Protein AF-A0A6S7J3W3-F1 (afdb_monomer_lite)

Organism: Paramuricea clavata (NCBI:txid317549)

Foldseek 3Di:
DFDDDDQFDPFLLRVQRLVCCVPPNGNPCSLVLLLQLLVQLQVCLVVLLPDPLLVVCLVCVVVPVPDDDPPCQAAADPVLNVPPDDSSVSSNVLSVQSNDPRRHRHLSSQQSSQQSVLEKEAFAEPDDPDPSCVSSHRDIHHHPDPVRYDPDYHYHYDYDDPDPPPPAWDKDKDWDQAPVRATAIEMETDDDLPGDPVHLVVVLVVVVVVVVVHLKYKYKYFRNQQQQDLVCNVNRDDPSNVSVVVSCVVSCKDWDDPQPFADRGNGITIIINCNVQKADWDWAACVGPVHPDNTTDTDIHGRDDHDADFQDWDKDWDPVQFPVVQLVVVVVPDDLCVLDDPPDDPVSSVVSVVVVSVVSRPVGTDIDTDRHRPDPVVVCVQAPFDWDWDADPNDIDDIDTDPDAHDPPDPCRQVVQCVLCVCLQVLQDQFDWDDDRLDIDTDDDDPDVVSLVSVLSSLVSVVVCVVSVNDDPQVPAADEDADPDPDDDDHFHDHPNHTHHYDQWDQDPNDIDGHD

Radius of gyration: 32.53 Å; chains: 1; bounding box: 69×57×88 Å

Sequence (516 aa):
MVVHIFRSEASGNCLYSSVSLVLVGDNSLVPILRKLTSIELFMNANFYSQHPLFLSIVEKHSEFSNSLKNLLLLSVSQECLDSGLTIDALVKKEAYLNCHDKKWASFVCIFGLSSVIGRCIRTYYPDSAEIRPKLMFNSLIHPSNPSKISSDALHILFCHEELVNPSDLEVTSVEIITHSKLKLLICCCYRPPNAEKIWLDKFNSILADLLSRHDNIIICGDFNFPKVNWQSPAKTFGADEISFTEQLNNFYLIQLNTLATRGVNILDLVISSVPNQINNIILLNPENSSLFTDHSVIIFDLKTSIRAGPRLNRSVLDFRRGDFEGLHSALQVTDLSTIIQQDSDINEDWLLWKDTFLTTVNDFVPSQKIKGRNSLSWLNGKLLNRRQRVTVLGATSSEKPVMSGVPQGSILGPILFLLYVNDLPDVVNNAKVASFADDTKLFKCVDSHTDGASIQSDLDNLEWSTSSGLVFNQNKCKCQRITRKKTTTEFPYTLKNKTLAVTTEEKDLGIWVTRI

InterPro domains:
  IPR000477 Reverse transcriptase domain [PF00078] (384-480)
  IPR005135 Endonuclease/exonuclease/phosphatase [PF14529] (185-299)
  IPR036691 Endonuclease/exonuclease/phosphatase superfamily [G3DSA:3.60.10.10] (148-303)
  IPR036691 Endonuclease/exonuclease/phosphatase superfamily [SS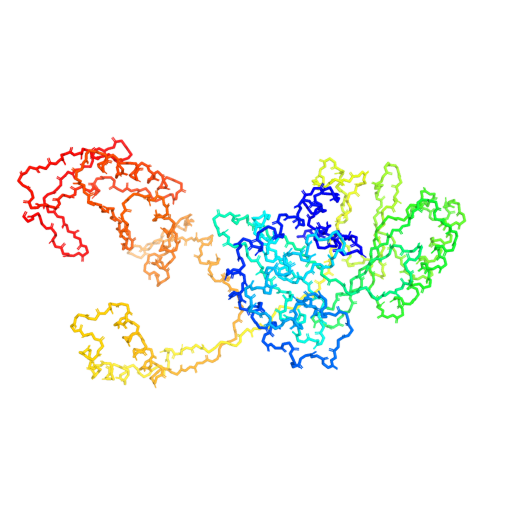F56219] (162-304)

pLDDT: mean 80.88, std 12.79, range [27.55, 96.12]

Structure (mmCIF, N/CA/C/O backbone):
data_AF-A0A6S7J3W3-F1
#
_entry.id   AF-A0A6S7J3W3-F1
#
loop_
_atom_site.group_PDB
_atom_site.id
_atom_site.type_symbol
_atom_site.label_atom_id
_atom_site.label_alt_id
_atom_site.label_comp_id
_atom_site.label_asym_id
_atom_site.label_entity_id
_atom_site.label_seq_id
_atom_site.pdbx_PDB_ins_code
_atom_site.Cartn_x
_atom_site.Cartn_y
_atom_site.Cartn_z
_atom_site.occupancy
_atom_site.B_iso_or_equiv
_atom_site.auth_seq_id
_atom_site.auth_comp_id
_atom_site.auth_asym_id
_atom_site.auth_atom_id
_atom_site.pdbx_PDB_model_num
ATOM 1 N N . MET A 1 1 ? -12.846 -4.017 2.508 1.00 27.55 1 MET A N 1
ATOM 2 C CA . MET A 1 1 ? -11.435 -4.089 2.938 1.00 27.55 1 MET A CA 1
ATOM 3 C C . MET A 1 1 ? -11.468 -4.089 4.450 1.00 27.55 1 MET A C 1
ATOM 5 O O . MET A 1 1 ? -11.837 -3.070 5.016 1.00 27.55 1 MET A O 1
ATOM 9 N N . VAL A 1 2 ? -11.230 -5.239 5.074 1.00 32.75 2 VAL A N 1
ATOM 10 C CA . VAL A 1 2 ? -11.162 -5.344 6.536 1.00 32.75 2 VAL A CA 1
ATOM 11 C C . VAL A 1 2 ? -9.760 -4.893 6.937 1.00 32.75 2 VAL A C 1
ATOM 13 O O . VAL A 1 2 ? -8.785 -5.345 6.341 1.00 32.75 2 VAL A O 1
ATOM 16 N N . VAL A 1 3 ? -9.658 -3.936 7.858 1.00 42.22 3 VAL A N 1
ATOM 17 C CA . VAL A 1 3 ? -8.376 -3.407 8.341 1.00 42.22 3 VAL A CA 1
ATOM 18 C C . VAL A 1 3 ? -8.222 -3.849 9.788 1.00 42.22 3 VAL A C 1
ATOM 20 O O . VAL A 1 3 ? -8.985 -3.413 10.645 1.00 42.22 3 VAL A O 1
ATOM 23 N N . HIS A 1 4 ? -7.254 -4.724 10.049 1.00 52.91 4 HIS A N 1
ATOM 24 C CA . HIS A 1 4 ? -6.910 -5.162 11.399 1.00 52.91 4 HIS A CA 1
ATOM 25 C C . HIS A 1 4 ? -5.783 -4.278 11.941 1.00 52.91 4 HIS A C 1
ATOM 27 O O . HIS A 1 4 ? -4.761 -4.101 11.277 1.00 52.91 4 HIS A O 1
ATOM 33 N N . ILE A 1 5 ? -5.984 -3.701 13.126 1.00 62.03 5 ILE A N 1
ATOM 34 C CA . ILE A 1 5 ? -5.000 -2.852 13.805 1.00 62.03 5 ILE A CA 1
ATOM 35 C C . ILE A 1 5 ? -4.534 -3.595 15.054 1.00 62.03 5 ILE A C 1
ATOM 37 O O . ILE A 1 5 ? -5.334 -3.858 15.948 1.00 62.03 5 ILE A O 1
ATOM 41 N N . PHE A 1 6 ? -3.243 -3.913 15.115 1.00 64.19 6 PHE A N 1
ATOM 42 C CA . PHE A 1 6 ? -2.613 -4.542 16.274 1.00 64.19 6 PHE A CA 1
ATOM 43 C C . PHE A 1 6 ? -1.809 -3.492 17.037 1.00 64.19 6 PHE A C 1
ATOM 45 O O . PHE A 1 6 ? -0.973 -2.804 16.448 1.00 64.19 6 PHE A O 1
ATOM 52 N N . ARG A 1 7 ? -2.055 -3.358 18.345 1.00 70.94 7 ARG A N 1
ATOM 53 C CA . ARG A 1 7 ? -1.244 -2.492 19.207 1.00 70.94 7 ARG A CA 1
ATOM 54 C C . ARG A 1 7 ? 0.067 -3.211 19.530 1.00 70.94 7 ARG A C 1
ATOM 56 O O . ARG A 1 7 ? 0.049 -4.283 20.127 1.00 70.94 7 ARG A O 1
ATOM 63 N N . SER A 1 8 ? 1.195 -2.622 19.144 1.00 74.56 8 SER A N 1
ATOM 64 C CA . SER A 1 8 ? 2.520 -3.097 19.556 1.00 74.56 8 SER A CA 1
ATOM 65 C C . SER A 1 8 ? 2.854 -2.667 20.983 1.00 74.56 8 SER A C 1
ATOM 67 O O . SER A 1 8 ? 2.288 -1.701 21.494 1.00 74.56 8 SER A O 1
ATOM 69 N N . GLU A 1 9 ? 3.847 -3.313 21.593 1.00 72.44 9 GLU A N 1
ATOM 70 C CA . GLU A 1 9 ? 4.393 -2.877 22.883 1.00 72.44 9 GLU A CA 1
ATOM 71 C C . GLU A 1 9 ? 4.890 -1.417 22.808 1.00 72.44 9 GLU A C 1
ATOM 73 O O . GLU A 1 9 ? 5.607 -1.052 21.872 1.00 72.44 9 GLU A O 1
ATOM 78 N N . ALA A 1 10 ? 4.557 -0.586 23.803 1.00 72.12 10 ALA A N 1
ATOM 79 C CA . ALA A 1 10 ? 5.042 0.795 23.939 1.00 72.12 10 ALA A CA 1
ATOM 80 C C . ALA A 1 10 ? 6.476 0.842 24.512 1.00 72.12 10 ALA A C 1
ATOM 82 O O . ALA A 1 10 ? 6.777 1.544 25.476 1.00 72.12 10 ALA A O 1
ATOM 83 N N . SER A 1 11 ? 7.373 0.041 23.937 1.00 79.56 11 SER A N 1
ATOM 84 C CA . SER A 1 11 ? 8.783 -0.052 24.320 1.00 79.56 11 SER A CA 1
ATOM 85 C C . SER A 1 11 ? 9.675 0.314 23.135 1.00 79.56 11 SER A C 1
ATOM 87 O O . SER A 1 11 ? 9.209 0.435 22.001 1.00 79.56 11 SER A O 1
ATOM 89 N N . GLY A 1 12 ? 10.991 0.413 23.343 1.00 80.06 12 GLY A N 1
ATOM 90 C CA . GLY A 1 12 ? 11.914 0.604 22.222 1.00 80.06 12 GLY A CA 1
ATOM 91 C C . GLY A 1 12 ? 11.920 -0.549 21.207 1.00 80.06 12 GLY A C 1
ATOM 92 O O . GLY A 1 12 ? 12.543 -0.409 20.159 1.00 80.06 12 GLY A O 1
ATOM 93 N N . ASN A 1 13 ? 11.226 -1.665 21.479 1.00 85.06 13 ASN A N 1
ATOM 94 C CA . ASN A 1 13 ? 10.971 -2.757 20.535 1.00 85.06 13 ASN A CA 1
ATOM 95 C C . ASN A 1 13 ? 9.713 -2.560 19.664 1.00 85.06 13 ASN A C 1
ATOM 97 O O . ASN A 1 13 ? 9.446 -3.421 18.828 1.00 85.06 13 ASN A O 1
ATOM 101 N N . CYS A 1 14 ? 8.969 -1.457 19.797 1.00 85.44 14 CYS A N 1
ATOM 102 C CA . CYS A 1 14 ? 7.668 -1.242 19.146 1.00 85.44 14 CYS A CA 1
ATOM 103 C C . CYS A 1 14 ? 7.653 -1.489 17.626 1.00 85.44 14 CYS A C 1
ATOM 105 O O . CYS A 1 14 ? 6.712 -2.098 17.118 1.00 85.44 14 CYS A O 1
ATOM 107 N N . LEU A 1 15 ? 8.709 -1.091 16.901 1.00 88.38 15 LEU A N 1
ATOM 108 C CA . LEU A 1 15 ? 8.828 -1.313 15.455 1.00 88.38 15 LEU A CA 1
ATOM 109 C C . LEU A 1 15 ? 8.841 -2.812 15.122 1.00 88.38 15 LEU A C 1
ATOM 111 O O . LEU A 1 15 ? 8.099 -3.280 14.261 1.00 88.38 15 LEU A O 1
ATOM 115 N N . TYR A 1 16 ? 9.675 -3.572 15.828 1.00 91.88 16 TYR A N 1
ATOM 116 C CA . TYR A 1 16 ? 9.828 -5.008 15.609 1.00 91.88 16 TYR A CA 1
ATOM 117 C C . TYR A 1 16 ? 8.643 -5.793 16.162 1.00 91.88 16 TYR A C 1
ATOM 119 O O . TYR A 1 16 ? 8.250 -6.784 15.559 1.00 91.88 16 TYR A O 1
ATOM 127 N N . SER A 1 17 ? 8.047 -5.331 17.264 1.00 87.50 17 SER A N 1
ATOM 128 C CA . SER A 1 17 ? 6.817 -5.890 17.827 1.00 87.50 17 SER A CA 1
ATOM 129 C C . SER A 1 17 ? 5.657 -5.739 16.843 1.00 87.50 17 SER A C 1
ATOM 131 O O . SER A 1 17 ? 5.003 -6.728 16.531 1.00 87.50 17 SER A O 1
ATOM 133 N N . SER A 1 18 ? 5.481 -4.553 16.246 1.00 86.75 18 SER A N 1
ATOM 134 C CA . SER A 1 18 ? 4.481 -4.310 15.192 1.00 86.75 18 SER A CA 1
ATOM 135 C C . SER A 1 18 ? 4.596 -5.312 14.042 1.00 86.75 18 SER A C 1
ATOM 137 O O . SER A 1 18 ? 3.599 -5.872 13.597 1.00 86.75 18 SER A O 1
ATOM 139 N N . VAL A 1 19 ? 5.819 -5.563 13.566 1.00 88.44 19 VAL A N 1
ATOM 140 C CA . VAL A 1 19 ? 6.049 -6.491 12.450 1.00 88.44 19 VAL A CA 1
ATOM 141 C C . VAL A 1 19 ? 5.922 -7.951 12.887 1.00 88.44 19 VAL A C 1
ATOM 143 O O . VAL A 1 19 ? 5.319 -8.738 12.166 1.00 88.44 19 VAL A O 1
ATOM 146 N N . SER A 1 20 ? 6.417 -8.316 14.072 1.00 86.62 20 SER A N 1
ATOM 147 C CA . SER A 1 20 ? 6.285 -9.669 14.629 1.00 86.62 20 SER A CA 1
ATOM 148 C C . SER A 1 20 ? 4.814 -10.062 14.790 1.00 86.62 20 SER A C 1
ATOM 150 O O . SER A 1 20 ? 4.412 -11.118 14.309 1.00 86.62 20 SER A O 1
ATOM 152 N N . LEU A 1 21 ? 3.984 -9.171 15.343 1.00 81.56 21 LEU A N 1
ATOM 153 C CA . LEU A 1 21 ? 2.546 -9.398 15.507 1.00 81.56 21 LEU A CA 1
ATOM 154 C C . LEU A 1 21 ? 1.840 -9.635 14.167 1.00 81.56 21 LEU A C 1
ATOM 156 O O . LEU A 1 21 ? 1.002 -10.523 14.064 1.00 81.56 21 LEU A O 1
ATOM 160 N N . VAL A 1 22 ? 2.204 -8.889 13.120 1.00 81.88 22 VAL A N 1
ATOM 161 C CA . VAL A 1 22 ? 1.613 -9.068 11.783 1.00 81.88 22 VAL A CA 1
ATOM 162 C C . VAL A 1 22 ? 2.084 -10.361 11.109 1.00 81.88 22 VAL A C 1
ATOM 164 O O . VAL A 1 22 ? 1.329 -10.958 10.346 1.00 81.88 22 VAL A O 1
ATOM 167 N N . LEU A 1 23 ? 3.327 -10.786 11.347 1.00 81.31 23 LEU A N 1
ATOM 168 C CA . LEU A 1 23 ? 3.899 -11.965 10.692 1.00 81.31 23 LEU A CA 1
ATOM 169 C C . LEU A 1 23 ? 3.536 -13.283 11.384 1.00 81.31 23 LEU A C 1
ATOM 171 O O . LEU A 1 23 ? 3.325 -14.275 10.691 1.00 81.31 23 LEU A O 1
ATOM 175 N N . VAL A 1 24 ? 3.504 -13.312 12.720 1.00 81.69 24 VAL A N 1
ATOM 176 C CA . VAL A 1 24 ? 3.337 -14.549 13.508 1.00 81.69 24 VAL A CA 1
ATOM 177 C C . VAL A 1 24 ? 2.306 -14.450 14.636 1.00 81.69 24 VAL A C 1
ATOM 179 O O . VAL A 1 24 ? 2.041 -15.450 15.292 1.00 81.69 24 VAL A O 1
ATOM 182 N N . GLY A 1 25 ? 1.701 -13.282 14.868 1.00 75.31 25 GLY A N 1
ATOM 183 C CA . GLY A 1 25 ? 0.676 -13.098 15.904 1.00 75.31 25 GLY A CA 1
ATOM 184 C C . GLY A 1 25 ? 1.209 -12.902 17.328 1.00 75.31 25 GLY A C 1
ATOM 185 O O . GLY A 1 25 ? 0.424 -12.649 18.235 1.00 75.31 25 GLY A O 1
ATOM 186 N N . ASP A 1 26 ? 2.526 -12.964 17.541 1.00 81.19 26 ASP A N 1
ATOM 187 C CA . ASP A 1 26 ? 3.172 -12.754 18.840 1.00 81.19 26 ASP A CA 1
ATOM 188 C C . ASP A 1 26 ? 4.495 -11.966 18.711 1.00 81.19 26 ASP A C 1
ATOM 190 O O . ASP A 1 26 ? 4.863 -11.503 17.630 1.00 81.19 26 ASP A O 1
ATOM 194 N N . ASN A 1 27 ? 5.223 -11.789 19.820 1.00 85.06 27 ASN A N 1
ATOM 195 C CA . ASN A 1 27 ? 6.506 -11.070 19.865 1.00 85.06 27 ASN A CA 1
ATOM 196 C C . ASN A 1 27 ? 7.747 -11.978 19.716 1.00 85.06 27 ASN A C 1
ATOM 198 O O . ASN A 1 27 ? 8.868 -11.531 19.976 1.00 85.06 27 ASN A O 1
ATOM 202 N N . SER A 1 28 ? 7.591 -13.240 19.303 1.00 86.75 28 SER A N 1
ATOM 203 C CA . SER A 1 28 ? 8.697 -14.208 19.220 1.00 86.75 28 SER A CA 1
ATOM 204 C C . SER A 1 28 ? 9.783 -13.808 18.214 1.00 86.75 28 SER A C 1
ATOM 206 O O . SER A 1 28 ? 10.960 -14.110 18.427 1.00 86.75 28 SER A O 1
ATOM 208 N N . LEU A 1 29 ? 9.429 -13.071 17.152 1.00 90.50 29 LEU A N 1
ATOM 209 C CA . LEU A 1 29 ? 10.380 -12.636 16.127 1.00 90.50 29 LEU A CA 1
ATOM 210 C C . LEU A 1 29 ? 11.101 -11.324 16.462 1.00 90.50 29 LEU A C 1
ATOM 212 O O . LEU A 1 29 ? 12.027 -10.943 15.744 1.00 90.50 29 LEU A O 1
ATOM 216 N N . VAL A 1 30 ? 10.746 -10.629 17.546 1.00 91.25 30 VAL A N 1
ATOM 217 C CA . VAL A 1 30 ? 11.349 -9.329 17.894 1.00 91.25 30 VAL A CA 1
ATOM 218 C C . VAL A 1 30 ? 12.888 -9.379 17.942 1.00 91.25 30 VAL A C 1
ATOM 220 O O . VAL A 1 30 ? 13.522 -8.549 17.278 1.00 91.25 30 VAL A O 1
ATOM 223 N N . PRO A 1 31 ? 13.532 -10.347 18.634 1.00 90.31 31 PRO A N 1
ATOM 224 C CA . PRO A 1 31 ? 14.991 -10.376 18.730 1.00 90.31 31 PRO A CA 1
ATOM 225 C C . PRO A 1 31 ? 15.675 -10.649 17.388 1.00 90.31 31 PRO A C 1
ATOM 227 O O . PRO A 1 31 ? 16.748 -10.103 17.120 1.00 90.31 31 PRO A O 1
ATOM 230 N N . ILE A 1 32 ? 15.079 -11.502 16.546 1.00 92.81 32 ILE A N 1
ATOM 231 C CA . ILE A 1 32 ? 15.671 -11.877 15.259 1.00 92.81 32 ILE A CA 1
ATOM 232 C C . ILE A 1 32 ? 15.476 -10.775 14.215 1.00 92.81 32 ILE A C 1
ATOM 234 O O . ILE A 1 32 ? 16.439 -10.426 13.537 1.00 92.81 32 ILE A O 1
ATOM 238 N N . LEU A 1 33 ? 14.294 -10.150 14.152 1.00 93.94 33 LEU A N 1
ATOM 239 C CA . LEU A 1 33 ? 14.016 -9.030 13.247 1.00 93.94 33 LEU A CA 1
ATOM 240 C C . LEU A 1 33 ? 14.946 -7.848 13.526 1.00 93.94 33 LEU A C 1
ATOM 242 O O . LEU A 1 33 ? 15.519 -7.291 12.590 1.00 93.94 33 LEU A O 1
ATOM 246 N N . ARG A 1 34 ? 15.161 -7.509 14.805 1.00 94.25 34 ARG A N 1
ATOM 247 C CA . ARG A 1 34 ? 16.087 -6.443 15.211 1.00 94.25 34 ARG A CA 1
ATOM 248 C C . ARG A 1 34 ? 17.515 -6.727 14.742 1.00 94.25 34 ARG A C 1
ATOM 250 O O . ARG A 1 34 ? 18.125 -5.881 14.093 1.00 94.25 34 ARG A O 1
ATOM 257 N N . LYS A 1 35 ? 18.029 -7.932 15.015 1.00 92.12 35 LYS A N 1
ATOM 258 C CA . LYS A 1 35 ? 19.391 -8.338 14.625 1.00 92.12 35 LYS A CA 1
ATOM 259 C C . LYS A 1 35 ? 19.579 -8.365 13.111 1.00 92.12 35 LYS A C 1
ATOM 261 O O . LYS A 1 35 ? 20.563 -7.824 12.619 1.00 92.12 35 LYS A O 1
ATOM 266 N N . LEU A 1 36 ? 18.642 -8.962 12.374 1.00 94.81 36 LEU A N 1
ATOM 267 C CA . LEU A 1 36 ? 18.710 -9.022 10.914 1.00 94.81 36 LEU A CA 1
ATOM 268 C C . LEU A 1 36 ? 18.640 -7.626 10.291 1.00 94.81 36 LEU A C 1
ATOM 270 O O . LEU A 1 36 ? 19.405 -7.342 9.377 1.00 94.81 36 LEU A O 1
ATOM 274 N N . THR A 1 37 ? 17.799 -6.739 10.830 1.00 95.38 37 THR A N 1
ATOM 275 C CA . THR A 1 37 ? 17.710 -5.341 10.376 1.00 95.38 37 THR A CA 1
ATOM 276 C C . THR A 1 37 ? 19.032 -4.612 10.587 1.00 95.38 37 THR A C 1
ATOM 278 O O . THR A 1 37 ? 19.518 -3.947 9.676 1.00 95.38 37 THR A O 1
ATOM 281 N N . SER A 1 38 ? 19.663 -4.782 11.751 1.00 93.44 38 SER A N 1
ATOM 282 C CA . SER A 1 38 ? 20.996 -4.229 12.002 1.00 93.44 38 SER A CA 1
ATOM 283 C C . SER A 1 38 ? 22.053 -4.775 11.040 1.00 93.44 38 SER A C 1
ATOM 285 O O . SER A 1 38 ? 22.845 -3.999 10.515 1.00 93.44 38 SER A O 1
ATOM 287 N N . ILE A 1 39 ? 22.069 -6.086 10.779 1.00 92.19 39 ILE A N 1
ATOM 288 C CA . ILE A 1 39 ? 23.021 -6.698 9.839 1.00 92.19 39 ILE A CA 1
ATOM 289 C C . ILE A 1 39 ? 22.812 -6.141 8.426 1.00 92.19 39 ILE A C 1
ATOM 291 O O . ILE A 1 39 ? 23.774 -5.717 7.793 1.00 92.19 39 ILE A O 1
ATOM 295 N N . GLU A 1 40 ? 21.566 -6.091 7.957 1.00 94.38 40 GLU A N 1
ATOM 296 C CA . GLU A 1 40 ? 21.197 -5.576 6.635 1.00 94.38 40 GLU A CA 1
ATOM 297 C C . GLU A 1 40 ? 21.651 -4.124 6.441 1.00 94.38 40 GLU A C 1
ATOM 299 O O . GLU A 1 40 ? 22.314 -3.802 5.454 1.00 94.38 40 GLU A O 1
ATOM 304 N N . LEU A 1 41 ? 21.358 -3.250 7.407 1.00 92.06 41 LEU A N 1
ATOM 305 C CA . LEU A 1 41 ? 21.791 -1.853 7.361 1.00 92.06 41 LEU A CA 1
ATOM 306 C C . LEU A 1 41 ? 23.311 -1.714 7.385 1.00 92.06 41 LEU A C 1
ATOM 308 O O . LEU A 1 41 ? 23.860 -0.883 6.667 1.00 92.06 41 LEU A O 1
ATOM 312 N N . PHE A 1 42 ? 23.993 -2.506 8.214 1.00 92.56 42 PHE A N 1
ATOM 313 C CA . PHE A 1 42 ? 25.443 -2.424 8.355 1.00 92.56 42 PHE A CA 1
ATOM 314 C C . PHE A 1 42 ? 26.158 -2.876 7.076 1.00 92.56 42 PHE A C 1
ATOM 316 O O . PHE A 1 42 ? 27.085 -2.206 6.616 1.00 92.56 42 PHE A O 1
ATOM 323 N N . MET A 1 43 ? 25.706 -3.984 6.482 1.00 90.62 43 MET A N 1
ATOM 324 C CA . MET A 1 43 ? 26.281 -4.553 5.260 1.00 90.62 43 MET A CA 1
ATOM 325 C C . MET A 1 43 ? 26.006 -3.678 4.035 1.00 90.62 43 MET A C 1
ATOM 327 O O . MET A 1 43 ? 26.894 -3.490 3.206 1.00 90.62 43 MET A O 1
ATOM 331 N N . ASN A 1 44 ? 24.810 -3.092 3.948 1.00 90.56 44 ASN A N 1
ATOM 332 C CA . ASN A 1 44 ? 24.372 -2.293 2.803 1.00 90.56 44 ASN A CA 1
ATOM 333 C C . ASN A 1 44 ? 24.356 -0.784 3.103 1.00 90.56 44 ASN A C 1
ATOM 335 O O . ASN A 1 44 ? 23.614 -0.023 2.483 1.00 90.56 44 ASN A O 1
ATOM 339 N N . ALA A 1 45 ? 25.193 -0.319 4.035 1.00 88.31 45 ALA A N 1
ATOM 340 C CA . ALA A 1 45 ? 25.198 1.072 4.492 1.00 88.31 45 ALA A CA 1
ATOM 341 C C . ALA A 1 45 ? 25.376 2.094 3.356 1.00 88.31 45 ALA A C 1
ATOM 343 O O . ALA A 1 45 ? 24.731 3.137 3.374 1.00 88.31 45 ALA A O 1
ATOM 344 N N . ASN A 1 46 ? 26.203 1.778 2.351 1.00 86.50 46 ASN A N 1
ATOM 345 C CA . ASN A 1 46 ? 26.425 2.644 1.186 1.00 86.50 46 ASN A CA 1
ATOM 346 C C . ASN A 1 46 ? 25.173 2.795 0.304 1.00 86.50 46 ASN A C 1
ATOM 348 O O . ASN A 1 46 ? 24.981 3.819 -0.337 1.00 86.50 46 ASN A O 1
ATOM 352 N N . PHE A 1 47 ? 24.313 1.778 0.263 1.00 88.69 47 PHE A N 1
ATOM 353 C CA . PHE A 1 47 ? 23.046 1.860 -0.457 1.00 88.69 47 PHE A CA 1
ATOM 354 C C . PHE A 1 47 ? 22.061 2.762 0.297 1.00 88.69 47 PHE A C 1
ATOM 356 O O . PHE A 1 47 ? 21.512 3.706 -0.268 1.00 88.69 47 PHE A O 1
ATOM 363 N N . TYR A 1 48 ? 21.876 2.518 1.598 1.00 87.50 48 TYR A N 1
ATOM 364 C CA . TYR A 1 48 ? 20.923 3.282 2.408 1.00 87.50 48 TYR A CA 1
ATOM 365 C C . TYR A 1 48 ? 21.351 4.740 2.631 1.00 87.50 48 TYR A C 1
ATOM 367 O O . TYR A 1 48 ? 20.489 5.613 2.735 1.00 87.50 48 TYR A O 1
ATOM 375 N N . SER A 1 49 ? 22.656 5.033 2.651 1.00 84.56 49 SER A N 1
ATOM 376 C CA . SER A 1 49 ? 23.172 6.402 2.784 1.00 84.56 49 SER A CA 1
ATOM 377 C C . SER A 1 49 ? 22.828 7.297 1.594 1.00 84.56 49 SER A C 1
ATOM 379 O O . SER A 1 49 ? 22.764 8.511 1.753 1.00 84.56 49 SER A O 1
ATOM 381 N N . GLN A 1 50 ? 22.564 6.713 0.423 1.00 85.31 50 GLN A N 1
ATOM 382 C CA . GLN A 1 50 ? 22.185 7.432 -0.796 1.00 85.31 50 GLN A CA 1
ATOM 383 C C . GLN A 1 50 ? 20.667 7.632 -0.920 1.00 85.31 50 GLN A C 1
ATOM 385 O O . GLN A 1 50 ? 20.196 8.253 -1.873 1.00 85.31 50 GLN A O 1
ATOM 390 N N . HIS A 1 51 ? 19.871 7.111 0.022 1.00 82.69 51 HIS A N 1
ATOM 391 C CA . HIS A 1 51 ? 18.419 7.175 -0.076 1.00 82.69 51 HIS A CA 1
ATOM 392 C C . HIS A 1 51 ? 17.919 8.632 0.063 1.00 82.69 51 HIS A C 1
ATOM 394 O O . HIS A 1 51 ? 18.155 9.247 1.108 1.00 82.69 51 HIS A O 1
ATOM 400 N N . PRO A 1 52 ? 17.152 9.189 -0.902 1.00 78.25 52 PRO A N 1
ATOM 401 C CA . PRO A 1 52 ? 16.763 10.606 -0.902 1.00 78.25 52 PRO A CA 1
ATOM 402 C C . PRO A 1 52 ? 16.030 11.064 0.363 1.00 78.25 52 PRO A C 1
ATOM 404 O O . PRO A 1 52 ? 16.288 12.153 0.872 1.00 78.25 52 PRO A O 1
ATOM 407 N N . LEU A 1 53 ? 15.147 10.219 0.918 1.00 73.25 53 LEU A N 1
ATOM 408 C CA . LEU A 1 53 ? 14.477 10.529 2.188 1.00 73.25 53 LEU A CA 1
ATOM 409 C C . LEU A 1 53 ? 15.473 10.609 3.353 1.00 73.25 53 LEU A C 1
ATOM 411 O O . LEU A 1 53 ? 15.352 11.510 4.175 1.00 73.25 53 LEU A O 1
ATOM 415 N N . PHE A 1 54 ? 16.469 9.719 3.409 1.00 75.31 54 PHE A N 1
ATOM 416 C CA . PHE A 1 54 ? 17.468 9.713 4.478 1.00 75.31 54 PHE A CA 1
ATOM 417 C C . PHE A 1 54 ? 18.402 10.924 4.370 1.00 75.31 54 PHE A C 1
ATOM 419 O O . PHE A 1 54 ? 18.592 11.633 5.355 1.00 75.31 54 PHE A O 1
ATOM 426 N N . LEU A 1 55 ? 18.882 11.237 3.162 1.00 75.56 55 LEU A N 1
ATOM 427 C CA . LEU A 1 55 ? 19.675 12.441 2.887 1.00 75.56 55 LEU A CA 1
ATOM 428 C C . LEU A 1 55 ? 18.932 13.714 3.297 1.00 75.56 55 LEU A C 1
ATOM 430 O O . LEU A 1 55 ? 19.465 14.526 4.049 1.00 75.56 55 LEU A O 1
ATOM 434 N N . SER A 1 56 ? 17.659 13.831 2.906 1.00 71.62 56 SER A N 1
ATOM 435 C CA . SER A 1 56 ? 16.843 14.999 3.246 1.00 71.62 56 SER A CA 1
ATOM 436 C C . SER A 1 56 ? 16.650 15.192 4.753 1.00 71.62 56 SER A C 1
ATOM 438 O O . SER A 1 56 ? 16.465 16.322 5.192 1.00 71.62 56 SER A O 1
ATOM 440 N N . ILE A 1 57 ? 16.693 14.113 5.546 1.00 69.19 57 ILE A N 1
ATOM 441 C CA . ILE A 1 57 ? 16.603 14.156 7.012 1.00 69.19 57 ILE A CA 1
ATOM 442 C C . ILE A 1 57 ? 17.920 14.652 7.614 1.00 69.19 57 ILE A C 1
ATOM 444 O O . ILE A 1 57 ? 17.899 15.462 8.541 1.00 69.19 57 ILE A O 1
ATOM 448 N N . VAL A 1 58 ? 19.050 14.159 7.101 1.00 72.31 58 VAL A N 1
ATOM 449 C CA . VAL A 1 58 ? 20.387 14.495 7.603 1.00 72.31 58 VAL A CA 1
ATOM 450 C C . VAL A 1 58 ? 20.746 15.945 7.271 1.00 72.31 58 VAL A C 1
ATOM 452 O O . VAL A 1 58 ? 21.115 16.695 8.170 1.00 72.31 58 VAL A O 1
ATOM 455 N N . GLU A 1 59 ? 20.577 16.369 6.015 1.00 70.06 59 GLU A N 1
ATOM 456 C CA . GLU A 1 59 ? 20.939 17.717 5.539 1.00 70.06 59 GLU A CA 1
ATOM 457 C C . GLU A 1 59 ? 20.177 18.823 6.262 1.00 70.06 59 GLU A C 1
ATOM 459 O O . GLU A 1 59 ? 20.720 19.872 6.598 1.00 70.06 59 GLU A O 1
ATOM 464 N N . LYS A 1 60 ? 18.898 18.574 6.523 1.00 64.44 60 LYS A N 1
ATOM 465 C CA . LYS A 1 60 ? 18.000 19.561 7.105 1.00 64.44 60 LYS A CA 1
ATOM 466 C C . LYS A 1 60 ? 18.056 19.613 8.625 1.00 64.44 60 LYS A C 1
ATOM 468 O O . LYS A 1 60 ? 17.429 20.482 9.218 1.00 64.44 60 LYS A O 1
ATOM 473 N N . HIS A 1 61 ? 18.787 18.713 9.280 1.00 65.00 61 HIS A N 1
ATOM 474 C CA . HIS A 1 61 ? 18.727 18.522 10.728 1.00 65.00 61 HIS A CA 1
ATOM 475 C C . HIS A 1 61 ? 18.865 19.824 11.551 1.00 65.00 61 HIS A C 1
ATOM 477 O O . HIS A 1 61 ? 18.115 20.026 12.508 1.00 65.00 61 HIS A O 1
ATOM 483 N N . SER A 1 62 ? 19.771 20.723 11.153 1.00 57.03 62 SER A N 1
ATOM 484 C CA . SER A 1 62 ? 20.045 22.003 11.826 1.00 57.03 62 SER A CA 1
ATOM 485 C C . SER A 1 62 ? 18.914 23.034 11.716 1.00 57.03 62 SER A C 1
ATOM 487 O O . SER A 1 62 ? 18.745 23.844 12.622 1.00 57.03 62 SER A O 1
ATOM 489 N N . GLU A 1 63 ? 18.101 22.997 10.658 1.00 55.88 63 GLU A N 1
ATOM 490 C CA . GLU A 1 63 ? 16.964 23.913 10.466 1.00 55.88 63 GLU A CA 1
ATOM 491 C C . GLU A 1 63 ? 15.782 23.571 11.389 1.00 55.88 63 GLU A C 1
ATOM 493 O O . GLU A 1 63 ? 14.945 24.421 11.694 1.00 55.88 63 GLU A O 1
ATOM 498 N N . PHE A 1 64 ? 15.719 22.322 11.863 1.00 53.75 64 PHE A N 1
ATOM 499 C CA . PHE A 1 64 ? 14.598 21.778 12.634 1.00 53.75 64 PHE A CA 1
ATOM 500 C C . PHE A 1 64 ? 14.911 21.590 14.129 1.00 53.75 64 PHE A C 1
ATOM 502 O O . PHE A 1 64 ? 14.059 21.095 14.866 1.00 53.75 64 PHE A O 1
ATOM 509 N N . SER A 1 65 ? 16.098 21.989 14.603 1.00 49.69 65 SER A N 1
ATOM 510 C CA . SER A 1 65 ? 16.553 21.746 15.984 1.00 49.69 65 SER A CA 1
ATOM 511 C C . SER A 1 65 ? 15.876 22.617 17.054 1.00 49.69 65 SER A C 1
ATOM 513 O O . SER A 1 65 ? 16.077 22.377 18.241 1.00 49.69 65 SER A O 1
ATOM 515 N N . ASN A 1 66 ? 15.073 23.617 16.671 1.00 44.25 66 ASN A N 1
ATOM 516 C CA . ASN A 1 66 ? 14.532 24.617 17.609 1.00 44.25 66 ASN A CA 1
ATOM 517 C C . ASN A 1 66 ? 13.106 24.352 18.109 1.00 44.25 66 ASN A C 1
ATOM 519 O O . ASN A 1 66 ? 12.575 25.119 18.908 1.00 44.25 66 ASN A O 1
ATOM 523 N N . SER A 1 67 ? 12.475 23.265 17.684 1.00 50.62 67 SER A N 1
ATOM 524 C CA . SER A 1 67 ? 11.187 22.838 18.226 1.00 50.62 67 SER A CA 1
ATOM 525 C C . SER A 1 67 ? 11.093 21.351 18.017 1.00 50.62 67 SER A C 1
ATOM 527 O O . SER A 1 67 ? 10.905 20.984 16.869 1.00 50.62 67 SER A O 1
ATOM 529 N N . LEU A 1 68 ? 11.225 20.517 19.058 1.00 46.41 68 LEU A N 1
ATOM 530 C CA . LEU A 1 68 ? 10.761 19.124 19.013 1.00 46.41 68 LEU A CA 1
ATOM 531 C C . LEU A 1 68 ? 10.886 18.427 20.377 1.00 46.41 68 LEU A C 1
ATOM 533 O O . LEU A 1 68 ? 11.950 17.951 20.767 1.00 46.41 68 LEU A O 1
ATOM 537 N N . LYS A 1 69 ? 9.754 18.278 21.073 1.00 46.81 69 LYS A N 1
ATOM 538 C CA . LYS A 1 69 ? 9.582 17.168 22.016 1.00 46.81 69 LYS A CA 1
ATOM 539 C C . LYS A 1 69 ? 9.378 15.887 21.179 1.00 46.81 69 LYS A C 1
ATOM 541 O O . LYS A 1 69 ? 8.539 15.850 20.287 1.00 46.81 69 LYS A O 1
ATOM 546 N N . ASN A 1 70 ? 10.164 14.849 21.463 1.00 47.25 70 ASN A N 1
ATOM 547 C CA . ASN A 1 70 ? 9.986 13.430 21.093 1.00 47.25 70 ASN A CA 1
ATOM 548 C C . ASN A 1 70 ? 10.279 12.939 19.655 1.00 47.25 70 ASN A C 1
ATOM 550 O O . ASN A 1 70 ? 10.758 11.817 19.509 1.00 47.25 70 ASN A O 1
ATOM 554 N N . LEU A 1 71 ? 10.075 13.712 18.589 1.00 48.41 71 LEU A N 1
ATOM 555 C CA . LEU A 1 71 ? 10.180 13.183 17.204 1.00 48.41 71 LEU A CA 1
ATOM 556 C C . LEU A 1 71 ? 11.621 13.144 16.633 1.00 48.41 71 LEU A C 1
ATOM 558 O O . LEU A 1 71 ? 11.863 12.512 15.602 1.00 48.41 71 LEU A O 1
ATOM 562 N N . LEU A 1 72 ? 12.594 13.753 17.330 1.00 44.03 72 LEU A N 1
ATOM 563 C CA . LEU A 1 72 ? 14.035 13.647 17.031 1.00 44.03 72 LEU A CA 1
ATOM 564 C C . LEU A 1 72 ? 14.534 12.190 17.095 1.00 44.03 72 LEU A C 1
ATOM 566 O O . LEU A 1 72 ? 15.317 11.777 16.244 1.00 44.03 72 LEU A O 1
ATOM 570 N N . LEU A 1 73 ? 14.009 11.383 18.027 1.00 46.62 73 LEU A N 1
ATOM 571 C CA . LEU A 1 73 ? 14.407 9.980 18.223 1.00 46.62 73 LEU A CA 1
ATOM 572 C C . LEU A 1 73 ? 14.042 9.056 17.060 1.00 46.62 73 LEU A C 1
ATOM 574 O O . LEU A 1 73 ? 14.674 8.018 16.886 1.00 46.62 73 LEU A O 1
ATOM 578 N N . LEU A 1 74 ? 13.032 9.420 16.270 1.00 51.09 74 LEU A N 1
ATOM 579 C CA . LEU A 1 74 ? 12.548 8.568 15.193 1.00 51.09 74 LEU A CA 1
ATOM 580 C C . LEU A 1 74 ? 13.303 8.777 13.889 1.00 51.09 74 LEU A C 1
ATOM 582 O O . LEU A 1 74 ? 13.086 7.987 12.995 1.00 51.09 74 LEU A O 1
ATOM 586 N N . SER A 1 75 ? 14.152 9.797 13.727 1.00 58.81 75 SER A N 1
ATOM 587 C CA . SER A 1 75 ? 14.761 10.096 12.415 1.00 58.81 75 SER A CA 1
ATOM 588 C C . SER A 1 75 ? 16.177 9.523 12.295 1.00 58.81 75 SER A C 1
ATOM 590 O O . SER A 1 75 ? 16.425 8.639 11.480 1.00 58.81 75 SER A O 1
ATOM 592 N N . VAL A 1 76 ? 17.075 10.010 13.150 1.00 66.56 76 VAL A N 1
ATOM 593 C CA . VAL A 1 76 ? 18.466 9.589 13.362 1.00 66.56 76 VAL A CA 1
ATOM 594 C C . VAL A 1 76 ? 18.770 9.949 14.816 1.00 66.56 76 VAL A C 1
ATOM 596 O O . VAL A 1 76 ? 18.323 10.997 15.284 1.00 66.56 76 VAL A O 1
ATOM 599 N N . SER A 1 77 ? 19.476 9.102 15.558 1.00 70.06 77 SER A N 1
ATOM 600 C CA . SER A 1 77 ? 19.803 9.383 16.954 1.00 70.06 77 SER A CA 1
ATOM 601 C C . SER A 1 77 ? 20.687 10.631 17.086 1.00 70.06 77 SER A C 1
ATOM 603 O O . SER A 1 77 ? 21.615 10.848 16.306 1.00 70.06 77 SER A O 1
ATOM 605 N N . GLN A 1 78 ? 20.417 11.445 18.111 1.00 68.75 78 GLN A N 1
ATOM 606 C CA . GLN A 1 78 ? 21.178 12.671 18.388 1.00 68.75 78 GLN A CA 1
ATOM 607 C C . GLN A 1 78 ? 22.682 12.382 18.533 1.00 68.75 78 GLN A C 1
ATOM 609 O O . GLN A 1 78 ? 23.513 13.065 17.948 1.00 68.75 78 GLN A O 1
ATOM 614 N N . GLU A 1 79 ? 23.023 11.282 19.208 1.00 67.88 79 GLU A N 1
ATOM 615 C CA . GLU A 1 79 ? 24.398 10.797 19.369 1.00 67.88 79 GLU A CA 1
ATOM 616 C C . GLU A 1 79 ? 25.107 10.518 18.028 1.00 67.88 79 GLU A C 1
ATOM 618 O O . GLU A 1 79 ? 26.331 10.625 17.916 1.00 67.88 79 GLU A O 1
ATOM 623 N N . CYS A 1 80 ? 24.364 10.116 16.995 1.00 70.31 80 CYS A N 1
ATOM 624 C CA . CYS A 1 80 ? 24.907 9.930 15.653 1.00 70.31 80 CYS A CA 1
ATOM 625 C C . CYS A 1 80 ? 25.129 11.273 14.953 1.00 70.31 80 CYS A C 1
ATOM 627 O O . CYS A 1 80 ? 26.184 11.478 14.356 1.00 70.31 80 CYS A O 1
ATOM 629 N N . LEU A 1 81 ? 24.194 12.210 15.070 1.00 69.88 81 LEU A N 1
ATOM 630 C CA . LEU A 1 81 ? 24.294 13.525 14.430 1.00 69.88 81 LEU A CA 1
ATOM 631 C C . LEU A 1 81 ? 25.425 14.377 15.021 1.00 69.88 81 LEU A C 1
ATOM 633 O O . LEU A 1 81 ? 26.171 15.007 14.276 1.00 69.88 81 LEU A O 1
ATOM 637 N N . ASP A 1 82 ? 25.630 14.300 16.334 1.00 68.38 82 ASP A N 1
ATOM 638 C CA . ASP A 1 82 ? 26.694 15.029 17.036 1.00 68.38 82 ASP A CA 1
ATOM 639 C C . ASP A 1 82 ? 28.101 14.465 16.754 1.00 68.38 82 ASP A C 1
ATOM 641 O O . ASP A 1 82 ? 29.105 15.061 17.138 1.00 68.38 82 ASP A O 1
ATOM 645 N N . SER A 1 83 ? 28.201 13.310 16.085 1.00 69.81 83 SER A N 1
ATOM 646 C CA . SER A 1 83 ? 29.482 12.632 15.856 1.00 69.81 83 SER A CA 1
ATOM 647 C C . SER A 1 83 ? 30.276 13.135 14.646 1.00 69.81 83 SER A C 1
ATOM 649 O O . SER A 1 83 ? 31.436 12.758 14.499 1.00 69.81 83 SER A O 1
ATOM 651 N N . GLY A 1 84 ? 29.678 13.961 13.776 1.00 68.75 84 GLY A N 1
ATOM 652 C CA . GLY A 1 84 ? 30.352 14.519 12.591 1.00 68.75 84 GLY A CA 1
ATOM 653 C C . GLY A 1 84 ? 30.785 13.480 11.544 1.00 68.75 84 GLY A C 1
ATOM 654 O O . GLY A 1 84 ? 31.642 13.765 10.710 1.00 68.75 84 GLY A O 1
ATOM 655 N N . LEU A 1 85 ? 30.231 12.266 11.605 1.00 76.38 85 LEU A N 1
ATOM 656 C CA . LEU A 1 85 ? 30.551 11.161 10.703 1.00 76.38 85 LEU A CA 1
ATOM 657 C C . LEU A 1 85 ? 30.026 11.395 9.278 1.00 76.38 85 LEU A C 1
ATOM 659 O O . LEU A 1 85 ? 29.044 12.107 9.062 1.00 76.38 85 LEU A O 1
ATOM 663 N N . THR A 1 86 ? 30.645 10.725 8.301 1.00 80.06 86 THR A N 1
ATOM 664 C CA . THR A 1 86 ? 30.092 10.613 6.944 1.00 80.06 86 THR A CA 1
ATOM 665 C C . THR A 1 86 ? 28.736 9.899 6.971 1.00 80.06 86 THR A C 1
ATOM 667 O O . THR A 1 86 ? 28.447 9.112 7.873 1.00 80.06 86 THR A O 1
ATOM 670 N N . ILE A 1 87 ? 27.885 10.144 5.971 1.00 79.00 87 ILE A N 1
ATOM 671 C CA . ILE A 1 87 ? 26.502 9.629 5.948 1.00 79.00 87 ILE A CA 1
ATOM 672 C C . ILE A 1 87 ? 26.461 8.088 5.945 1.00 79.00 87 ILE A C 1
ATOM 674 O O . ILE A 1 87 ? 25.600 7.490 6.585 1.00 79.00 87 ILE A O 1
ATOM 678 N N . ASP A 1 88 ? 27.412 7.414 5.292 1.00 79.69 88 ASP A N 1
ATOM 679 C CA . ASP A 1 88 ? 27.524 5.948 5.337 1.00 79.69 88 ASP A CA 1
ATOM 680 C C . ASP A 1 88 ? 27.940 5.433 6.727 1.00 79.69 88 ASP A C 1
ATOM 682 O O . ASP A 1 88 ? 27.408 4.431 7.214 1.00 79.69 88 ASP A O 1
ATOM 686 N N . ALA A 1 89 ? 28.847 6.142 7.403 1.00 82.19 89 ALA A N 1
ATOM 687 C CA . ALA A 1 89 ? 29.258 5.826 8.764 1.00 82.19 89 ALA A CA 1
ATOM 688 C C . ALA A 1 89 ? 28.126 6.094 9.772 1.00 82.19 89 ALA A C 1
ATOM 690 O O . ALA A 1 89 ? 27.994 5.359 10.751 1.00 82.19 89 ALA A O 1
ATOM 691 N N . LEU A 1 90 ? 27.257 7.068 9.490 1.00 83.88 90 LEU A N 1
ATOM 692 C CA . LEU A 1 90 ? 26.032 7.337 10.242 1.00 83.88 90 LEU A CA 1
ATOM 693 C C . LEU A 1 90 ? 25.072 6.139 10.194 1.00 83.88 90 LEU A C 1
ATOM 695 O O . LEU A 1 90 ? 24.606 5.690 11.238 1.00 83.88 90 LEU A O 1
ATOM 699 N N . VAL A 1 91 ? 24.835 5.565 9.006 1.00 86.06 91 VAL A N 1
ATOM 700 C CA . VAL A 1 91 ? 23.994 4.361 8.849 1.00 86.06 91 VAL A CA 1
ATOM 701 C C . VAL A 1 91 ? 24.580 3.176 9.618 1.00 86.06 91 VAL A C 1
ATOM 703 O O . VAL A 1 91 ? 23.848 2.466 10.307 1.00 86.06 91 VAL A O 1
ATOM 706 N N . LYS A 1 92 ? 25.903 2.974 9.564 1.00 87.75 92 LYS A N 1
ATOM 707 C CA . LYS A 1 92 ? 26.575 1.912 10.336 1.00 87.75 92 LYS A CA 1
ATOM 708 C C . LYS A 1 92 ? 26.440 2.120 11.843 1.00 87.75 92 LYS A C 1
ATOM 710 O O . LYS A 1 92 ? 26.227 1.152 12.574 1.00 87.75 92 LYS A O 1
ATOM 715 N N . LYS A 1 93 ? 26.546 3.365 12.315 1.00 85.81 93 LYS A N 1
ATOM 716 C CA . LYS A 1 93 ? 26.378 3.698 13.733 1.00 85.81 93 LYS A CA 1
ATOM 717 C C . LYS A 1 93 ? 24.933 3.471 14.188 1.00 85.81 93 LYS A C 1
ATOM 719 O O . LYS A 1 93 ? 24.724 2.849 15.225 1.00 85.81 93 LYS A O 1
ATOM 724 N N . GLU A 1 94 ? 23.945 3.859 13.384 1.00 87.69 94 GLU A N 1
ATOM 725 C CA . GLU A 1 94 ? 22.528 3.552 13.629 1.00 87.69 94 GLU A CA 1
ATOM 726 C C . GLU A 1 94 ? 22.263 2.043 13.680 1.00 87.69 94 GLU A C 1
ATOM 728 O O . GLU A 1 94 ? 21.616 1.554 14.607 1.00 87.69 94 GLU A O 1
ATOM 733 N N . ALA A 1 95 ? 22.832 1.280 12.743 1.00 89.62 95 ALA A N 1
ATOM 734 C CA . ALA A 1 95 ? 22.733 -0.176 12.731 1.00 89.62 95 ALA A CA 1
ATOM 735 C C . ALA A 1 95 ? 23.300 -0.805 14.017 1.00 89.62 95 ALA A C 1
ATOM 737 O O . ALA A 1 95 ? 22.677 -1.698 14.600 1.00 89.62 95 ALA A O 1
ATOM 738 N N . TYR A 1 96 ? 24.450 -0.308 14.487 1.00 88.56 96 TYR A N 1
ATOM 739 C CA . TYR A 1 96 ? 25.075 -0.737 15.739 1.00 88.56 96 TYR A CA 1
ATOM 740 C C . TYR A 1 96 ? 24.221 -0.392 16.967 1.00 88.56 96 TYR A C 1
ATOM 742 O O . TYR A 1 96 ? 24.002 -1.241 17.833 1.00 88.56 96 TYR A O 1
ATOM 750 N N . LEU A 1 97 ? 23.686 0.829 17.042 1.00 85.69 97 LEU A N 1
ATOM 751 C CA . LEU A 1 97 ? 22.802 1.237 18.136 1.00 85.69 97 LEU A CA 1
ATOM 752 C C . LEU A 1 97 ? 21.533 0.381 18.174 1.00 85.69 97 LEU A C 1
ATOM 754 O O . LEU A 1 97 ? 21.130 -0.068 19.247 1.00 85.69 97 LEU A O 1
ATOM 758 N N . ASN A 1 98 ? 20.960 0.078 17.011 1.00 88.81 98 ASN A N 1
ATOM 759 C CA . ASN A 1 98 ? 19.763 -0.743 16.883 1.00 88.81 98 ASN A CA 1
ATOM 760 C C . ASN A 1 98 ? 19.946 -2.192 17.386 1.00 88.81 98 ASN A C 1
ATOM 762 O O . ASN A 1 98 ? 18.963 -2.811 17.796 1.00 88.81 98 ASN A O 1
ATOM 766 N N . CYS A 1 99 ? 21.179 -2.718 17.446 1.00 86.12 99 CYS A N 1
ATOM 767 C CA . CYS A 1 99 ? 21.457 -4.045 18.017 1.00 86.12 99 CYS A CA 1
ATOM 768 C C . CYS A 1 99 ? 21.094 -4.152 19.506 1.00 86.12 99 CYS A C 1
ATOM 770 O O . CYS A 1 99 ? 20.849 -5.256 19.994 1.00 86.12 99 CYS A O 1
ATOM 772 N N . HIS A 1 100 ? 21.088 -3.033 20.234 1.00 84.62 100 HIS A N 1
ATOM 773 C CA . HIS A 1 100 ? 20.803 -3.018 21.664 1.00 84.62 100 HIS A CA 1
ATOM 774 C C . HIS A 1 100 ? 19.307 -3.220 21.903 1.00 84.62 100 HIS A C 1
ATOM 776 O O . HIS A 1 100 ? 18.480 -2.484 21.360 1.00 84.62 100 HIS A O 1
ATOM 782 N N . ASP A 1 101 ? 18.954 -4.210 22.724 1.00 80.69 101 ASP A N 1
ATOM 783 C CA . ASP A 1 101 ? 17.557 -4.481 23.063 1.00 80.69 101 ASP A CA 1
ATOM 784 C C . ASP A 1 101 ? 16.888 -3.238 23.667 1.00 80.69 101 ASP A C 1
ATOM 786 O O . ASP A 1 101 ? 17.510 -2.477 24.412 1.00 80.69 101 ASP A O 1
ATOM 790 N N . LYS A 1 102 ? 15.623 -3.009 23.297 1.00 79.62 102 LYS A N 1
ATOM 791 C CA . LYS A 1 102 ? 14.821 -1.843 23.706 1.00 79.62 102 LYS A CA 1
ATOM 792 C C . LYS A 1 102 ? 15.424 -0.473 23.367 1.00 79.62 102 LYS A C 1
ATOM 794 O O . LYS A 1 102 ? 14.887 0.544 23.807 1.00 79.62 102 LYS A O 1
ATOM 799 N N . LYS A 1 103 ? 16.478 -0.389 22.546 1.00 83.62 103 LYS A N 1
ATOM 800 C CA . LYS A 1 103 ? 16.873 0.887 21.938 1.00 83.62 103 LYS A CA 1
ATOM 801 C C . LYS A 1 103 ? 15.849 1.253 20.867 1.00 83.62 103 LYS A C 1
ATOM 803 O O . LYS A 1 103 ? 15.523 0.413 20.025 1.00 83.62 103 LYS A O 1
ATOM 808 N N . TRP A 1 104 ? 15.346 2.484 20.909 1.00 82.19 104 TRP A N 1
ATOM 809 C CA . TRP A 1 104 ? 14.404 2.996 19.914 1.00 82.19 104 TRP A CA 1
ATOM 810 C C . TRP A 1 104 ? 15.005 2.915 18.514 1.00 82.19 104 TRP A C 1
ATOM 812 O O . TRP A 1 104 ? 16.111 3.404 18.282 1.00 82.19 104 TRP A O 1
ATOM 822 N N . ALA A 1 105 ? 14.273 2.272 17.608 1.00 84.25 105 ALA A N 1
ATOM 823 C CA . ALA A 1 105 ? 14.660 2.171 16.213 1.00 84.25 105 ALA A CA 1
ATOM 824 C C . ALA A 1 105 ? 14.448 3.520 15.513 1.00 84.25 105 ALA A C 1
ATOM 826 O O . ALA A 1 105 ? 13.391 4.141 15.639 1.00 84.25 105 ALA A O 1
ATOM 827 N N . SER A 1 106 ? 15.453 3.956 14.764 1.00 83.69 106 SER A N 1
ATOM 828 C CA . SER A 1 106 ? 15.375 5.136 13.906 1.00 83.69 106 SER A CA 1
ATOM 829 C C . SER A 1 106 ? 14.648 4.829 12.595 1.00 83.69 106 SER A C 1
ATOM 831 O O . SER A 1 106 ? 14.431 3.674 12.226 1.00 83.69 106 SER A O 1
ATOM 833 N N . PHE A 1 107 ? 14.294 5.869 11.843 1.00 82.62 107 PHE A N 1
ATOM 834 C CA . PHE A 1 107 ? 13.557 5.759 10.586 1.00 82.62 107 PHE A CA 1
ATOM 835 C C . PHE A 1 107 ? 14.316 4.921 9.555 1.00 82.62 107 PHE A C 1
ATOM 837 O O . PHE A 1 107 ? 13.701 4.159 8.809 1.00 82.62 107 PHE A O 1
ATOM 844 N N . VAL A 1 108 ? 15.656 4.988 9.559 1.00 86.50 108 VAL A N 1
ATOM 845 C CA . VAL A 1 108 ? 16.485 4.174 8.659 1.00 86.50 108 VAL A CA 1
ATOM 846 C C . VAL A 1 108 ? 16.261 2.667 8.873 1.00 86.50 108 VAL A C 1
ATOM 848 O O . VAL A 1 108 ? 16.305 1.889 7.920 1.00 86.50 108 VAL A O 1
ATOM 851 N N . CYS A 1 109 ? 15.900 2.255 10.095 1.00 90.88 109 CYS A N 1
ATOM 852 C CA . CYS A 1 109 ? 15.585 0.864 10.422 1.00 90.88 109 CYS A CA 1
ATOM 853 C C . CYS A 1 109 ? 14.364 0.328 9.676 1.00 90.88 109 CYS A C 1
ATOM 855 O O . CYS A 1 109 ? 14.298 -0.871 9.428 1.00 90.88 109 CYS A O 1
ATOM 857 N N . ILE A 1 110 ? 13.435 1.186 9.245 1.00 90.62 110 ILE A N 1
ATOM 858 C CA . ILE A 1 110 ? 12.270 0.753 8.464 1.00 90.62 110 ILE A CA 1
ATOM 859 C C . ILE A 1 110 ? 12.694 0.296 7.058 1.00 90.62 110 ILE A C 1
ATOM 861 O O . ILE A 1 110 ? 12.142 -0.676 6.541 1.00 90.62 110 ILE A O 1
ATOM 865 N N . PHE A 1 111 ? 13.707 0.932 6.455 1.00 89.56 111 PHE A N 1
ATOM 866 C CA . PHE A 1 111 ? 14.247 0.513 5.154 1.00 89.56 111 PHE A CA 1
ATOM 867 C C . PHE A 1 111 ? 14.936 -0.846 5.250 1.00 89.56 111 PHE A C 1
ATOM 869 O O . PHE A 1 111 ? 14.614 -1.747 4.480 1.00 89.56 111 PHE A O 1
ATOM 876 N N . GLY A 1 112 ? 15.825 -1.015 6.235 1.00 91.31 112 GLY A N 1
ATOM 877 C CA . GLY A 1 112 ? 16.479 -2.302 6.478 1.00 91.31 112 GLY A CA 1
ATOM 878 C C . GLY A 1 112 ? 15.466 -3.407 6.779 1.00 91.31 112 GLY A C 1
ATOM 879 O O . GLY A 1 112 ? 15.559 -4.500 6.229 1.00 91.31 112 GLY A O 1
ATOM 880 N N . LEU A 1 113 ? 14.442 -3.107 7.582 1.00 93.44 113 LEU A N 1
ATOM 881 C CA . LEU A 1 113 ? 13.397 -4.065 7.934 1.00 93.44 113 LEU A CA 1
ATOM 882 C C . LEU A 1 113 ? 12.577 -4.502 6.713 1.00 93.44 113 LEU A C 1
ATOM 884 O O . LEU A 1 113 ? 12.327 -5.694 6.568 1.00 93.44 113 LEU A O 1
ATOM 888 N N . SER A 1 114 ? 12.217 -3.571 5.819 1.00 91.31 114 SER A N 1
ATOM 889 C CA . SER A 1 114 ? 11.540 -3.855 4.538 1.00 91.31 114 SER A CA 1
ATOM 890 C C . SER A 1 114 ? 12.329 -4.862 3.692 1.00 91.31 114 SER A C 1
ATOM 892 O O . SER A 1 114 ? 11.772 -5.839 3.182 1.00 91.31 114 SER A O 1
ATOM 894 N N . SER A 1 115 ? 13.652 -4.686 3.623 1.00 91.38 115 SER A N 1
ATOM 895 C CA . SER A 1 115 ? 14.570 -5.601 2.938 1.00 91.38 115 SER A CA 1
ATOM 896 C C . SER A 1 115 ? 14.664 -6.969 3.612 1.00 91.38 115 SER A C 1
ATOM 898 O O . SER A 1 115 ? 14.592 -7.988 2.928 1.00 91.38 115 SER A O 1
ATOM 900 N N . VAL A 1 116 ? 14.762 -7.006 4.946 1.00 92.00 116 VAL A N 1
ATOM 901 C CA . VAL A 1 116 ? 14.835 -8.250 5.733 1.00 92.00 116 VAL A CA 1
ATOM 902 C C . VAL A 1 116 ? 13.587 -9.109 5.555 1.00 92.00 116 VAL A C 1
ATOM 904 O O . VAL A 1 116 ? 13.701 -10.321 5.386 1.00 92.00 116 VAL A O 1
ATOM 907 N N . ILE A 1 117 ? 12.399 -8.500 5.583 1.00 90.31 117 ILE A N 1
ATOM 908 C CA . ILE A 1 117 ? 11.138 -9.240 5.434 1.00 90.31 117 ILE A CA 1
ATOM 909 C C . ILE A 1 117 ? 10.768 -9.501 3.968 1.00 90.31 117 ILE A C 1
ATOM 911 O O . ILE A 1 117 ? 9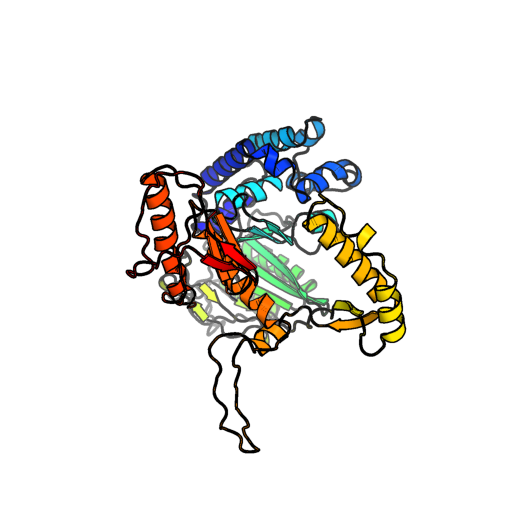.848 -10.272 3.712 1.00 90.31 117 ILE A O 1
ATOM 915 N N . GLY A 1 118 ? 11.444 -8.859 3.007 1.00 87.38 118 GLY A N 1
ATOM 916 C CA . GLY A 1 118 ? 11.133 -8.978 1.579 1.00 87.38 118 GLY A CA 1
ATOM 917 C C . GLY A 1 118 ? 9.741 -8.451 1.214 1.00 87.38 118 GLY A C 1
ATOM 918 O O . GLY A 1 118 ? 9.067 -8.999 0.346 1.00 87.38 118 GLY A O 1
ATOM 919 N N . ARG A 1 119 ? 9.250 -7.417 1.904 1.00 87.38 119 ARG A N 1
ATOM 920 C CA . ARG A 1 119 ? 7.910 -6.851 1.675 1.00 87.38 119 ARG A CA 1
ATOM 921 C C . ARG A 1 119 ? 7.954 -5.343 1.785 1.00 87.38 119 ARG A C 1
ATOM 923 O O . ARG A 1 119 ? 8.600 -4.815 2.681 1.00 87.38 119 ARG A O 1
ATOM 930 N N . CYS A 1 120 ? 7.205 -4.656 0.925 1.00 88.19 120 CYS A N 1
ATOM 931 C CA . CYS A 1 120 ? 7.042 -3.214 1.057 1.00 88.19 120 CYS A CA 1
ATOM 932 C C . CYS A 1 120 ? 6.393 -2.861 2.401 1.00 88.19 120 CYS A C 1
ATOM 934 O O . CYS A 1 120 ? 5.443 -3.520 2.823 1.00 88.19 120 CYS A O 1
ATOM 936 N N . ILE A 1 121 ? 6.849 -1.780 3.031 1.00 88.88 121 ILE A N 1
ATOM 937 C CA . ILE A 1 121 ? 6.259 -1.245 4.260 1.00 88.88 121 ILE A CA 1
ATOM 938 C C . ILE A 1 121 ? 5.608 0.097 3.940 1.00 88.88 121 ILE A C 1
ATOM 940 O O . ILE A 1 121 ? 6.274 1.033 3.503 1.00 88.88 121 ILE A O 1
ATOM 944 N N . ARG A 1 122 ? 4.299 0.212 4.158 1.00 86.94 122 ARG A N 1
ATOM 945 C CA . ARG A 1 122 ? 3.583 1.485 4.102 1.00 86.94 122 ARG A CA 1
ATOM 946 C C . ARG A 1 122 ? 3.455 2.050 5.506 1.00 86.94 122 ARG A C 1
ATOM 948 O O . ARG A 1 122 ? 2.797 1.459 6.359 1.00 86.94 122 ARG A O 1
ATOM 955 N N . THR A 1 123 ? 4.070 3.200 5.736 1.00 83.31 123 THR A N 1
ATOM 956 C CA . THR A 1 123 ? 3.984 3.891 7.024 1.00 83.31 123 THR A CA 1
ATOM 957 C C . THR A 1 123 ? 2.812 4.863 7.027 1.00 83.31 123 THR A C 1
ATOM 959 O O . THR A 1 123 ? 2.469 5.423 5.989 1.00 83.31 123 THR A O 1
ATOM 962 N N . TYR A 1 124 ? 2.217 5.086 8.192 1.00 77.31 124 TYR A N 1
ATOM 963 C CA . TYR A 1 124 ? 1.175 6.077 8.420 1.00 77.31 124 TYR A CA 1
ATOM 964 C C . TYR A 1 124 ? 1.511 6.870 9.673 1.00 77.31 124 TYR A C 1
ATOM 966 O O . TYR A 1 124 ? 1.889 6.286 10.685 1.00 77.31 124 TYR A O 1
ATOM 974 N N . TYR A 1 125 ? 1.353 8.184 9.618 1.00 73.94 125 TYR A N 1
ATOM 975 C CA . TYR A 1 125 ? 1.454 9.059 10.783 1.00 73.94 125 TYR A CA 1
ATOM 976 C C . TYR A 1 125 ? 0.271 10.034 10.748 1.00 73.94 125 TYR A C 1
ATOM 978 O O . TYR A 1 125 ? -0.029 10.532 9.655 1.00 73.94 125 TYR A O 1
ATOM 986 N N . PRO A 1 126 ? -0.415 10.288 11.883 1.00 67.06 126 PRO A N 1
ATOM 987 C CA . PRO A 1 126 ? -1.551 11.197 11.965 1.00 67.06 126 PRO A CA 1
ATOM 988 C C . PRO A 1 126 ? -1.254 12.538 11.302 1.00 67.06 126 PRO A C 1
ATOM 990 O O . PRO A 1 126 ? -0.111 12.994 11.293 1.00 67.06 126 PRO A O 1
ATOM 993 N N . ASP A 1 127 ? -2.283 13.174 10.743 1.00 57.72 127 ASP A N 1
ATOM 994 C CA . ASP A 1 127 ? -2.137 14.442 10.030 1.00 57.72 127 ASP A CA 1
ATOM 995 C C . ASP A 1 127 ? -1.686 15.543 11.009 1.00 57.72 127 ASP A C 1
ATOM 997 O O . ASP A 1 127 ? -2.493 16.174 11.688 1.00 57.72 127 ASP A O 1
ATOM 1001 N N . SER A 1 128 ? -0.370 15.734 11.132 1.00 57.72 128 SER A N 1
ATOM 1002 C CA . SER A 1 128 ? 0.227 16.760 11.980 1.00 57.72 128 SER A CA 1
ATOM 1003 C C . SER A 1 128 ? 0.433 18.048 11.181 1.00 57.72 128 SER A C 1
ATOM 1005 O O . SER A 1 128 ? 0.663 18.037 9.968 1.00 57.72 128 SER A O 1
ATOM 1007 N N . ALA A 1 129 ? 0.365 19.202 11.847 1.00 53.12 129 ALA A N 1
ATOM 1008 C CA . ALA A 1 129 ? 0.755 20.473 11.228 1.00 53.12 129 ALA A CA 1
ATOM 1009 C C . ALA A 1 129 ? 2.259 20.508 10.874 1.00 53.12 129 ALA A C 1
ATOM 1011 O O . ALA A 1 129 ? 2.698 21.353 10.096 1.00 53.12 129 ALA A O 1
ATOM 1012 N N . GLU A 1 130 ? 3.043 19.577 11.422 1.00 58.78 130 GLU A N 1
ATOM 1013 C CA . GLU A 1 130 ? 4.484 19.500 11.247 1.00 58.78 130 GLU A CA 1
ATOM 1014 C C . GLU A 1 130 ? 4.872 18.878 9.897 1.00 58.78 130 GLU A C 1
ATOM 1016 O O . GLU A 1 130 ? 4.395 17.819 9.488 1.00 58.78 130 GLU A O 1
ATOM 1021 N N . ILE A 1 131 ? 5.806 19.531 9.206 1.00 59.78 131 ILE A N 1
ATOM 1022 C CA . ILE A 1 131 ? 6.288 19.110 7.884 1.00 59.78 131 ILE A CA 1
ATOM 1023 C C . ILE A 1 131 ? 7.134 17.824 7.980 1.00 59.78 131 ILE A C 1
ATOM 1025 O O . ILE A 1 131 ? 7.117 16.998 7.068 1.00 59.78 131 ILE A O 1
ATOM 1029 N N . ARG A 1 132 ? 7.851 17.618 9.095 1.00 61.34 132 ARG A N 1
ATOM 1030 C CA . ARG A 1 132 ? 8.811 16.513 9.260 1.00 61.34 132 ARG A CA 1
ATOM 1031 C C . ARG A 1 132 ? 8.139 15.128 9.300 1.00 61.34 132 ARG A C 1
ATOM 1033 O O . ARG A 1 132 ? 8.545 14.281 8.505 1.00 61.34 132 ARG A O 1
ATOM 1040 N N . PRO A 1 133 ? 7.087 14.867 10.103 1.00 62.62 133 PRO A N 1
ATOM 1041 C CA . PRO A 1 133 ? 6.388 13.581 10.058 1.00 62.62 133 PRO A CA 1
ATOM 1042 C C . PRO A 1 133 ? 5.719 13.305 8.707 1.00 62.62 133 PRO A C 1
ATOM 1044 O O . PRO A 1 133 ? 5.671 12.157 8.285 1.00 62.62 133 PRO A O 1
ATOM 1047 N N . LYS A 1 134 ? 5.267 14.347 7.996 1.00 64.25 134 LYS A N 1
ATOM 1048 C CA . LYS A 1 134 ? 4.688 14.234 6.646 1.00 64.25 134 LYS A CA 1
ATOM 1049 C C . LYS A 1 134 ? 5.697 13.845 5.567 1.00 64.25 134 LYS A C 1
ATOM 1051 O O . LYS A 1 134 ? 5.313 13.206 4.595 1.00 64.25 134 LYS A O 1
ATOM 1056 N N . LEU A 1 135 ? 6.956 14.262 5.713 1.00 64.25 135 LEU A N 1
ATOM 1057 C CA . LEU A 1 135 ? 8.044 13.883 4.807 1.00 64.25 135 LEU A CA 1
ATOM 1058 C C . LEU A 1 135 ? 8.548 12.461 5.080 1.00 64.25 135 LEU A C 1
ATOM 1060 O O . LEU A 1 135 ? 8.878 11.742 4.142 1.00 64.25 135 LEU A O 1
ATOM 1064 N N . MET A 1 136 ? 8.633 12.070 6.356 1.00 66.81 136 MET A N 1
ATOM 1065 C CA . MET A 1 136 ? 9.183 10.769 6.754 1.00 66.81 136 MET A CA 1
ATOM 1066 C C . MET A 1 136 ? 8.137 9.654 6.640 1.00 66.81 136 MET A C 1
ATOM 1068 O O . MET A 1 136 ? 8.362 8.630 5.998 1.00 66.81 136 MET A O 1
ATOM 1072 N N . PHE A 1 137 ? 6.963 9.862 7.223 1.00 70.75 137 PHE A N 1
ATOM 1073 C CA . PHE A 1 137 ? 5.888 8.879 7.270 1.00 70.75 137 PHE A CA 1
ATOM 1074 C C . PHE A 1 137 ? 4.825 9.175 6.202 1.00 70.75 137 PHE A C 1
ATOM 1076 O O . PHE A 1 137 ? 4.837 10.235 5.585 1.00 70.75 137 PHE A O 1
ATOM 1083 N N . ASN A 1 138 ? 3.886 8.251 5.975 1.00 75.31 138 ASN A N 1
ATOM 1084 C CA . ASN A 1 138 ? 2.929 8.287 4.850 1.00 75.31 138 ASN A CA 1
ATOM 1085 C C . ASN A 1 138 ? 3.565 7.963 3.485 1.00 75.31 138 ASN A C 1
ATOM 1087 O O . ASN A 1 138 ? 3.031 8.317 2.432 1.00 75.31 138 ASN A O 1
ATOM 1091 N N . SER A 1 139 ? 4.689 7.246 3.507 1.00 76.06 139 SER A N 1
ATOM 1092 C CA . SER A 1 139 ? 5.430 6.782 2.334 1.00 76.06 139 SER A CA 1
ATOM 1093 C C . SER A 1 139 ? 5.366 5.254 2.196 1.00 76.06 139 SER A C 1
ATOM 1095 O O . SER A 1 139 ? 5.141 4.523 3.167 1.00 76.06 139 SER A O 1
ATOM 1097 N N . LEU A 1 140 ? 5.531 4.766 0.961 1.00 84.12 140 LEU A N 1
ATOM 1098 C CA . LEU A 1 140 ? 5.727 3.346 0.670 1.00 84.12 140 LEU A CA 1
ATOM 1099 C C . LEU A 1 140 ? 7.230 3.077 0.559 1.00 84.12 140 LEU A C 1
ATOM 1101 O O . LEU A 1 140 ? 7.896 3.644 -0.303 1.00 84.12 140 LEU A O 1
ATOM 1105 N N . ILE A 1 141 ? 7.745 2.219 1.432 1.00 85.31 141 ILE A N 1
ATOM 1106 C CA . ILE A 1 141 ? 9.161 1.872 1.522 1.00 85.31 141 ILE A CA 1
ATOM 1107 C C . ILE A 1 141 ? 9.374 0.515 0.861 1.00 85.31 141 ILE A C 1
ATOM 1109 O O . ILE A 1 141 ? 8.766 -0.481 1.259 1.00 85.31 141 ILE A O 1
ATOM 1113 N N . HIS A 1 142 ? 10.245 0.475 -0.141 1.00 86.06 142 HIS A N 1
ATOM 1114 C CA . HIS A 1 142 ? 10.551 -0.734 -0.901 1.00 86.06 142 HIS A CA 1
ATOM 1115 C C . HIS A 1 142 ? 11.777 -1.470 -0.331 1.00 86.06 142 HIS A C 1
ATOM 1117 O O . HIS A 1 142 ? 12.675 -0.810 0.197 1.00 86.06 142 HIS A O 1
ATOM 1123 N N . PRO A 1 143 ? 11.827 -2.811 -0.442 1.00 86.75 143 PRO A N 1
ATOM 1124 C CA . PRO A 1 143 ? 13.036 -3.590 -0.185 1.00 86.75 143 PRO A CA 1
ATOM 1125 C C . PRO A 1 143 ? 14.205 -3.135 -1.069 1.00 86.75 143 PRO A C 1
ATOM 1127 O O . PRO A 1 143 ? 13.993 -2.707 -2.204 1.00 86.75 143 PRO A O 1
ATOM 1130 N N . SER A 1 144 ? 15.438 -3.304 -0.588 1.00 82.56 144 SER A N 1
ATOM 1131 C CA . SER A 1 144 ? 16.664 -3.029 -1.353 1.00 82.56 144 SER A CA 1
ATOM 1132 C C . SER A 1 144 ? 16.803 -3.921 -2.592 1.00 82.56 144 SER A C 1
ATOM 1134 O O . SER A 1 144 ? 17.370 -3.496 -3.596 1.00 82.56 144 SER A O 1
ATOM 1136 N N . ASN A 1 145 ? 16.252 -5.140 -2.550 1.00 75.88 145 ASN A N 1
ATOM 1137 C CA . ASN A 1 145 ? 16.253 -6.072 -3.673 1.00 75.88 145 ASN A CA 1
ATOM 1138 C C . ASN A 1 145 ? 14.836 -6.241 -4.271 1.00 75.88 145 ASN A C 1
ATOM 1140 O O . ASN A 1 145 ? 13.976 -6.860 -3.636 1.00 75.88 145 ASN A O 1
ATOM 1144 N N . PRO A 1 146 ? 14.586 -5.758 -5.503 1.00 61.44 146 PRO A N 1
ATOM 1145 C CA . PRO A 1 146 ? 13.265 -5.800 -6.130 1.00 61.44 146 PRO A CA 1
ATOM 1146 C C . PRO A 1 146 ? 12.815 -7.204 -6.574 1.00 61.44 146 PRO A C 1
ATOM 1148 O O . PRO A 1 146 ? 11.626 -7.414 -6.799 1.00 61.44 146 PRO A O 1
ATOM 1151 N N . SER A 1 147 ? 13.720 -8.188 -6.641 1.00 55.16 147 SER A N 1
ATOM 1152 C CA . SER A 1 147 ? 13.413 -9.563 -7.089 1.00 55.16 147 SER A CA 1
ATOM 1153 C C . SER A 1 147 ? 12.570 -10.397 -6.108 1.00 55.16 147 SER A C 1
ATOM 1155 O O . SER A 1 147 ? 12.182 -11.518 -6.427 1.00 55.16 147 SER A O 1
ATOM 1157 N N . LYS A 1 148 ? 12.272 -9.870 -4.910 1.00 51.28 148 LYS A N 1
ATOM 1158 C CA . LYS A 1 148 ? 11.516 -10.560 -3.847 1.00 51.28 148 LYS A CA 1
ATOM 1159 C C . LYS A 1 148 ? 10.299 -9.772 -3.351 1.00 51.28 148 LYS A C 1
ATOM 1161 O O . LYS A 1 148 ? 9.916 -9.919 -2.198 1.00 51.28 148 LYS A O 1
ATOM 1166 N N . ILE A 1 149 ? 9.701 -8.908 -4.169 1.00 60.47 149 ILE A N 1
ATOM 1167 C CA . ILE A 1 149 ? 8.561 -8.093 -3.723 1.00 60.47 149 ILE A CA 1
ATOM 1168 C C . ILE A 1 149 ? 7.289 -8.953 -3.676 1.00 60.47 149 ILE A C 1
ATOM 1170 O O . ILE A 1 149 ? 6.707 -9.289 -4.705 1.00 60.47 149 ILE A O 1
ATOM 1174 N N . SER A 1 150 ? 6.837 -9.287 -2.465 1.00 60.59 150 SER A N 1
ATOM 1175 C CA . SER A 1 150 ? 5.463 -9.757 -2.228 1.00 60.59 150 SER A CA 1
ATOM 1176 C C . SER A 1 150 ? 4.441 -8.721 -2.723 1.00 60.59 150 SER A C 1
ATOM 1178 O O . SER A 1 150 ? 4.666 -7.519 -2.572 1.00 60.59 150 SER A O 1
ATOM 1180 N N . SER A 1 151 ? 3.299 -9.169 -3.264 1.00 59.28 151 SER A N 1
ATOM 1181 C CA . SER A 1 151 ? 2.226 -8.286 -3.759 1.00 59.28 151 SER A CA 1
ATOM 1182 C C . SER A 1 151 ? 1.613 -7.391 -2.677 1.00 59.28 151 SER A C 1
ATOM 1184 O O . SER A 1 151 ? 1.077 -6.328 -2.992 1.00 59.28 151 SER A O 1
ATOM 1186 N N . ASP A 1 152 ? 1.713 -7.803 -1.410 1.00 75.25 152 ASP A N 1
ATOM 1187 C CA . ASP A 1 152 ? 0.990 -7.189 -0.302 1.00 75.25 152 ASP A CA 1
ATOM 1188 C C . ASP A 1 152 ? 1.946 -6.419 0.614 1.00 75.25 152 ASP A C 1
ATOM 1190 O O . ASP A 1 152 ? 2.826 -6.998 1.267 1.00 75.25 152 ASP A O 1
ATOM 1194 N N . ALA A 1 153 ? 1.739 -5.104 0.711 1.00 80.25 153 ALA A N 1
ATOM 1195 C CA . ALA A 1 153 ? 2.482 -4.246 1.627 1.00 80.25 153 ALA A CA 1
ATOM 1196 C C . ALA A 1 153 ? 2.079 -4.499 3.091 1.00 80.25 153 ALA A C 1
ATOM 1198 O O . ALA A 1 153 ? 0.917 -4.761 3.396 1.00 80.25 153 ALA A O 1
ATOM 1199 N N . LEU A 1 154 ? 3.036 -4.379 4.010 1.00 84.69 154 LEU A N 1
ATOM 1200 C CA . LEU A 1 154 ? 2.785 -4.338 5.449 1.00 84.69 154 LEU A CA 1
ATOM 1201 C C . LEU A 1 154 ? 2.503 -2.889 5.864 1.00 84.69 154 LEU A C 1
ATOM 1203 O O . LEU A 1 154 ? 3.239 -1.980 5.489 1.00 84.69 154 LEU A O 1
ATOM 1207 N N . HIS A 1 155 ? 1.438 -2.658 6.627 1.00 84.06 155 HIS A N 1
ATOM 1208 C CA . HIS A 1 155 ? 0.997 -1.319 7.018 1.00 84.06 155 HIS A CA 1
ATOM 1209 C C . HIS A 1 155 ? 1.370 -1.041 8.482 1.00 84.06 155 HIS A C 1
ATOM 1211 O O . HIS A 1 155 ? 0.959 -1.789 9.362 1.00 84.06 155 HIS A O 1
ATOM 1217 N N . ILE A 1 156 ? 2.129 0.028 8.751 1.00 82.25 156 ILE A N 1
ATOM 1218 C CA . ILE A 1 156 ? 2.529 0.442 10.109 1.00 82.25 156 ILE A CA 1
ATOM 1219 C C . ILE A 1 156 ? 1.959 1.827 10.401 1.00 82.25 156 ILE A C 1
ATOM 1221 O O . ILE A 1 156 ? 2.305 2.789 9.717 1.00 82.25 156 ILE A O 1
ATOM 1225 N N . LEU A 1 157 ? 1.114 1.935 11.426 1.00 76.44 157 LEU A N 1
ATOM 1226 C CA . LEU A 1 157 ? 0.580 3.202 11.922 1.00 76.44 157 LEU A CA 1
ATOM 1227 C C . LEU A 1 157 ? 1.358 3.645 13.164 1.00 76.44 157 LEU A C 1
ATOM 1229 O O . LEU A 1 157 ? 1.356 2.962 14.182 1.00 76.44 157 LEU A O 1
ATOM 1233 N N . PHE A 1 158 ? 2.004 4.803 13.079 1.00 73.69 158 PHE A N 1
ATOM 1234 C CA . PHE A 1 158 ? 2.684 5.447 14.195 1.00 73.69 158 PHE A CA 1
ATOM 1235 C C . PHE A 1 158 ? 1.710 6.388 14.896 1.00 73.69 158 PHE A C 1
ATOM 1237 O O . PHE A 1 158 ? 1.195 7.308 14.271 1.00 73.69 158 PHE A O 1
ATOM 1244 N N . CYS A 1 159 ? 1.477 6.196 16.190 1.00 64.12 159 CYS A N 1
ATOM 1245 C CA . CYS A 1 159 ? 0.610 7.063 16.986 1.00 64.12 159 CYS A CA 1
ATOM 1246 C C . CYS A 1 159 ? 1.435 7.818 18.029 1.00 64.12 159 CYS A C 1
ATOM 1248 O O . CYS A 1 159 ? 2.380 7.270 18.594 1.00 64.12 159 CYS A O 1
ATOM 1250 N N . HIS A 1 160 ? 1.072 9.075 18.293 1.00 57.62 160 HIS A N 1
ATOM 1251 C CA . HIS A 1 160 ? 1.555 9.769 19.480 1.00 57.62 160 HIS A CA 1
ATOM 1252 C C . HIS A 1 160 ? 0.690 9.328 20.661 1.00 57.62 160 HIS A C 1
ATOM 1254 O O . HIS A 1 160 ? -0.523 9.525 20.646 1.00 57.62 160 HIS A O 1
ATOM 1260 N N . GLU A 1 161 ? 1.302 8.730 21.675 1.00 51.88 161 GLU A N 1
ATOM 1261 C CA . GLU A 1 161 ? 0.618 8.436 22.929 1.00 51.88 161 GLU A CA 1
ATOM 1262 C C . GLU A 1 161 ? 0.594 9.735 23.748 1.00 51.88 161 GLU A C 1
ATOM 1264 O O . GLU A 1 161 ? 1.603 10.159 24.311 1.00 51.88 161 GLU A O 1
ATOM 1269 N N . GLU A 1 162 ? -0.537 10.448 23.749 1.00 46.69 162 GLU A N 1
ATOM 1270 C CA . GLU A 1 162 ? -0.804 11.387 24.840 1.00 46.69 162 GLU A CA 1
ATOM 1271 C C . GLU A 1 162 ? -1.006 10.535 26.093 1.00 46.69 162 GLU A C 1
ATOM 1273 O O . GLU A 1 162 ? -2.008 9.837 26.224 1.00 46.69 162 GLU A O 1
ATOM 1278 N N . LEU A 1 163 ? 0.014 10.520 26.955 1.00 37.78 163 LEU A N 1
ATOM 1279 C CA . LEU A 1 163 ? 0.049 9.766 28.205 1.00 37.78 163 LEU A CA 1
ATOM 1280 C C . LEU A 1 163 ? -1.115 10.183 29.115 1.00 37.78 163 LEU A C 1
ATOM 1282 O O . LEU A 1 163 ? -0.971 11.032 29.993 1.00 37.78 163 LEU A O 1
ATOM 1286 N N . VAL A 1 164 ? -2.266 9.540 28.948 1.00 39.69 164 VAL A N 1
ATOM 1287 C CA . VAL A 1 164 ? -3.170 9.281 30.063 1.00 39.69 164 VAL A CA 1
ATOM 1288 C C . VAL A 1 164 ? -2.494 8.166 30.856 1.00 39.69 164 VAL A C 1
ATOM 1290 O O . VAL A 1 164 ? -2.226 7.103 30.305 1.00 39.69 164 VAL A O 1
ATOM 1293 N N . ASN A 1 165 ? -2.114 8.453 32.105 1.00 37.34 165 ASN A N 1
ATOM 1294 C CA . ASN A 1 165 ? -1.285 7.587 32.952 1.00 37.34 165 ASN A CA 1
ATOM 1295 C C . ASN A 1 165 ? -1.610 6.081 32.779 1.00 37.34 165 ASN A C 1
ATOM 1297 O O . ASN A 1 165 ? -2.727 5.667 33.101 1.00 37.34 165 ASN A O 1
ATOM 1301 N N . PRO A 1 166 ? -0.651 5.256 32.317 1.00 42.50 166 PRO A N 1
ATOM 1302 C CA . PRO A 1 166 ? -0.897 3.899 31.821 1.00 42.50 166 PRO A CA 1
ATOM 1303 C C . PRO A 1 166 ? -1.074 2.838 32.917 1.00 42.50 166 PRO A C 1
ATOM 1305 O O . PRO A 1 166 ? -0.899 1.658 32.640 1.00 42.50 166 PRO A O 1
ATOM 1308 N N . SER A 1 167 ? -1.374 3.198 34.167 1.00 51.31 167 SER A N 1
ATOM 1309 C CA . SER A 1 167 ? -1.282 2.201 35.240 1.00 51.31 167 SER A CA 1
ATOM 1310 C C . SER A 1 167 ? -2.397 1.151 35.219 1.00 51.31 167 SER A C 1
ATOM 1312 O O . SER A 1 167 ? -2.135 0.051 35.679 1.00 51.31 167 SER A O 1
ATOM 1314 N N . ASP A 1 168 ? -3.596 1.430 34.680 1.00 58.97 168 ASP A N 1
ATOM 1315 C CA . ASP A 1 168 ? -4.739 0.507 34.868 1.00 58.97 168 ASP A CA 1
ATOM 1316 C C . ASP A 1 168 ? -5.754 0.413 33.712 1.00 58.97 168 ASP A C 1
ATOM 1318 O O . ASP A 1 168 ? -6.663 -0.412 33.781 1.00 58.97 168 ASP A O 1
ATOM 1322 N N . LEU A 1 169 ? -5.658 1.248 32.667 1.00 70.75 169 LEU A N 1
ATOM 1323 C CA . LEU A 1 169 ? -6.637 1.262 31.573 1.00 70.75 169 LEU A CA 1
ATOM 1324 C C . LEU A 1 169 ? -5.957 1.064 30.215 1.00 70.75 169 LEU A C 1
ATOM 1326 O O . LEU A 1 169 ? -5.195 1.915 29.756 1.00 70.75 169 LEU A O 1
ATOM 1330 N N . GLU A 1 170 ? -6.266 -0.042 29.544 1.00 76.50 170 GLU A N 1
ATOM 1331 C CA . GLU A 1 170 ? -5.741 -0.345 28.216 1.00 76.50 170 GLU A CA 1
ATOM 1332 C C . GLU A 1 170 ? -6.691 0.174 27.135 1.00 76.50 170 GLU A C 1
ATOM 1334 O O . GLU A 1 170 ? -7.563 -0.537 26.645 1.00 76.50 170 GLU A O 1
ATOM 1339 N N . VAL A 1 171 ? -6.520 1.442 26.753 1.00 73.19 171 VAL A N 1
ATOM 1340 C CA . VAL A 1 171 ? -7.293 2.069 25.670 1.00 73.19 171 VAL A CA 1
ATOM 1341 C C . VAL A 1 171 ? -6.363 2.545 24.564 1.00 73.19 171 VAL A C 1
ATOM 1343 O O . VAL A 1 171 ? -5.302 3.110 24.811 1.00 73.19 171 VAL A O 1
ATOM 1346 N N . THR A 1 172 ? -6.762 2.322 23.319 1.00 70.38 172 THR A N 1
ATOM 1347 C CA . THR A 1 172 ? -6.166 2.925 22.124 1.00 70.38 172 THR A CA 1
ATOM 1348 C C . THR A 1 172 ? -7.268 3.612 21.347 1.00 70.38 172 THR A C 1
ATOM 1350 O O . THR A 1 172 ? -8.362 3.074 21.227 1.00 70.38 172 THR A O 1
ATOM 1353 N N . SER A 1 173 ? -7.015 4.801 20.811 1.00 73.06 173 SER A N 1
ATOM 1354 C CA . SER A 1 173 ? -8.016 5.499 20.009 1.00 73.06 173 SER A CA 1
ATOM 1355 C C . SER A 1 173 ? -7.411 6.118 18.764 1.00 73.06 173 SER A C 1
ATOM 1357 O O . SER A 1 173 ? -6.228 6.453 18.726 1.00 73.06 173 SER A O 1
ATOM 1359 N N . VAL A 1 174 ? -8.236 6.246 17.733 1.00 73.62 174 VAL A N 1
ATOM 1360 C CA . VAL A 1 174 ? -7.909 6.934 16.493 1.00 73.62 174 VAL A CA 1
ATOM 1361 C C . VAL A 1 174 ? -9.037 7.902 16.159 1.00 73.62 174 VAL A C 1
ATOM 1363 O O . VAL A 1 174 ? -10.202 7.514 16.058 1.00 73.62 174 VAL A O 1
ATOM 1366 N N . GLU A 1 175 ? -8.693 9.179 15.996 1.00 78.56 175 GLU A N 1
ATOM 1367 C CA . GLU A 1 175 ? -9.604 10.178 15.443 1.00 78.56 175 GLU A CA 1
ATOM 1368 C C . GLU A 1 175 ? -9.460 10.180 13.918 1.00 78.56 175 GLU A C 1
ATOM 1370 O O . GLU A 1 175 ? -8.384 10.406 13.363 1.00 78.56 175 GLU A O 1
ATOM 1375 N N . ILE A 1 176 ? -10.565 9.928 13.227 1.00 74.88 176 ILE A N 1
ATOM 1376 C CA . ILE A 1 176 ? -10.677 10.012 11.779 1.00 74.88 176 ILE A CA 1
ATOM 1377 C C . ILE A 1 176 ? -11.391 11.318 11.452 1.00 74.88 176 ILE A C 1
ATOM 1379 O O . ILE A 1 176 ? -12.607 11.450 11.612 1.00 74.88 176 ILE A O 1
ATOM 1383 N N . ILE A 1 177 ? -10.634 12.285 10.942 1.00 71.38 177 ILE A N 1
ATOM 1384 C CA . ILE A 1 177 ? -11.199 13.517 10.396 1.00 71.38 177 ILE A CA 1
ATOM 1385 C C . ILE A 1 177 ? -11.579 13.258 8.941 1.00 71.38 177 ILE A C 1
ATOM 1387 O O . ILE A 1 177 ? -10.738 13.098 8.057 1.00 71.38 177 ILE A O 1
ATOM 1391 N N . THR A 1 178 ? -12.878 13.216 8.676 1.00 66.12 178 THR A N 1
ATOM 1392 C CA . THR A 1 178 ? -13.396 13.102 7.310 1.00 66.12 178 THR A CA 1
ATOM 1393 C C . THR A 1 178 ? -13.156 14.395 6.522 1.00 66.12 178 THR A C 1
ATOM 1395 O O . THR A 1 178 ? -13.034 15.484 7.083 1.00 66.12 178 THR A O 1
ATOM 1398 N N . HIS A 1 179 ? -13.181 14.323 5.188 1.00 55.16 179 HIS A N 1
ATOM 1399 C CA . HIS A 1 179 ? -13.061 15.512 4.330 1.00 55.16 179 HIS A CA 1
ATOM 1400 C C . HIS A 1 179 ? -14.143 16.584 4.571 1.00 55.16 179 HIS A C 1
ATOM 1402 O O . HIS A 1 179 ? -13.929 17.749 4.240 1.00 55.16 179 HIS A O 1
ATOM 1408 N N . SER A 1 180 ? -15.297 16.221 5.140 1.00 61.62 180 SER A N 1
ATOM 1409 C CA . SER A 1 180 ? -16.341 17.164 5.568 1.00 61.62 180 SER A CA 1
ATOM 1410 C C . SER A 1 180 ? -16.069 17.797 6.936 1.00 61.62 180 SER A C 1
ATOM 1412 O O . SER A 1 180 ? -16.940 18.487 7.455 1.00 61.62 180 SER A O 1
ATOM 1414 N N . LYS A 1 181 ? -14.882 17.571 7.515 1.00 67.81 181 LYS A N 1
ATOM 1415 C CA . LYS A 1 181 ? -14.489 17.962 8.877 1.00 67.81 181 LYS A CA 1
ATOM 1416 C C . LYS A 1 181 ? -15.325 17.316 9.985 1.00 67.81 181 LYS A C 1
ATOM 1418 O O . LYS A 1 181 ? -15.252 17.756 11.127 1.00 67.81 181 LYS A O 1
ATOM 1423 N N . LEU A 1 182 ? -16.089 16.265 9.672 1.00 71.50 182 LEU A N 1
ATOM 1424 C CA . LEU A 1 182 ? -16.705 15.444 10.713 1.00 71.50 182 LEU A CA 1
ATOM 1425 C C . LEU A 1 182 ? -15.615 14.588 11.344 1.00 71.50 182 LEU A C 1
ATOM 1427 O O . LEU A 1 182 ? -14.844 13.953 10.617 1.00 71.50 182 LEU A O 1
ATOM 1431 N N . LYS A 1 183 ? -15.579 14.585 12.670 1.00 78.00 183 LYS A N 1
ATOM 1432 C CA . LYS A 1 183 ? -14.660 13.796 13.480 1.00 78.00 183 LYS A CA 1
ATOM 1433 C C . LYS A 1 183 ? -15.366 12.510 13.884 1.00 78.00 183 LYS A C 1
ATOM 1435 O O . LYS A 1 183 ? -16.434 12.563 14.487 1.00 78.00 183 LYS A O 1
ATOM 1440 N N . LEU A 1 184 ? -14.798 11.376 13.502 1.00 83.75 184 LEU A N 1
ATOM 1441 C CA . LEU A 1 184 ? -15.202 10.063 13.985 1.00 83.75 184 LEU A CA 1
ATOM 1442 C C . LEU A 1 184 ? -14.098 9.553 14.901 1.00 83.75 184 LEU A C 1
ATOM 1444 O O . LEU A 1 184 ? -12.967 9.396 14.451 1.00 83.75 184 LEU A O 1
ATOM 1448 N N . LEU A 1 185 ? -14.423 9.264 16.152 1.00 85.56 185 LEU A N 1
ATOM 1449 C CA . LEU A 1 185 ? -13.492 8.643 17.080 1.00 85.56 185 LEU A CA 1
ATOM 1450 C C . LEU A 1 185 ? -13.748 7.136 17.130 1.00 85.56 185 LEU A C 1
ATOM 1452 O O . LEU A 1 185 ? -14.876 6.705 17.356 1.00 85.56 185 LEU A O 1
ATOM 1456 N N . ILE A 1 186 ? -12.702 6.337 16.938 1.00 87.12 186 ILE A N 1
ATOM 1457 C CA . ILE A 1 186 ? -12.748 4.889 17.147 1.00 87.12 186 ILE A CA 1
ATOM 1458 C C . ILE A 1 186 ? -11.819 4.553 18.308 1.00 87.12 186 ILE A C 1
ATOM 1460 O O . ILE A 1 186 ? -10.626 4.839 18.250 1.00 87.12 186 ILE A O 1
ATOM 1464 N N . CYS A 1 187 ? -12.361 3.941 19.351 1.00 85.75 187 CYS A N 1
ATOM 1465 C CA . CYS A 1 187 ? -11.647 3.515 20.546 1.00 85.75 187 CYS A CA 1
ATOM 1466 C C . CYS A 1 187 ? -11.649 1.990 20.623 1.00 85.75 187 CYS A C 1
ATOM 1468 O O . CYS A 1 187 ? -12.702 1.379 20.509 1.00 85.75 187 CYS A O 1
ATOM 1470 N N . CYS A 1 188 ? -10.496 1.385 20.871 1.00 84.75 188 CYS A N 1
ATOM 1471 C CA . CYS A 1 188 ? -10.361 0.000 21.293 1.00 84.75 188 CYS A CA 1
ATOM 1472 C C . CYS A 1 188 ? -10.002 -0.016 22.783 1.00 84.75 188 CYS A C 1
ATOM 1474 O O . CYS A 1 188 ? -9.055 0.660 23.187 1.00 84.75 188 CYS A O 1
ATOM 1476 N N . CYS A 1 189 ? -10.764 -0.739 23.594 1.00 86.12 189 CYS A N 1
ATOM 1477 C CA . CYS A 1 189 ? -10.617 -0.819 25.041 1.00 86.12 189 CYS A CA 1
ATOM 1478 C C . CYS A 1 189 ? -10.470 -2.280 25.467 1.00 86.12 189 CYS A C 1
ATOM 1480 O O . CYS A 1 189 ? -11.223 -3.134 25.002 1.00 86.12 189 CYS A O 1
ATOM 1482 N N . TYR A 1 190 ? -9.536 -2.553 26.373 1.00 86.69 190 TYR A N 1
ATOM 1483 C CA . TYR A 1 190 ? -9.412 -3.837 27.045 1.00 86.69 190 TYR A CA 1
ATOM 1484 C C . TYR A 1 190 ? -9.622 -3.679 28.552 1.00 86.69 190 TYR A C 1
ATOM 1486 O O . TYR A 1 190 ? -8.999 -2.840 29.214 1.00 86.69 190 TYR A O 1
ATOM 1494 N N . ARG A 1 191 ? -10.504 -4.518 29.101 1.00 88.38 191 ARG A N 1
ATOM 1495 C CA . ARG A 1 191 ? -10.694 -4.698 30.539 1.00 88.38 191 ARG A CA 1
ATOM 1496 C C . ARG A 1 191 ? -10.266 -6.116 30.919 1.00 88.38 191 ARG A C 1
ATOM 1498 O O . ARG A 1 191 ? -10.891 -7.066 30.449 1.00 88.38 191 ARG A O 1
ATOM 1505 N N . PRO A 1 192 ? -9.286 -6.298 31.819 1.00 85.00 192 PRO A N 1
ATOM 1506 C CA . PRO A 1 192 ? -8.950 -7.627 32.309 1.00 85.00 192 PRO A CA 1
ATOM 1507 C C . PRO A 1 192 ? -10.102 -8.218 33.148 1.00 85.00 192 PRO A C 1
ATOM 1509 O O . PRO A 1 192 ? -10.814 -7.478 33.832 1.00 85.00 192 PRO A O 1
ATOM 1512 N N . PRO A 1 193 ? -10.282 -9.552 33.174 1.00 85.06 193 PRO A N 1
ATOM 1513 C CA . PRO A 1 193 ? -11.417 -10.197 33.847 1.00 85.06 193 PRO A CA 1
ATOM 1514 C C . PRO A 1 193 ? -11.486 -9.924 35.356 1.00 85.06 193 PRO A C 1
ATOM 1516 O O . PRO A 1 193 ? -12.577 -9.875 35.921 1.00 85.06 193 PRO A O 1
ATOM 1519 N N . ASN A 1 194 ? -10.337 -9.684 35.994 1.00 83.81 194 ASN A N 1
ATOM 1520 C CA . ASN A 1 194 ? -10.219 -9.385 37.423 1.00 83.81 194 ASN A CA 1
ATOM 1521 C C . ASN A 1 194 ? -9.951 -7.893 37.695 1.00 83.81 194 ASN A C 1
ATOM 1523 O O . ASN A 1 194 ? -9.303 -7.564 38.686 1.00 83.81 194 ASN A O 1
ATOM 1527 N N . ALA A 1 195 ? -10.380 -6.994 36.801 1.00 83.31 195 ALA A N 1
ATOM 1528 C CA . ALA A 1 195 ? -10.183 -5.559 36.989 1.00 83.31 195 ALA A CA 1
ATOM 1529 C C . ALA A 1 195 ? -10.847 -5.063 38.283 1.00 83.31 195 ALA A C 1
ATOM 1531 O O . ALA A 1 195 ? -11.996 -5.401 38.575 1.00 83.31 195 ALA A O 1
ATOM 1532 N N . GLU A 1 196 ? -10.131 -4.225 39.030 1.00 82.44 196 GLU A N 1
ATOM 1533 C CA . GLU A 1 196 ? -10.651 -3.574 40.229 1.00 82.44 196 GLU A CA 1
ATOM 1534 C C . GLU A 1 196 ? -11.748 -2.555 39.892 1.00 82.44 196 GLU A C 1
ATOM 1536 O O . GLU A 1 196 ? -11.791 -1.996 38.795 1.00 82.44 196 GLU A O 1
ATOM 1541 N N . LYS A 1 197 ? -12.601 -2.235 40.873 1.00 79.56 197 LYS A N 1
ATOM 1542 C CA . LYS A 1 197 ? -13.714 -1.283 40.713 1.00 79.56 197 LYS A CA 1
ATOM 1543 C C . LYS A 1 197 ? -13.271 0.087 40.176 1.00 79.56 197 LYS A C 1
ATOM 1545 O O . LYS A 1 197 ? -13.992 0.705 39.396 1.00 79.56 197 LYS A O 1
ATOM 1550 N N . ILE A 1 198 ? -12.062 0.526 40.533 1.00 83.56 198 ILE A N 1
ATOM 1551 C CA . ILE A 1 198 ? -11.474 1.792 40.069 1.00 83.56 198 ILE A CA 1
ATOM 1552 C C . ILE A 1 198 ? -11.334 1.867 38.540 1.00 83.56 198 ILE A C 1
ATOM 1554 O O . ILE A 1 198 ? -11.298 2.960 37.975 1.00 83.56 198 ILE A O 1
ATOM 1558 N N . TRP A 1 199 ? -11.284 0.719 37.856 1.00 87.62 199 TRP A N 1
ATOM 1559 C CA . TRP A 1 199 ? -11.238 0.647 36.398 1.00 87.62 199 TRP A CA 1
ATOM 1560 C C . TRP A 1 199 ? -12.474 1.298 35.773 1.00 87.62 199 TRP A C 1
ATOM 1562 O O . TRP A 1 199 ? -12.339 2.099 34.850 1.00 87.62 199 TRP A O 1
ATOM 1572 N N . LEU A 1 200 ? -13.670 1.009 36.305 1.00 87.00 200 LEU A N 1
ATOM 1573 C CA . LEU A 1 200 ? -14.926 1.563 35.790 1.00 87.00 200 LEU A CA 1
ATOM 1574 C C . LEU A 1 200 ? -14.994 3.076 35.991 1.00 87.00 200 LEU A C 1
ATOM 1576 O O . LEU A 1 200 ? -15.384 3.789 35.072 1.00 87.00 200 LEU A O 1
ATOM 1580 N N . ASP A 1 201 ? -14.556 3.578 37.146 1.00 85.38 201 ASP A N 1
ATOM 1581 C CA . ASP A 1 201 ? -14.528 5.019 37.421 1.00 85.38 201 ASP A CA 1
ATOM 1582 C C . ASP A 1 201 ? -13.607 5.757 36.434 1.00 85.38 201 ASP A C 1
ATOM 1584 O O . ASP A 1 201 ? -13.976 6.794 35.874 1.00 85.38 201 ASP A O 1
ATOM 1588 N N . LYS A 1 202 ? -12.429 5.185 36.150 1.00 84.25 202 LYS A N 1
ATOM 1589 C CA . LYS A 1 202 ? -11.487 5.716 35.152 1.00 84.25 202 LYS A CA 1
ATOM 1590 C C . LYS A 1 202 ? -12.054 5.650 33.737 1.00 84.25 202 LYS A C 1
ATOM 1592 O O . LYS A 1 202 ? -11.984 6.644 33.013 1.00 84.25 202 LYS A O 1
ATOM 1597 N N . PHE A 1 203 ? -12.632 4.510 33.355 1.00 86.06 203 PHE A N 1
ATOM 1598 C CA . PHE A 1 203 ? -13.282 4.331 32.059 1.00 86.06 203 PHE A CA 1
ATOM 1599 C C . PHE A 1 203 ? -14.378 5.379 31.850 1.00 86.06 203 PHE A C 1
ATOM 1601 O O . PHE A 1 203 ? -14.381 6.059 30.828 1.00 86.06 203 PHE A O 1
ATOM 1608 N N . ASN A 1 204 ? -15.242 5.586 32.846 1.00 86.62 204 ASN A N 1
ATOM 1609 C CA . ASN A 1 204 ? -16.320 6.571 32.793 1.00 86.62 204 ASN A CA 1
ATOM 1610 C C . ASN A 1 204 ? -15.792 8.008 32.688 1.00 86.62 204 ASN A C 1
ATOM 1612 O O . ASN A 1 204 ? -16.326 8.797 31.912 1.00 86.62 204 ASN A O 1
ATOM 1616 N N . SER A 1 205 ? -14.728 8.354 33.422 1.00 83.94 205 SER A N 1
ATOM 1617 C CA . SER A 1 205 ? -14.107 9.682 33.329 1.00 83.94 205 SER A CA 1
ATOM 1618 C C . SER A 1 205 ? -13.535 9.954 31.937 1.00 83.94 205 SER A C 1
ATOM 1620 O O . SER A 1 205 ? -13.694 11.056 31.416 1.00 83.94 205 SER A O 1
ATOM 1622 N N . ILE A 1 206 ? -12.871 8.965 31.334 1.00 82.50 206 ILE A N 1
ATOM 1623 C CA . ILE A 1 206 ? -12.324 9.087 29.977 1.00 82.50 206 ILE A CA 1
ATOM 1624 C C . ILE A 1 206 ? -13.456 9.147 28.960 1.00 82.50 206 ILE A C 1
ATOM 1626 O O . ILE A 1 206 ? -13.428 9.975 28.058 1.00 82.50 206 ILE A O 1
ATOM 1630 N N . LEU A 1 207 ? -14.480 8.315 29.122 1.00 83.56 207 LEU A N 1
ATOM 1631 C CA . LEU A 1 207 ? -15.629 8.295 28.234 1.00 83.56 207 LEU A CA 1
ATOM 1632 C C . LEU A 1 207 ? -16.369 9.638 28.226 1.00 83.56 207 LEU A C 1
ATOM 1634 O O . LEU A 1 207 ? -16.687 10.149 27.153 1.00 83.56 207 LEU A O 1
ATOM 1638 N N . ALA A 1 208 ? -16.574 10.240 29.400 1.00 84.06 208 ALA A N 1
ATOM 1639 C CA . ALA A 1 208 ? -17.172 11.565 29.533 1.00 84.06 208 ALA A CA 1
ATOM 1640 C C . ALA A 1 208 ? -16.344 12.648 28.820 1.00 84.06 208 ALA A C 1
ATOM 1642 O O . ALA A 1 208 ? -16.900 13.473 28.094 1.00 84.06 208 ALA A O 1
ATOM 1643 N N . ASP A 1 209 ? -15.016 12.622 28.972 1.00 81.69 209 ASP A N 1
ATOM 1644 C CA . ASP A 1 209 ? -14.122 13.544 28.267 1.00 81.69 209 ASP A CA 1
ATOM 1645 C C . ASP A 1 209 ? -14.166 13.335 26.741 1.00 81.69 209 ASP A C 1
ATOM 1647 O O . ASP A 1 209 ? -14.300 14.300 25.986 1.00 81.69 209 ASP A O 1
ATOM 1651 N N . LEU A 1 210 ? -14.133 12.086 26.266 1.00 81.00 210 LEU A N 1
ATOM 1652 C CA . LEU A 1 210 ? -14.178 11.776 24.834 1.00 81.00 210 LEU A CA 1
ATOM 1653 C C . LEU A 1 210 ? -15.497 12.225 24.195 1.00 81.00 210 LEU A C 1
ATOM 1655 O O . LEU A 1 210 ? -15.461 12.837 23.124 1.00 81.00 210 LEU A O 1
ATOM 1659 N N . LEU A 1 211 ? -16.629 11.980 24.864 1.00 82.56 211 LEU A N 1
ATOM 1660 C CA . LEU A 1 211 ? -17.965 12.412 24.435 1.00 82.56 211 LEU A CA 1
ATOM 1661 C C . LEU A 1 211 ? -18.134 13.933 24.464 1.00 82.56 211 LEU A C 1
ATOM 1663 O O . LEU A 1 211 ? -18.906 14.467 23.676 1.00 82.56 211 LEU A O 1
ATOM 1667 N N . SER A 1 212 ? -17.385 14.653 25.306 1.00 82.00 212 SER A N 1
ATOM 1668 C CA . SER A 1 212 ? -17.390 16.124 25.293 1.00 82.00 212 SER A CA 1
ATOM 1669 C C . SER A 1 212 ? -16.701 16.723 24.057 1.00 82.00 212 SER A C 1
ATOM 1671 O O . SER A 1 212 ? -16.952 17.874 23.698 1.00 82.00 212 SER A O 1
ATOM 1673 N N . ARG A 1 213 ? -15.829 15.946 23.397 1.00 79.75 213 ARG A N 1
ATOM 1674 C CA . ARG A 1 213 ? -15.001 16.385 22.260 1.00 79.75 213 ARG A CA 1
ATOM 1675 C C . ARG A 1 213 ? -15.451 15.815 20.913 1.00 79.75 213 ARG A C 1
ATOM 1677 O O . ARG A 1 213 ? -15.016 16.326 19.878 1.00 79.75 213 ARG A O 1
ATOM 1684 N N . HIS A 1 214 ? -16.284 14.772 20.911 1.00 82.69 214 HIS A N 1
ATOM 1685 C CA . HIS A 1 214 ? -16.693 14.060 19.701 1.00 82.69 214 HIS A CA 1
ATOM 1686 C C . HIS A 1 214 ? -18.160 13.637 19.764 1.00 82.69 214 HIS A C 1
ATOM 1688 O O . HIS A 1 214 ? -18.566 12.900 20.657 1.00 82.69 214 HIS A O 1
ATOM 1694 N N . ASP A 1 215 ? -18.920 14.003 18.733 1.00 81.31 215 ASP A N 1
ATOM 1695 C CA . ASP A 1 215 ? -20.330 13.609 18.607 1.00 81.31 215 ASP A CA 1
ATOM 1696 C C . ASP A 1 215 ? -20.500 12.173 18.076 1.00 81.31 215 ASP A C 1
ATOM 1698 O O . ASP A 1 215 ? -21.545 11.540 18.235 1.00 81.31 215 ASP A O 1
ATOM 1702 N N . ASN A 1 216 ? -19.471 11.644 17.408 1.00 87.69 216 ASN A N 1
ATOM 1703 C CA . ASN A 1 216 ? -19.508 10.349 16.743 1.00 87.69 216 ASN A CA 1
ATOM 1704 C C . ASN A 1 216 ? -18.382 9.450 17.252 1.00 87.69 216 ASN A C 1
ATOM 1706 O O . ASN A 1 216 ? -17.220 9.629 16.875 1.00 87.69 216 ASN A O 1
ATOM 1710 N N . ILE A 1 217 ? -18.744 8.497 18.108 1.00 89.56 217 ILE A N 1
ATOM 1711 C CA . ILE A 1 217 ? -17.810 7.590 18.766 1.00 89.56 217 ILE A CA 1
ATOM 1712 C C . ILE A 1 217 ? -18.218 6.144 18.495 1.00 89.56 217 ILE A C 1
ATOM 1714 O O . ILE A 1 217 ? -19.396 5.773 18.554 1.00 89.56 217 ILE A O 1
ATOM 1718 N N . ILE A 1 218 ? -17.213 5.321 18.215 1.00 91.81 218 ILE A N 1
ATOM 1719 C CA . ILE A 1 218 ? -17.297 3.866 18.185 1.00 91.81 218 ILE A CA 1
ATOM 1720 C C . ILE A 1 218 ? -16.303 3.341 19.215 1.00 91.81 218 ILE A C 1
ATOM 1722 O O . ILE A 1 218 ? -15.132 3.704 19.180 1.00 91.81 218 ILE A O 1
ATOM 1726 N N . ILE A 1 219 ? -16.760 2.487 20.121 1.00 92.19 219 ILE A N 1
ATOM 1727 C CA . ILE A 1 219 ? -15.935 1.830 21.131 1.00 92.19 219 ILE A CA 1
ATOM 1728 C C . ILE A 1 219 ? -16.014 0.334 20.874 1.00 92.19 219 ILE A C 1
ATOM 1730 O O . ILE A 1 219 ? -17.103 -0.231 20.808 1.00 92.19 219 ILE A O 1
ATOM 1734 N N . CYS A 1 220 ? -14.872 -0.312 20.721 1.00 92.88 220 CYS A N 1
ATOM 1735 C CA . CYS A 1 220 ? -14.767 -1.749 20.569 1.00 92.88 220 CYS A CA 1
ATOM 1736 C C . CYS A 1 220 ? -13.734 -2.350 21.523 1.00 92.88 220 CYS A C 1
ATOM 1738 O O . CYS A 1 220 ? -13.006 -1.619 22.190 1.00 92.88 220 CYS A O 1
ATOM 1740 N N . GLY A 1 221 ? -13.685 -3.677 21.597 1.00 89.75 221 GLY A N 1
ATOM 1741 C CA . GLY A 1 221 ? -12.669 -4.422 22.345 1.00 89.75 221 GLY A CA 1
ATOM 1742 C C . GLY A 1 221 ? -13.264 -5.370 23.381 1.00 89.75 221 GLY A C 1
ATOM 1743 O O . GLY A 1 221 ? -14.482 -5.533 23.436 1.00 89.75 221 GLY A O 1
ATOM 1744 N N . ASP A 1 222 ? -12.402 -6.016 24.163 1.00 88.94 222 ASP A N 1
ATOM 1745 C CA . ASP A 1 222 ? -12.776 -7.048 25.133 1.00 88.94 222 ASP A CA 1
ATOM 1746 C C . ASP A 1 222 ? -12.966 -6.449 26.533 1.00 88.94 222 ASP A C 1
ATOM 1748 O O . ASP A 1 222 ? -12.020 -5.990 27.177 1.00 88.94 222 ASP A O 1
ATOM 1752 N N . PHE A 1 223 ? -14.212 -6.457 27.006 1.00 90.50 223 PHE A N 1
ATOM 1753 C CA . PHE A 1 223 ? -14.596 -5.870 28.288 1.00 90.50 223 PHE A CA 1
ATOM 1754 C C . PHE A 1 223 ? -14.700 -6.896 29.428 1.00 90.50 223 PHE A C 1
ATOM 1756 O O . PHE A 1 223 ? -14.869 -6.506 30.586 1.00 90.50 223 PHE A O 1
ATOM 1763 N N . ASN A 1 224 ? -14.621 -8.200 29.135 1.00 90.88 224 ASN A N 1
ATOM 1764 C CA . ASN A 1 224 ? -14.710 -9.268 30.135 1.00 90.88 224 ASN A CA 1
ATOM 1765 C C . ASN A 1 224 ? -15.836 -9.076 31.184 1.00 90.88 224 ASN A C 1
ATOM 1767 O O . ASN A 1 224 ? -15.614 -9.228 32.389 1.00 90.88 224 ASN A O 1
ATOM 1771 N N . PHE A 1 225 ? -17.054 -8.742 30.739 1.00 91.94 225 PHE A N 1
ATOM 1772 C CA . PHE A 1 225 ? -18.255 -8.631 31.584 1.00 91.94 225 PHE A CA 1
ATOM 1773 C C . PHE A 1 225 ? -19.222 -9.812 31.349 1.00 91.94 225 PHE A C 1
ATOM 1775 O O . PHE A 1 225 ? -20.276 -9.647 30.732 1.00 91.94 225 PHE A O 1
ATOM 1782 N N . PRO A 1 226 ? -18.900 -11.031 31.827 1.00 90.44 226 PRO A N 1
ATOM 1783 C CA . PRO A 1 226 ? -19.636 -12.248 31.475 1.00 90.44 226 PRO A CA 1
ATOM 1784 C C . PRO A 1 226 ? -21.061 -12.312 32.041 1.00 90.44 226 PRO A C 1
ATOM 1786 O O . PRO A 1 226 ? -21.848 -13.144 31.602 1.00 90.44 226 PRO A O 1
ATOM 1789 N N . LYS A 1 227 ? -21.402 -11.479 33.033 1.00 91.62 227 LYS A N 1
ATOM 1790 C CA . LYS A 1 227 ? -22.715 -11.501 33.698 1.00 91.62 227 LYS A CA 1
ATOM 1791 C C . LYS A 1 227 ? -23.712 -10.484 33.130 1.00 91.62 227 LYS A C 1
ATOM 1793 O O . LYS A 1 227 ? -24.844 -10.407 33.619 1.00 91.62 227 LYS A O 1
ATOM 1798 N N . VAL A 1 228 ? -23.318 -9.715 32.110 1.00 91.81 228 VAL A N 1
ATOM 1799 C CA . VAL A 1 228 ? -24.236 -8.812 31.407 1.00 91.81 228 VAL A CA 1
ATOM 1800 C C . VAL A 1 228 ? -25.225 -9.623 30.585 1.00 91.81 228 VAL A C 1
ATOM 1802 O O . VAL A 1 228 ? -24.845 -10.452 29.759 1.00 91.81 228 VAL A O 1
ATOM 1805 N N . ASN A 1 229 ? -26.513 -9.344 30.777 1.00 89.31 229 ASN A N 1
ATOM 1806 C CA . ASN A 1 229 ? -27.556 -9.888 29.926 1.00 89.31 229 ASN A CA 1
ATOM 1807 C C . ASN A 1 229 ? -27.909 -8.873 28.833 1.00 89.31 229 ASN A C 1
ATOM 1809 O O . ASN A 1 229 ? -28.810 -8.053 28.992 1.00 89.31 229 ASN A O 1
ATOM 1813 N N . TRP A 1 230 ? -27.211 -8.949 27.701 1.00 88.81 230 TRP A N 1
ATOM 1814 C CA . TRP A 1 230 ? -27.399 -8.023 26.578 1.00 88.81 230 TRP A CA 1
ATOM 1815 C C . TRP A 1 230 ? -28.795 -8.088 25.937 1.00 88.81 230 TRP A C 1
ATOM 1817 O O . TRP A 1 230 ? -29.259 -7.104 25.370 1.00 88.81 230 TRP A O 1
ATOM 1827 N N . GLN A 1 231 ? -29.505 -9.214 26.063 1.00 84.81 231 GLN A N 1
ATOM 1828 C CA . GLN A 1 231 ? -30.885 -9.353 25.573 1.00 84.81 231 GLN A CA 1
ATOM 1829 C C . GLN A 1 231 ? -31.918 -8.750 26.531 1.00 84.81 231 GLN A C 1
ATOM 1831 O O . GLN A 1 231 ? -33.046 -8.444 26.148 1.00 84.81 231 GLN A O 1
ATOM 1836 N N . SER A 1 232 ? -31.581 -8.645 27.811 1.00 85.25 232 SER A N 1
ATOM 1837 C CA . SER A 1 232 ? -32.459 -8.132 28.855 1.00 85.25 232 SER A CA 1
ATOM 1838 C C . SER A 1 232 ? -31.608 -7.457 29.927 1.00 85.25 232 SER A C 1
ATOM 1840 O O . SER A 1 232 ? -31.375 -8.075 30.965 1.00 85.25 232 SER A O 1
ATOM 1842 N N . PRO A 1 233 ? -31.173 -6.197 29.720 1.00 81.56 233 PRO A N 1
ATOM 1843 C CA . PRO A 1 233 ? -30.263 -5.509 30.640 1.00 81.56 233 PRO A CA 1
ATOM 1844 C C . PRO A 1 233 ? -30.760 -5.460 32.093 1.00 81.56 233 PRO A C 1
ATOM 1846 O O . PRO A 1 233 ? -29.965 -5.529 33.021 1.00 81.56 233 PRO A O 1
ATOM 1849 N N . ALA A 1 234 ? -32.081 -5.455 32.307 1.00 82.69 234 ALA A N 1
ATOM 1850 C CA . ALA A 1 234 ? -32.698 -5.541 33.636 1.00 82.69 234 ALA A CA 1
ATOM 1851 C C . ALA A 1 234 ? -32.440 -6.872 34.380 1.00 82.69 234 ALA A C 1
ATOM 1853 O O . ALA A 1 234 ? -32.695 -6.972 35.576 1.00 82.69 234 ALA A O 1
ATOM 1854 N N . LYS A 1 235 ? -31.972 -7.909 33.675 1.00 89.38 235 LYS A N 1
ATOM 1855 C CA . LYS A 1 235 ? -31.578 -9.220 34.216 1.00 89.38 235 LYS A CA 1
ATOM 1856 C C . LYS A 1 235 ? -30.056 -9.378 34.304 1.00 89.38 235 LYS A C 1
ATOM 1858 O O . LYS A 1 235 ? -29.579 -10.499 34.459 1.00 89.38 235 LYS A O 1
ATOM 1863 N N . THR A 1 236 ? -29.295 -8.299 34.137 1.00 90.31 236 THR A N 1
ATOM 1864 C CA . THR A 1 236 ? -27.845 -8.301 34.346 1.00 90.31 236 THR A CA 1
ATOM 1865 C C . THR A 1 236 ? -27.533 -8.553 35.819 1.00 90.31 236 THR A C 1
ATOM 1867 O O . THR A 1 236 ? -28.206 -8.030 36.706 1.00 90.31 236 THR A O 1
ATOM 1870 N N . PHE A 1 237 ? -26.509 -9.364 36.082 1.00 90.31 237 PHE A N 1
ATOM 1871 C CA . PHE A 1 237 ? -26.053 -9.685 37.433 1.00 90.31 237 PHE A CA 1
ATOM 1872 C C . PHE A 1 237 ? -24.651 -9.126 37.670 1.00 90.31 237 PHE A C 1
ATOM 1874 O O . PHE A 1 237 ? -23.840 -9.103 36.757 1.00 90.31 237 PHE A O 1
ATOM 1881 N N . GLY A 1 238 ? -24.339 -8.759 38.915 1.00 89.69 238 GLY A N 1
ATOM 1882 C CA . GLY A 1 238 ? -23.033 -8.206 39.289 1.00 89.69 238 GLY A CA 1
ATOM 1883 C C . GLY A 1 238 ? -23.018 -6.677 39.298 1.00 89.69 238 GLY A C 1
ATOM 1884 O O . GLY A 1 238 ? -23.602 -6.027 38.438 1.00 89.69 238 GLY A O 1
ATOM 1885 N N . ALA A 1 239 ? -22.401 -6.097 40.330 1.00 88.69 239 ALA A N 1
ATOM 1886 C CA . ALA A 1 239 ? -22.436 -4.651 40.554 1.00 88.69 239 ALA A CA 1
ATOM 1887 C C . ALA A 1 239 ? -21.711 -3.869 39.447 1.00 88.69 239 ALA A C 1
ATOM 1889 O O . ALA A 1 239 ? -22.192 -2.819 39.026 1.00 88.69 239 ALA A O 1
ATOM 1890 N N . ASP A 1 240 ? -20.589 -4.400 38.960 1.00 89.44 240 ASP A N 1
ATOM 1891 C CA . ASP A 1 240 ? -19.788 -3.774 37.909 1.00 89.44 240 ASP A CA 1
ATOM 1892 C C . ASP A 1 240 ? -20.493 -3.865 36.551 1.00 89.44 240 ASP A C 1
ATOM 1894 O O . ASP A 1 240 ? -20.548 -2.882 35.820 1.00 89.44 240 ASP A O 1
ATOM 1898 N N . GLU A 1 241 ? -21.099 -5.012 36.239 1.00 92.56 241 GLU A N 1
ATOM 1899 C CA . GLU A 1 241 ? -21.884 -5.220 35.022 1.00 92.56 241 GLU A CA 1
ATOM 1900 C C . GLU A 1 241 ? -23.132 -4.326 34.971 1.00 92.56 241 GLU A C 1
ATOM 1902 O O . GLU A 1 241 ? -23.407 -3.714 33.937 1.00 92.56 241 GLU A O 1
ATOM 1907 N N . ILE A 1 242 ? -23.865 -4.209 36.086 1.00 92.06 242 ILE A N 1
ATOM 1908 C CA . ILE A 1 242 ? -25.018 -3.301 36.196 1.00 92.06 242 ILE A CA 1
ATOM 1909 C C . ILE A 1 242 ? -24.551 -1.857 35.991 1.00 92.06 242 ILE A C 1
ATOM 1911 O O . ILE A 1 242 ? -25.057 -1.185 35.092 1.00 92.06 242 ILE A O 1
ATOM 1915 N N . SER A 1 243 ? -23.533 -1.423 36.744 1.00 90.88 243 SER A N 1
ATOM 1916 C CA . SER A 1 243 ? -22.953 -0.078 36.635 1.00 90.88 243 SER A CA 1
ATOM 1917 C C . SER A 1 243 ? -22.512 0.234 35.203 1.00 90.88 243 SER A C 1
ATOM 1919 O O . SER A 1 243 ? -22.860 1.277 34.657 1.00 90.88 243 SER A O 1
ATOM 1921 N N . PHE A 1 244 ? -21.820 -0.696 34.541 1.00 92.25 244 PHE A N 1
ATOM 1922 C CA . PHE A 1 244 ? -21.399 -0.536 33.153 1.00 92.25 244 PHE A CA 1
ATOM 1923 C C . PHE A 1 244 ? -22.591 -0.328 32.209 1.00 92.25 244 PHE A C 1
ATOM 1925 O O . PHE A 1 244 ? -22.596 0.626 31.431 1.00 92.25 244 PHE A O 1
ATOM 1932 N N . THR A 1 245 ? -23.631 -1.165 32.299 1.00 92.00 245 THR A N 1
ATOM 1933 C CA . THR A 1 245 ? -24.824 -1.021 31.445 1.00 92.00 245 THR A CA 1
ATOM 1934 C C . THR A 1 245 ? -25.604 0.270 31.709 1.00 92.00 245 THR A C 1
ATOM 1936 O O . THR A 1 245 ? -26.096 0.888 30.765 1.00 92.00 245 THR A O 1
ATOM 1939 N N . GLU A 1 246 ? -25.687 0.720 32.963 1.00 89.25 246 GLU A N 1
ATOM 1940 C CA . GLU A 1 246 ? -26.298 2.004 33.321 1.0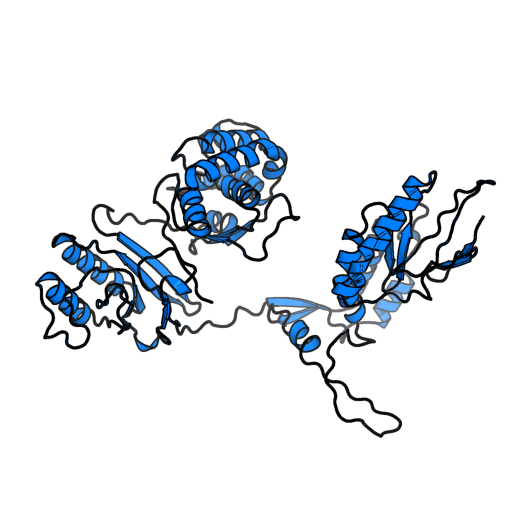0 89.25 246 GLU A CA 1
ATOM 1941 C C . GLU A 1 246 ? -25.513 3.179 32.731 1.00 89.25 246 GLU A C 1
ATOM 1943 O O . GLU A 1 246 ? -26.110 4.100 32.177 1.00 89.25 246 GLU A O 1
ATOM 1948 N N . GLN A 1 247 ? -24.181 3.130 32.777 1.00 88.81 247 GLN A N 1
ATOM 1949 C CA . GLN A 1 247 ? -23.334 4.180 32.211 1.00 88.81 247 GLN A CA 1
ATOM 1950 C C . GLN A 1 247 ? -23.445 4.254 30.689 1.00 88.81 247 GLN A C 1
ATOM 1952 O O . GLN A 1 247 ? -23.588 5.350 30.150 1.00 88.81 247 GLN A O 1
ATOM 1957 N N . LEU A 1 248 ? -23.466 3.116 29.986 1.00 90.69 248 LEU A N 1
ATOM 1958 C CA . LEU A 1 248 ? -23.719 3.113 28.541 1.00 90.69 248 LEU A CA 1
ATOM 1959 C C . LEU A 1 248 ? -25.050 3.801 28.207 1.00 90.69 248 LEU A C 1
ATOM 1961 O O . LEU A 1 248 ? -25.091 4.650 27.317 1.00 90.69 248 LEU A O 1
ATOM 1965 N N . ASN A 1 249 ? -26.108 3.511 28.970 1.00 89.00 249 ASN A N 1
ATOM 1966 C CA . ASN A 1 249 ? -27.403 4.168 28.798 1.00 89.00 249 ASN A CA 1
ATOM 1967 C C . ASN A 1 249 ? -27.340 5.676 29.088 1.00 89.00 249 ASN A C 1
ATOM 1969 O O . ASN A 1 249 ? -27.870 6.462 28.304 1.00 89.00 249 ASN A O 1
ATOM 1973 N N . ASN A 1 250 ? -26.665 6.092 30.164 1.00 87.25 250 ASN A N 1
ATOM 1974 C CA . ASN A 1 250 ? -26.505 7.507 30.524 1.00 87.25 250 ASN A CA 1
ATOM 1975 C C . ASN A 1 250 ? -25.779 8.309 29.434 1.00 87.25 250 ASN A C 1
ATOM 1977 O O . ASN A 1 250 ? -26.084 9.481 29.217 1.00 87.25 250 ASN A O 1
ATOM 1981 N N . PHE A 1 251 ? -24.840 7.670 28.737 1.00 88.00 251 PHE A N 1
ATOM 1982 C CA . PHE A 1 251 ? -24.088 8.260 27.633 1.00 88.00 251 PHE A CA 1
ATOM 1983 C C . PHE A 1 251 ? -24.732 8.051 26.253 1.00 88.00 251 PHE A C 1
ATOM 1985 O O . PHE A 1 251 ? -24.138 8.437 25.247 1.00 88.00 251 PHE A O 1
ATOM 1992 N N . TYR A 1 252 ? -25.938 7.473 26.181 1.00 89.56 252 TYR A N 1
ATOM 1993 C CA . TYR A 1 252 ? -26.630 7.143 24.926 1.00 89.56 252 TYR A CA 1
ATOM 1994 C C . TYR A 1 252 ? -25.800 6.258 23.981 1.00 89.56 252 TYR A C 1
ATOM 1996 O O . TYR A 1 252 ? -25.871 6.371 22.756 1.00 89.56 252 TYR A O 1
ATOM 2004 N N . LEU A 1 253 ? -25.000 5.365 24.558 1.00 92.12 253 LEU A N 1
ATOM 2005 C CA . LEU A 1 253 ? -24.158 4.425 23.839 1.00 92.12 253 LEU A CA 1
ATOM 2006 C C . LEU A 1 253 ? -24.869 3.087 23.692 1.00 92.12 253 LEU A C 1
ATOM 2008 O O . LEU A 1 253 ? -25.333 2.495 24.665 1.00 92.12 253 LEU A O 1
ATOM 2012 N N . ILE A 1 254 ? -24.923 2.593 22.459 1.00 91.94 254 ILE A N 1
ATOM 2013 C CA . ILE A 1 254 ? -25.667 1.382 22.121 1.00 91.94 254 ILE A CA 1
ATOM 2014 C C . ILE A 1 254 ? -24.687 0.287 21.731 1.00 91.94 254 ILE A C 1
ATOM 2016 O O . ILE A 1 254 ? -23.873 0.463 20.825 1.00 91.94 254 ILE A O 1
ATOM 2020 N N . GLN A 1 255 ? -24.793 -0.850 22.410 1.00 93.88 255 GLN A N 1
ATOM 2021 C CA . GLN A 1 255 ? -24.100 -2.087 22.073 1.00 93.88 255 GLN A CA 1
ATOM 2022 C C . GLN A 1 255 ? -24.787 -2.761 20.868 1.00 93.88 255 GLN A C 1
ATOM 2024 O O . GLN A 1 255 ? -26.014 -2.816 20.811 1.00 93.88 255 GLN A O 1
ATOM 2029 N N . LEU A 1 256 ? -24.011 -3.223 19.879 1.00 93.44 256 LEU A N 1
ATOM 2030 C CA . LEU A 1 256 ? -24.532 -3.623 18.561 1.00 93.44 256 LEU A CA 1
ATOM 2031 C C . LEU A 1 256 ? -24.377 -5.110 18.216 1.00 93.44 256 LEU A C 1
ATOM 2033 O O . LEU A 1 256 ? -25.192 -5.649 17.469 1.00 93.44 256 LEU A O 1
ATOM 2037 N N . ASN A 1 257 ? -23.333 -5.785 18.695 1.00 92.19 257 ASN A N 1
ATOM 2038 C CA . ASN A 1 257 ? -23.058 -7.180 18.340 1.00 92.19 257 ASN A CA 1
ATOM 2039 C C . ASN A 1 257 ? -23.803 -8.169 19.255 1.00 92.19 257 ASN A C 1
ATOM 2041 O O . ASN A 1 257 ? -23.504 -8.314 20.429 1.00 92.19 257 ASN A O 1
ATOM 2045 N N . THR A 1 258 ? -24.762 -8.922 18.734 1.00 88.75 258 THR A N 1
ATOM 2046 C CA . THR A 1 258 ? -25.640 -9.759 19.578 1.00 88.75 258 THR A CA 1
ATOM 2047 C C . THR A 1 258 ? -25.173 -11.204 19.758 1.00 88.75 258 THR A C 1
ATOM 2049 O O . THR A 1 258 ? -25.808 -11.970 20.481 1.00 88.75 258 THR A O 1
ATOM 2052 N N . LEU A 1 259 ? -24.087 -11.595 19.093 1.00 89.19 259 LEU A N 1
ATOM 2053 C CA . LEU A 1 259 ? -23.579 -12.964 19.082 1.00 89.19 259 LEU A CA 1
ATOM 2054 C C . LEU A 1 259 ? -22.413 -13.133 20.064 1.00 89.19 259 LEU A C 1
ATOM 2056 O O . LEU A 1 259 ? -21.606 -12.220 20.235 1.00 89.19 259 LEU A O 1
ATOM 2060 N N . ALA A 1 260 ? -22.327 -14.314 20.684 1.00 88.81 260 ALA A N 1
ATOM 2061 C CA . ALA A 1 260 ? -21.260 -14.664 21.618 1.00 88.81 260 ALA A CA 1
ATOM 2062 C C . ALA A 1 260 ? -19.894 -14.664 20.925 1.00 88.81 260 ALA A C 1
ATOM 2064 O O . ALA A 1 260 ? -19.731 -15.243 19.853 1.00 88.81 260 ALA A O 1
ATOM 2065 N N . THR A 1 261 ? -18.916 -14.024 21.555 1.00 87.88 261 THR A N 1
ATOM 2066 C CA . THR A 1 261 ? -17.559 -13.870 21.013 1.00 87.88 261 THR A CA 1
ATOM 2067 C C . THR A 1 261 ? -16.592 -14.863 21.645 1.00 87.88 261 THR A C 1
ATOM 2069 O O . THR A 1 261 ? -15.610 -15.255 21.014 1.00 87.88 261 THR A O 1
ATOM 2072 N N . ARG A 1 262 ? -16.924 -15.362 22.846 1.00 86.44 262 ARG A N 1
ATOM 2073 C CA . ARG A 1 262 ? -16.198 -16.424 23.543 1.00 86.44 262 ARG A CA 1
ATOM 2074 C C . ARG A 1 262 ? -17.159 -17.348 24.292 1.00 86.44 262 ARG A C 1
ATOM 2076 O O . ARG A 1 262 ? -17.820 -16.945 25.253 1.00 86.44 262 ARG A O 1
ATOM 2083 N N . GLY A 1 263 ? -17.214 -18.616 23.888 1.00 85.06 263 GLY A N 1
ATOM 2084 C CA . GLY A 1 263 ? -18.139 -19.590 24.472 1.00 85.06 263 GLY A CA 1
ATOM 2085 C C . GLY A 1 263 ? -19.595 -19.137 24.318 1.00 85.06 263 GLY A C 1
ATOM 2086 O O . GLY A 1 263 ? -20.064 -18.944 23.202 1.00 85.06 263 GLY A O 1
ATOM 2087 N N . VAL A 1 264 ? -20.301 -18.953 25.437 1.00 85.56 264 VAL A N 1
ATOM 2088 C CA . VAL A 1 264 ? -21.690 -18.446 25.465 1.00 85.56 264 VAL A CA 1
ATOM 2089 C C . VAL A 1 264 ? -21.788 -16.945 25.758 1.00 85.56 264 VAL A C 1
ATOM 2091 O O . VAL A 1 264 ? -22.886 -16.394 25.754 1.00 85.56 264 VAL A O 1
ATOM 2094 N N . ASN A 1 265 ? -20.659 -16.282 26.017 1.00 88.06 265 ASN A N 1
ATOM 2095 C CA . ASN A 1 265 ? -20.625 -14.899 26.477 1.00 88.06 265 ASN A CA 1
ATOM 2096 C C . ASN A 1 265 ? -20.291 -13.931 25.336 1.00 88.06 265 ASN A C 1
ATOM 2098 O O . ASN A 1 265 ? -19.494 -14.231 24.444 1.00 88.06 265 ASN A O 1
ATOM 2102 N N . ILE A 1 266 ? -20.875 -12.735 25.405 1.00 91.31 266 ILE A N 1
ATOM 2103 C CA . ILE A 1 266 ? -20.522 -11.592 24.558 1.00 91.31 266 ILE A CA 1
ATOM 2104 C C . ILE A 1 266 ? -19.556 -10.727 25.371 1.00 91.31 266 ILE A C 1
ATOM 2106 O O . ILE A 1 266 ? -19.990 -9.961 26.234 1.00 91.31 266 ILE A O 1
ATOM 2110 N N . LEU A 1 267 ? -18.254 -10.928 25.160 1.00 90.38 267 LEU A N 1
ATOM 2111 C CA . LEU A 1 267 ? -17.192 -10.237 25.905 1.00 90.38 267 LEU A CA 1
ATOM 2112 C C . LEU A 1 267 ? -16.563 -9.119 25.076 1.00 90.38 267 LEU A C 1
ATOM 2114 O O . LEU A 1 267 ? -16.293 -8.037 25.599 1.00 90.38 267 LEU A O 1
ATOM 2118 N N . ASP A 1 268 ? -16.407 -9.369 23.778 1.00 91.81 268 ASP A N 1
ATOM 2119 C CA . ASP A 1 268 ? -15.938 -8.394 22.809 1.00 91.81 268 ASP A CA 1
ATOM 2120 C C . ASP A 1 268 ? -17.138 -7.573 22.344 1.00 91.81 268 ASP A C 1
ATOM 2122 O O . ASP A 1 268 ? -18.132 -8.118 21.858 1.00 91.81 268 ASP A O 1
ATOM 2126 N N . LEU A 1 269 ? -17.083 -6.260 22.531 1.00 93.31 269 LEU A N 1
ATOM 2127 C CA . LEU A 1 269 ? -18.209 -5.371 22.276 1.00 93.31 269 LEU A CA 1
ATOM 2128 C C . LEU A 1 269 ? -17.921 -4.463 21.086 1.00 93.31 269 LEU A C 1
ATOM 2130 O O . LEU A 1 269 ? -16.781 -4.098 20.817 1.00 93.31 269 LEU A O 1
ATOM 2134 N N . VAL A 1 270 ? -18.984 -4.076 20.389 1.00 94.44 270 VAL A N 1
ATOM 2135 C CA . VAL A 1 270 ? -19.035 -2.957 19.450 1.00 94.44 270 VAL A CA 1
ATOM 2136 C C . VAL A 1 270 ? -20.146 -2.042 19.934 1.00 94.44 270 VAL A C 1
ATOM 2138 O O . VAL A 1 270 ? -21.318 -2.413 19.925 1.00 94.44 270 VAL A O 1
ATOM 2141 N N . ILE A 1 271 ? -19.764 -0.860 20.392 1.00 94.12 271 ILE A N 1
ATOM 2142 C CA . ILE A 1 271 ? -20.623 0.138 21.020 1.00 94.12 271 ILE A CA 1
ATOM 2143 C C . ILE A 1 271 ? -20.521 1.423 20.201 1.00 94.12 271 ILE A C 1
ATOM 2145 O O . ILE A 1 271 ? -19.432 1.794 19.769 1.00 94.12 271 ILE A O 1
ATOM 2149 N N . SER A 1 272 ? -21.628 2.126 19.969 1.00 93.44 272 SER A N 1
ATOM 2150 C CA . SER A 1 272 ? -21.594 3.391 19.227 1.00 93.44 272 SER A CA 1
ATOM 2151 C C . SER A 1 272 ? -22.606 4.414 19.730 1.00 93.44 272 SER A C 1
ATOM 2153 O O . SER A 1 272 ? -23.695 4.047 20.170 1.00 93.44 272 SER A O 1
ATOM 2155 N N . SER A 1 273 ? -22.255 5.700 19.605 1.00 91.81 273 SER A N 1
ATOM 2156 C CA . SER A 1 273 ? -23.195 6.820 19.755 1.00 91.81 273 SER A CA 1
ATOM 2157 C C . SER A 1 273 ? -24.081 7.025 18.515 1.00 91.81 273 SER A C 1
ATOM 2159 O O . SER A 1 273 ? -25.105 7.699 18.589 1.00 91.81 273 SER A O 1
ATOM 2161 N N . VAL A 1 274 ? -23.722 6.434 17.364 1.00 89.75 274 VAL A N 1
ATOM 2162 C CA . VAL A 1 274 ? -24.459 6.551 16.094 1.00 89.75 274 VAL A CA 1
ATOM 2163 C C . VAL A 1 274 ? -24.666 5.159 15.471 1.00 89.75 274 VAL A C 1
ATOM 2165 O O . VAL A 1 274 ? -24.039 4.822 14.463 1.00 89.75 274 VAL A O 1
ATOM 2168 N N . PRO A 1 275 ? -25.577 4.332 16.020 1.00 89.12 275 PRO A N 1
ATOM 2169 C CA . PRO A 1 275 ? -25.722 2.915 15.656 1.00 89.12 275 PRO A CA 1
ATOM 2170 C C . PRO A 1 275 ? -25.965 2.686 14.155 1.00 89.12 275 PRO A C 1
ATOM 2172 O O . PRO A 1 275 ? -25.437 1.745 13.573 1.00 89.12 275 PRO A O 1
ATOM 2175 N N . ASN A 1 276 ? -26.684 3.599 13.491 1.00 88.69 276 ASN A N 1
ATOM 2176 C CA . ASN A 1 276 ? -27.013 3.513 12.062 1.00 88.69 276 ASN A CA 1
ATOM 2177 C C . ASN A 1 276 ? -25.792 3.590 11.119 1.00 88.69 276 ASN A C 1
ATOM 2179 O O . ASN A 1 276 ? -25.931 3.374 9.910 1.00 88.69 276 ASN A O 1
ATOM 2183 N N . GLN A 1 277 ? -24.609 3.953 11.625 1.00 86.38 277 GLN A N 1
ATOM 2184 C CA . GLN A 1 277 ? -23.380 3.960 10.830 1.00 86.38 277 GLN A CA 1
ATOM 2185 C C . GLN A 1 277 ? -22.744 2.576 10.701 1.00 86.38 277 GLN A C 1
ATOM 2187 O O . GLN A 1 277 ? -22.007 2.353 9.744 1.00 86.38 277 GLN A O 1
ATOM 2192 N N . ILE A 1 278 ? -23.033 1.648 11.610 1.00 89.69 278 ILE A N 1
ATOM 2193 C CA . ILE A 1 278 ? -22.436 0.313 11.622 1.00 89.69 278 ILE A CA 1
ATOM 2194 C C . ILE A 1 278 ? -23.435 -0.681 11.031 1.00 89.69 278 ILE A C 1
ATOM 2196 O O . ILE A 1 278 ? -24.591 -0.736 11.435 1.00 89.69 278 ILE A O 1
ATOM 2200 N N . ASN A 1 279 ? -22.993 -1.462 10.048 1.00 88.56 279 ASN A N 1
ATOM 2201 C CA . ASN A 1 279 ? -23.804 -2.464 9.359 1.00 88.56 279 ASN A CA 1
ATOM 2202 C C . ASN A 1 279 ? -23.047 -3.793 9.264 1.00 88.56 279 ASN A C 1
ATOM 2204 O O . ASN A 1 279 ? -21.840 -3.834 9.483 1.00 88.56 279 ASN A O 1
ATOM 2208 N N . ASN A 1 280 ? -23.750 -4.867 8.892 1.00 88.56 280 ASN A N 1
ATOM 2209 C CA . ASN A 1 280 ? -23.151 -6.164 8.555 1.00 88.56 280 ASN A CA 1
ATOM 2210 C C . ASN A 1 280 ? -22.156 -6.681 9.608 1.00 88.56 280 ASN A C 1
ATOM 2212 O O . ASN A 1 280 ? -21.043 -7.077 9.271 1.00 88.56 280 ASN A O 1
ATOM 2216 N N . ILE A 1 281 ? -22.549 -6.659 10.885 1.00 90.62 281 ILE A N 1
ATOM 2217 C CA . ILE A 1 281 ? -21.729 -7.240 11.950 1.00 90.62 281 ILE A CA 1
ATOM 2218 C C . ILE A 1 281 ? -21.710 -8.761 11.767 1.00 90.62 281 ILE A C 1
ATOM 2220 O O . ILE A 1 281 ? -22.743 -9.418 11.889 1.00 90.62 281 ILE A O 1
ATOM 2224 N N . ILE A 1 282 ? -20.537 -9.311 11.476 1.00 88.44 282 ILE A N 1
ATOM 2225 C CA . ILE A 1 282 ? -20.285 -10.741 11.310 1.00 88.44 282 ILE A CA 1
ATOM 2226 C C . ILE A 1 282 ? -19.225 -11.202 12.311 1.00 88.44 282 ILE A C 1
ATOM 2228 O O . ILE A 1 282 ? -18.344 -10.434 12.702 1.00 88.44 282 ILE A O 1
ATOM 2232 N N . LEU A 1 283 ? -19.304 -12.473 12.699 1.00 86.50 283 LEU A N 1
ATOM 2233 C CA . LEU A 1 283 ? -18.277 -13.140 13.489 1.00 86.50 283 LEU A CA 1
ATOM 2234 C C . LEU A 1 283 ? -17.488 -14.104 12.612 1.00 86.50 283 LEU A C 1
ATOM 2236 O O . LEU A 1 283 ? -18.072 -14.924 11.901 1.00 86.50 283 LEU A O 1
ATOM 2240 N N . LEU A 1 284 ? -16.165 -14.032 12.706 1.00 82.88 284 LEU A N 1
ATOM 2241 C CA . LEU A 1 284 ? -15.271 -15.066 12.206 1.00 82.88 284 LEU A CA 1
ATOM 2242 C C . LEU A 1 284 ? -14.728 -15.868 13.381 1.00 82.88 284 LEU A C 1
ATOM 2244 O O . LEU A 1 284 ? -13.993 -15.343 14.216 1.00 82.88 284 LEU A O 1
ATOM 2248 N N . ASN A 1 285 ? -15.067 -17.152 13.417 1.00 80.44 285 ASN A N 1
ATOM 2249 C CA . ASN A 1 285 ? -14.496 -18.075 14.391 1.00 80.44 285 ASN A CA 1
ATOM 2250 C C . ASN A 1 285 ? -12.968 -18.158 14.216 1.00 80.44 285 ASN A C 1
ATOM 2252 O O . ASN A 1 285 ? -12.501 -18.060 13.075 1.00 80.44 285 ASN A O 1
ATOM 2256 N N . PRO A 1 286 ? -12.206 -18.416 15.295 1.00 76.56 286 PRO A N 1
ATOM 2257 C CA . PRO A 1 286 ? -10.755 -18.614 15.252 1.00 76.56 286 PRO A CA 1
ATOM 2258 C C . PRO A 1 286 ? -10.256 -19.499 14.104 1.00 76.56 286 PRO A C 1
ATOM 2260 O O . PRO A 1 286 ? -9.319 -19.145 13.399 1.00 76.56 286 PRO A O 1
ATOM 2263 N N . GLU A 1 287 ? -10.940 -20.618 13.858 1.00 75.44 287 GLU A N 1
ATOM 2264 C CA . GLU A 1 287 ? -10.575 -21.591 12.819 1.00 75.44 287 GLU A CA 1
ATOM 2265 C C . GLU A 1 287 ? -10.630 -21.013 11.393 1.00 75.44 287 GLU A C 1
ATOM 2267 O O . GLU A 1 287 ? -9.920 -21.479 10.506 1.00 75.44 287 GLU A O 1
ATOM 2272 N N . ASN A 1 288 ? -11.445 -19.976 11.175 1.00 69.88 288 ASN A N 1
ATOM 2273 C CA . ASN A 1 288 ? -11.694 -19.362 9.868 1.00 69.88 288 ASN A CA 1
ATOM 2274 C C . ASN A 1 288 ? -11.114 -17.945 9.743 1.00 69.88 288 ASN A C 1
ATOM 2276 O O . ASN A 1 288 ? -11.191 -17.348 8.670 1.00 69.88 288 ASN A O 1
ATOM 2280 N N . SER A 1 289 ? -10.584 -17.368 10.825 1.00 60.22 289 SER A N 1
ATOM 2281 C CA . SER A 1 289 ? -10.201 -15.954 10.868 1.00 60.22 289 SER A CA 1
ATOM 2282 C C . SER A 1 289 ? -8.823 -15.682 10.265 1.00 60.22 289 SER A C 1
ATOM 2284 O O . SER A 1 289 ? -8.481 -14.521 10.059 1.00 60.22 289 SER A O 1
ATOM 2286 N N . SER A 1 290 ? -8.024 -16.721 9.974 1.00 59.84 290 SER A N 1
ATOM 2287 C CA . SER A 1 290 ? -6.585 -16.631 9.645 1.00 59.84 290 SER A CA 1
ATOM 2288 C C . SER A 1 290 ? -5.736 -15.890 10.696 1.00 59.84 290 SER A C 1
ATOM 2290 O O . SER A 1 290 ? -4.550 -15.654 10.483 1.00 59.84 290 SER A O 1
ATOM 2292 N N . LEU A 1 291 ? -6.336 -15.549 11.840 1.00 56.91 291 LEU A N 1
ATOM 2293 C CA . LEU A 1 291 ? -5.742 -14.804 12.939 1.00 56.91 291 LEU A CA 1
ATOM 2294 C C . LEU A 1 291 ? -5.518 -15.753 14.119 1.00 56.91 291 LEU A C 1
ATOM 2296 O O . LEU A 1 291 ? -6.390 -16.548 14.462 1.00 56.91 291 LEU A O 1
ATOM 2300 N N . PHE A 1 292 ? -4.355 -15.650 14.760 1.00 61.94 292 PHE A N 1
ATOM 2301 C CA . PHE A 1 292 ? -4.031 -16.401 15.974 1.00 61.94 292 PHE A CA 1
ATOM 2302 C C . PHE A 1 292 ? -4.782 -15.796 17.173 1.00 61.94 292 PHE A C 1
ATOM 2304 O O . PHE A 1 292 ? -4.271 -14.922 17.867 1.00 61.94 292 PHE A O 1
ATOM 2311 N N . THR A 1 293 ? -6.033 -16.208 17.386 1.00 68.94 293 THR A N 1
ATOM 2312 C CA . THR A 1 293 ? -6.887 -15.717 18.479 1.00 68.94 293 THR A CA 1
ATOM 2313 C C . THR A 1 293 ? -7.746 -16.840 19.056 1.00 68.94 293 THR A C 1
ATOM 2315 O O . THR A 1 293 ? -8.146 -17.748 18.336 1.00 68.94 293 THR A O 1
ATOM 2318 N N . ASP A 1 294 ? -8.027 -16.796 20.357 1.00 72.31 294 ASP A N 1
ATOM 2319 C CA . ASP A 1 294 ? -8.968 -17.685 21.047 1.00 72.31 294 ASP A CA 1
ATOM 2320 C C . ASP A 1 294 ? -10.386 -17.087 21.156 1.00 72.31 294 ASP A C 1
ATOM 2322 O O . ASP A 1 294 ? -11.292 -17.723 21.700 1.00 72.31 294 ASP A O 1
ATOM 2326 N N . HIS A 1 295 ? -10.591 -15.878 20.625 1.00 80.00 295 HIS A N 1
ATOM 2327 C CA . HIS A 1 295 ? -11.876 -15.188 20.538 1.00 80.00 295 HIS A CA 1
ATOM 2328 C C . HIS A 1 295 ? -12.371 -15.150 19.087 1.00 80.00 295 HIS A C 1
ATOM 2330 O O . HIS A 1 295 ? -11.599 -15.172 18.128 1.00 80.00 295 HIS A O 1
ATOM 2336 N N . SER A 1 296 ? -13.686 -15.062 18.907 1.00 83.94 296 SER A N 1
ATOM 2337 C CA . SER A 1 296 ? -14.262 -14.811 17.585 1.00 83.94 296 SER A CA 1
ATOM 2338 C C . SER A 1 296 ? -14.016 -13.363 17.174 1.00 83.94 296 SER A C 1
ATOM 2340 O O . SER A 1 296 ? -14.273 -12.434 17.936 1.00 83.94 296 SER A O 1
ATOM 2342 N N . VAL A 1 297 ? -13.556 -13.158 15.944 1.00 82.75 297 VAL A N 1
ATOM 2343 C CA . VAL A 1 297 ? -13.242 -11.831 15.412 1.00 82.75 297 VAL A CA 1
ATOM 2344 C C . VAL A 1 297 ? -14.521 -11.160 14.931 1.00 82.75 297 VAL A C 1
ATOM 2346 O O . VAL A 1 297 ? -15.226 -11.704 14.080 1.00 82.75 297 VAL A O 1
ATOM 2349 N N . ILE A 1 298 ? -14.802 -9.960 15.438 1.00 87.00 298 ILE A N 1
ATOM 2350 C CA . ILE A 1 298 ? -15.926 -9.143 14.977 1.00 87.00 298 ILE A CA 1
ATOM 2351 C C . ILE A 1 298 ? -15.495 -8.325 13.760 1.00 87.00 298 ILE A C 1
ATOM 2353 O O . ILE A 1 298 ? -14.518 -7.579 13.810 1.00 87.00 298 ILE A O 1
ATOM 2357 N N . ILE A 1 299 ? -16.258 -8.421 12.675 1.00 86.06 299 ILE A N 1
ATOM 2358 C CA . ILE A 1 299 ? -16.096 -7.591 11.478 1.00 86.06 299 ILE A CA 1
ATOM 2359 C C . ILE A 1 299 ? -17.401 -6.849 11.236 1.00 86.06 299 ILE A C 1
ATOM 2361 O O . ILE A 1 299 ? -18.474 -7.421 11.386 1.00 86.06 299 ILE A O 1
ATOM 2365 N N . PHE A 1 300 ? -17.319 -5.580 10.853 1.00 88.56 300 PHE A N 1
ATOM 2366 C CA . PHE A 1 300 ? -18.488 -4.778 10.520 1.00 88.56 300 PHE A CA 1
ATOM 2367 C C . PHE A 1 300 ? -18.167 -3.731 9.454 1.00 88.56 300 PHE A C 1
ATOM 2369 O O . PHE A 1 300 ? -17.023 -3.299 9.298 1.00 88.56 300 PHE A O 1
ATOM 2376 N N . ASP A 1 301 ? -19.203 -3.298 8.744 1.00 85.81 301 ASP A N 1
ATOM 2377 C CA . ASP A 1 301 ? -19.128 -2.251 7.736 1.00 85.81 301 ASP A CA 1
ATOM 2378 C C . ASP A 1 301 ? -19.433 -0.887 8.352 1.00 85.81 301 ASP A C 1
ATOM 2380 O O . ASP A 1 301 ? -20.511 -0.651 8.901 1.00 85.81 301 ASP A O 1
ATOM 2384 N N . LEU A 1 302 ? -18.500 0.048 8.190 1.00 84.69 302 LEU A N 1
ATOM 2385 C CA . LEU A 1 302 ? -18.681 1.438 8.584 1.00 84.69 302 LEU A CA 1
ATOM 2386 C C . LEU A 1 302 ? -19.190 2.274 7.402 1.00 84.69 302 LEU A C 1
ATOM 2388 O O . LEU A 1 302 ? -18.476 2.522 6.426 1.00 84.69 302 LEU A O 1
ATOM 2392 N N . LYS A 1 303 ? -20.421 2.774 7.504 1.00 79.31 303 LYS A N 1
ATOM 2393 C CA . LYS A 1 303 ? -21.032 3.662 6.515 1.00 79.31 303 LYS A CA 1
ATOM 2394 C C . LYS A 1 303 ? -20.534 5.094 6.708 1.00 79.31 303 LYS A C 1
ATOM 2396 O O . LYS A 1 303 ? -21.053 5.846 7.527 1.00 79.31 303 LYS A O 1
ATOM 2401 N N . THR A 1 304 ? -19.561 5.488 5.891 1.00 70.25 304 THR A N 1
ATOM 2402 C CA . THR A 1 304 ? -19.001 6.848 5.869 1.00 70.25 304 THR A CA 1
ATOM 2403 C C . THR A 1 304 ? -19.136 7.499 4.489 1.00 70.25 304 THR A C 1
ATOM 2405 O O . THR A 1 304 ? -19.034 6.837 3.456 1.00 70.25 304 THR A O 1
ATOM 2408 N N . SER A 1 305 ? -19.387 8.812 4.450 1.00 63.72 305 SER A N 1
ATOM 2409 C CA . SER A 1 305 ? -19.473 9.588 3.207 1.00 63.72 305 SER A CA 1
ATOM 2410 C C . SER A 1 305 ? -18.123 10.230 2.890 1.00 63.72 305 SER A C 1
ATOM 2412 O O . SER A 1 305 ? -17.761 11.260 3.455 1.00 63.72 305 SER A O 1
ATOM 2414 N N . ILE A 1 306 ? -17.392 9.658 1.933 1.00 55.03 306 ILE A N 1
ATOM 2415 C CA . ILE A 1 306 ? -16.128 10.213 1.437 1.00 55.03 306 ILE A CA 1
ATOM 2416 C C . ILE A 1 306 ? -16.428 11.073 0.204 1.00 55.03 306 ILE A C 1
ATOM 2418 O O . ILE A 1 306 ? -16.934 10.579 -0.806 1.00 55.03 306 ILE A O 1
ATOM 2422 N N . ARG A 1 307 ? -16.113 12.374 0.245 1.00 51.88 307 ARG A N 1
ATOM 2423 C CA . ARG A 1 307 ? -16.185 13.214 -0.962 1.00 51.88 307 ARG A CA 1
ATOM 2424 C C . ARG A 1 307 ? -15.040 12.809 -1.896 1.00 51.88 307 ARG A C 1
ATOM 2426 O O . ARG A 1 307 ? -13.899 12.731 -1.454 1.00 51.88 307 ARG A O 1
ATOM 2433 N N . ALA A 1 308 ? -15.341 12.548 -3.172 1.00 51.41 308 ALA A N 1
ATOM 2434 C CA . ALA A 1 308 ? -14.332 12.185 -4.170 1.00 51.41 308 ALA A CA 1
ATOM 2435 C C . ALA A 1 308 ? -13.170 13.194 -4.163 1.00 51.41 308 ALA A C 1
ATOM 2437 O O . ALA A 1 308 ? -13.417 14.402 -4.123 1.00 51.41 308 ALA A O 1
ATOM 2438 N N . GLY A 1 309 ? -11.931 12.689 -4.203 1.00 52.31 309 GLY A N 1
ATOM 2439 C CA . GLY A 1 309 ? -10.723 13.510 -4.127 1.00 52.31 309 GLY A CA 1
ATOM 2440 C C . GLY A 1 309 ? -10.713 14.674 -5.131 1.00 52.31 309 GLY A C 1
ATOM 2441 O O . GLY A 1 309 ? -11.404 14.618 -6.159 1.00 52.31 309 GLY A O 1
ATOM 2442 N N . PRO A 1 310 ? -9.949 15.745 -4.847 1.00 54.38 310 PRO A N 1
ATOM 2443 C CA . PRO A 1 310 ? -9.896 16.921 -5.704 1.00 54.38 310 PRO A CA 1
ATOM 2444 C C . PRO A 1 310 ? -9.536 16.518 -7.137 1.00 54.38 310 PRO A C 1
ATOM 2446 O O . PRO A 1 310 ? -8.646 15.699 -7.375 1.00 54.38 310 PRO A O 1
ATOM 2449 N N . ARG A 1 311 ? -10.253 17.081 -8.116 1.00 56.66 311 ARG A N 1
ATOM 2450 C CA . ARG A 1 311 ? -9.892 16.902 -9.526 1.00 56.66 311 ARG A CA 1
ATOM 2451 C C . ARG A 1 311 ? -8.533 17.558 -9.730 1.00 56.66 311 ARG A C 1
ATOM 2453 O O . ARG A 1 311 ? -8.395 18.749 -9.457 1.00 56.66 311 ARG A O 1
ATOM 2460 N N . LEU A 1 312 ? -7.553 16.795 -10.204 1.00 60.50 312 LEU A N 1
ATOM 2461 C CA . LEU A 1 312 ? -6.257 17.360 -10.543 1.00 60.50 312 LEU A CA 1
ATOM 2462 C C . LEU A 1 312 ? -6.446 18.331 -11.707 1.00 60.50 312 LEU A C 1
ATOM 2464 O O . LEU A 1 312 ? -7.067 17.999 -12.724 1.00 60.50 312 LEU A O 1
ATOM 2468 N N . ASN A 1 313 ? -5.908 19.534 -11.534 1.00 66.19 313 ASN A N 1
ATOM 2469 C CA . ASN A 1 313 ? -5.732 20.472 -12.627 1.00 66.19 313 ASN A CA 1
ATOM 2470 C C . ASN A 1 313 ? -4.474 20.035 -13.375 1.00 66.19 313 ASN A C 1
ATOM 2472 O O . ASN A 1 313 ? -3.376 20.170 -12.844 1.00 66.19 313 ASN A O 1
ATOM 2476 N N . ARG A 1 314 ? -4.630 19.503 -14.587 1.00 72.88 314 ARG A N 1
ATOM 2477 C CA . ARG A 1 314 ? -3.496 19.213 -15.474 1.00 72.88 314 ARG A CA 1
ATOM 2478 C C . ARG A 1 314 ? -3.520 20.163 -16.663 1.00 72.88 314 ARG A C 1
ATOM 2480 O O . ARG A 1 314 ? -4.594 20.428 -17.209 1.00 72.88 314 ARG A O 1
ATOM 2487 N N . SER A 1 315 ? -2.351 20.679 -17.026 1.00 78.31 315 SER A N 1
ATOM 2488 C CA . SER A 1 315 ? -2.156 21.386 -18.289 1.00 78.31 315 SER A CA 1
ATOM 2489 C C . SER A 1 315 ? -1.955 20.341 -19.379 1.00 78.31 315 SER A C 1
ATOM 2491 O O . SER A 1 315 ? -1.132 19.445 -19.213 1.00 78.31 315 SER A O 1
ATOM 2493 N N . VAL A 1 316 ? -2.741 20.404 -20.447 1.00 82.19 316 VAL A N 1
ATOM 2494 C CA . VAL A 1 316 ? -2.569 19.553 -21.630 1.00 82.19 316 VAL A CA 1
ATOM 2495 C C . VAL A 1 316 ? -2.597 20.418 -22.874 1.00 82.19 316 VAL A C 1
ATOM 2497 O O . VAL A 1 316 ? -3.310 21.418 -22.907 1.00 82.19 316 VAL A O 1
ATOM 2500 N N . LEU A 1 317 ? -1.871 20.012 -23.906 1.00 86.19 317 LEU A N 1
ATOM 2501 C CA . LEU A 1 317 ? -1.918 20.667 -25.207 1.00 86.19 317 LEU A CA 1
ATOM 2502 C C . LEU A 1 317 ? -3.309 20.510 -25.839 1.00 86.19 317 LEU A C 1
ATOM 2504 O O . LEU A 1 317 ? -3.883 19.416 -25.849 1.00 86.19 317 LEU A O 1
ATOM 2508 N N . ASP A 1 318 ? -3.875 21.608 -26.339 1.00 87.56 318 ASP A N 1
ATOM 2509 C CA . ASP A 1 318 ? -5.136 21.621 -27.079 1.00 87.56 318 ASP A CA 1
ATOM 2510 C C . ASP A 1 318 ? -4.872 21.640 -28.582 1.00 87.56 318 ASP A C 1
ATOM 2512 O O . ASP A 1 318 ? -4.973 22.670 -29.245 1.00 87.56 318 ASP A O 1
ATOM 2516 N N . PHE A 1 319 ? -4.584 20.462 -29.135 1.00 86.06 319 PHE A N 1
ATOM 2517 C CA . PHE A 1 319 ? -4.330 20.283 -30.567 1.00 86.06 319 PHE A CA 1
ATOM 2518 C C . PHE A 1 319 ? -5.483 20.757 -31.465 1.00 86.06 319 PHE A C 1
ATOM 2520 O O . PHE A 1 319 ? -5.264 21.050 -32.628 1.00 86.06 319 PHE A O 1
ATOM 2527 N N . ARG A 1 320 ? -6.713 20.913 -30.955 1.00 85.81 320 ARG A N 1
ATOM 2528 C CA . ARG A 1 320 ? -7.825 21.477 -31.749 1.00 85.81 320 ARG A CA 1
ATOM 2529 C C . ARG A 1 320 ? -7.642 22.963 -32.065 1.00 85.81 320 ARG A C 1
ATOM 2531 O O . ARG A 1 320 ? -8.316 23.475 -32.949 1.00 85.81 320 ARG A O 1
ATOM 2538 N N . ARG A 1 321 ? -6.791 23.652 -31.302 1.00 87.75 321 ARG A N 1
ATOM 2539 C CA . ARG A 1 321 ? -6.491 25.084 -31.425 1.00 87.75 321 ARG A CA 1
ATOM 2540 C C . ARG A 1 321 ? -5.038 25.338 -31.838 1.00 87.75 321 ARG A C 1
ATOM 2542 O O . ARG A 1 321 ? -4.578 26.465 -31.694 1.00 87.75 321 ARG A O 1
ATOM 2549 N N . GLY A 1 322 ? -4.319 24.302 -32.265 1.00 90.81 322 GLY A N 1
ATOM 2550 C CA . GLY A 1 322 ? -2.935 24.432 -32.707 1.00 90.81 322 GLY A CA 1
ATOM 2551 C C . GLY A 1 322 ? -2.835 25.112 -34.068 1.00 90.81 322 GLY A C 1
ATOM 2552 O O . GLY A 1 322 ? -3.660 24.863 -34.947 1.00 90.81 322 GLY A O 1
ATOM 2553 N N . ASP A 1 323 ? -1.811 25.942 -34.237 1.00 93.88 323 ASP A N 1
ATOM 2554 C CA . ASP A 1 323 ? -1.395 26.461 -35.537 1.00 93.88 323 ASP A CA 1
ATOM 2555 C C . ASP A 1 323 ? -0.519 25.418 -36.246 1.00 93.88 323 ASP A C 1
ATOM 2557 O O . ASP A 1 323 ? 0.699 25.362 -36.078 1.00 93.88 323 ASP A O 1
ATOM 2561 N N . PHE A 1 324 ? -1.161 24.532 -37.007 1.00 92.31 324 PHE A N 1
ATOM 2562 C CA . PHE A 1 324 ? -0.464 23.445 -37.693 1.00 92.31 324 PHE A CA 1
ATOM 2563 C C . PHE A 1 324 ? 0.338 23.907 -38.911 1.00 92.31 324 PHE A C 1
ATOM 2565 O O . PHE A 1 324 ? 1.327 23.257 -39.244 1.00 92.31 324 PHE A O 1
ATOM 2572 N N . GLU A 1 325 ? -0.053 25.006 -39.563 1.00 93.75 325 GLU A N 1
ATOM 2573 C CA . GLU A 1 325 ? 0.710 25.566 -40.685 1.00 93.75 325 GLU A CA 1
ATOM 2574 C C . GLU A 1 325 ? 2.008 26.207 -40.183 1.00 93.75 325 GLU A C 1
ATOM 2576 O O . GLU A 1 325 ? 3.080 25.944 -40.740 1.00 93.75 325 GLU A O 1
ATOM 2581 N N . GLY A 1 326 ? 1.935 26.965 -39.083 1.00 93.00 326 GLY A N 1
ATOM 2582 C CA . GLY A 1 326 ? 3.104 27.503 -38.390 1.00 93.00 326 GLY A CA 1
ATOM 2583 C C . GLY A 1 326 ? 4.016 26.401 -37.850 1.00 93.00 326 GLY A C 1
ATOM 2584 O O . GLY A 1 326 ? 5.215 26.408 -38.132 1.00 93.00 326 GLY A O 1
ATOM 2585 N N . LEU A 1 327 ? 3.446 25.396 -37.173 1.00 92.69 327 LEU A N 1
ATOM 2586 C CA . LEU A 1 327 ? 4.191 24.237 -36.669 1.00 92.69 327 LEU A CA 1
ATOM 2587 C C . LEU A 1 327 ? 4.914 23.489 -37.795 1.00 92.69 327 LEU A C 1
ATOM 2589 O O . LEU A 1 327 ? 6.093 23.169 -37.669 1.00 92.69 327 LEU A O 1
ATOM 2593 N N . HIS A 1 328 ? 4.223 23.219 -38.904 1.00 92.81 328 HIS A N 1
ATOM 2594 C CA . HIS A 1 328 ? 4.817 22.541 -40.051 1.00 92.81 328 HIS A CA 1
ATOM 2595 C C . HIS A 1 328 ? 5.962 23.360 -40.655 1.00 92.81 328 HIS A C 1
ATOM 2597 O O . HIS A 1 328 ? 7.037 22.818 -40.902 1.00 92.81 328 HIS A O 1
ATOM 2603 N N . SER A 1 329 ? 5.761 24.666 -40.837 1.00 94.06 329 SER A N 1
ATOM 2604 C CA . SER A 1 329 ? 6.786 25.566 -41.375 1.00 94.06 329 SER A CA 1
ATOM 2605 C C . SER A 1 329 ? 8.021 25.627 -40.469 1.00 94.06 329 SER A C 1
ATOM 2607 O O . SER A 1 329 ? 9.146 25.557 -40.955 1.00 94.06 329 SER A O 1
ATOM 2609 N N . ALA A 1 330 ? 7.830 25.687 -39.148 1.00 90.88 330 ALA A N 1
ATOM 2610 C CA . ALA A 1 330 ? 8.925 25.696 -38.180 1.00 90.88 330 ALA A CA 1
ATOM 2611 C C . ALA A 1 330 ? 9.710 24.373 -38.170 1.00 90.88 330 ALA A C 1
ATOM 2613 O O . ALA A 1 330 ? 10.943 24.376 -38.171 1.00 90.88 330 ALA A O 1
ATOM 2614 N N . LEU A 1 331 ? 9.009 23.236 -38.230 1.00 89.81 331 LEU A N 1
ATOM 2615 C CA . LEU A 1 331 ? 9.647 21.920 -38.298 1.00 89.81 331 LEU A CA 1
ATOM 2616 C C . LEU A 1 331 ? 10.394 21.700 -39.621 1.00 89.81 331 LEU A C 1
ATOM 2618 O O . LEU A 1 331 ? 11.439 21.058 -39.618 1.00 89.81 331 LEU A O 1
ATOM 2622 N N . GLN A 1 332 ? 9.916 22.258 -40.739 1.00 90.50 332 GLN A N 1
ATOM 2623 C CA . GLN A 1 332 ? 10.606 22.164 -42.033 1.00 90.50 332 GLN A CA 1
ATOM 2624 C C . GLN A 1 332 ? 11.954 22.891 -42.065 1.00 90.50 332 GLN A C 1
ATOM 2626 O O . GLN A 1 332 ? 12.847 22.474 -42.797 1.00 90.50 332 GLN A O 1
ATOM 2631 N N . VAL A 1 333 ? 12.096 23.975 -41.300 1.00 88.44 333 VAL A N 1
ATOM 2632 C CA . VAL A 1 333 ? 13.334 24.773 -41.233 1.00 88.44 333 VAL A CA 1
ATOM 2633 C C . VAL A 1 333 ? 14.254 24.291 -40.100 1.00 88.44 333 VAL A C 1
ATOM 2635 O O . VAL A 1 333 ? 15.384 24.755 -39.975 1.00 88.44 333 VAL A O 1
ATOM 2638 N N . THR A 1 334 ? 13.801 23.336 -39.282 1.00 85.31 334 THR A N 1
ATOM 2639 C CA . THR A 1 334 ? 14.618 22.748 -38.215 1.00 85.31 334 THR A CA 1
ATOM 2640 C C . THR A 1 334 ? 15.772 21.950 -38.821 1.00 85.31 334 THR A C 1
ATOM 2642 O O . THR A 1 334 ? 15.562 20.978 -39.547 1.00 85.31 334 THR A O 1
ATOM 2645 N N . ASP A 1 335 ? 17.003 22.355 -38.511 1.00 84.06 335 ASP A N 1
ATOM 2646 C CA . ASP A 1 335 ? 18.206 21.719 -39.038 1.00 84.06 335 ASP A CA 1
ATOM 2647 C C . ASP A 1 335 ? 18.512 20.407 -38.305 1.00 84.06 335 ASP A C 1
ATOM 2649 O O . ASP A 1 335 ? 19.136 20.385 -37.241 1.00 84.06 335 ASP A O 1
ATOM 2653 N N . LEU A 1 336 ? 18.092 19.292 -38.903 1.00 83.44 336 LEU A N 1
ATOM 2654 C CA . LEU A 1 336 ? 18.330 17.951 -38.369 1.00 83.44 336 LEU A CA 1
ATOM 2655 C C . LEU A 1 336 ? 19.818 17.596 -38.255 1.00 83.44 336 LEU A C 1
ATOM 2657 O O . LEU A 1 336 ? 20.147 16.723 -37.459 1.00 83.44 336 LEU A O 1
ATOM 2661 N N . SER A 1 337 ? 20.715 18.260 -38.994 1.00 82.69 337 SER A N 1
ATOM 2662 C CA . SER A 1 337 ? 22.158 17.989 -38.904 1.00 82.69 337 SER A CA 1
ATOM 2663 C C . SER A 1 337 ? 22.770 18.456 -37.580 1.00 82.69 337 SER A C 1
ATOM 2665 O O . SER A 1 337 ? 23.797 17.939 -37.150 1.00 82.69 337 SER A O 1
ATOM 2667 N N . THR A 1 338 ? 22.104 19.387 -36.889 1.00 79.81 338 THR A N 1
ATOM 2668 C CA . THR A 1 338 ? 22.481 19.800 -35.528 1.00 79.81 338 THR A CA 1
ATOM 2669 C C . THR A 1 338 ? 22.028 18.805 -34.460 1.00 79.81 338 THR A C 1
ATOM 2671 O O . THR A 1 338 ? 22.587 18.795 -33.364 1.00 79.81 338 THR A O 1
ATOM 2674 N N . ILE A 1 339 ? 21.034 17.973 -34.791 1.00 80.94 339 ILE A N 1
ATOM 2675 C CA . ILE A 1 339 ? 20.393 17.011 -33.890 1.00 80.94 339 ILE A CA 1
ATOM 2676 C C . ILE A 1 339 ? 20.995 15.616 -34.051 1.00 80.94 339 ILE A C 1
ATOM 2678 O O . ILE A 1 339 ? 21.199 14.931 -33.060 1.00 80.94 339 ILE A O 1
ATOM 2682 N N . ILE A 1 340 ? 21.253 15.201 -35.293 1.00 81.69 340 ILE A N 1
ATOM 2683 C CA . ILE A 1 340 ? 21.820 13.897 -35.634 1.00 81.69 340 ILE A CA 1
ATOM 2684 C C . ILE A 1 340 ? 23.243 14.139 -36.118 1.00 81.69 340 ILE A C 1
ATOM 2686 O O . ILE A 1 340 ? 23.455 14.561 -37.259 1.00 81.69 340 ILE A O 1
ATOM 2690 N N . GLN A 1 341 ? 24.213 13.898 -35.240 1.00 78.62 341 GLN A N 1
ATOM 2691 C CA . GLN A 1 341 ? 25.623 14.072 -35.561 1.00 78.62 341 GLN A CA 1
ATOM 2692 C C . GLN A 1 341 ? 26.241 12.748 -36.014 1.00 78.62 341 GLN A C 1
ATOM 2694 O O . GLN A 1 341 ? 25.720 11.656 -35.793 1.00 78.62 341 GLN A O 1
ATOM 2699 N N . GLN A 1 342 ? 27.360 12.835 -36.727 1.00 76.94 342 GLN A N 1
ATOM 2700 C CA . GLN A 1 342 ? 28.113 11.640 -37.086 1.00 76.94 342 GLN A CA 1
ATOM 2701 C C . GLN A 1 342 ? 28.815 11.123 -35.820 1.00 76.94 342 GLN A C 1
ATOM 2703 O O . GLN A 1 342 ? 29.492 11.896 -35.148 1.00 76.94 342 GLN A O 1
ATOM 2708 N N . ASP A 1 343 ? 28.638 9.838 -35.504 1.00 76.06 343 ASP A N 1
ATOM 2709 C CA . ASP A 1 343 ? 29.202 9.156 -34.325 1.00 76.06 343 ASP A CA 1
ATOM 2710 C C . ASP A 1 343 ? 28.638 9.578 -32.941 1.00 76.06 343 ASP A C 1
ATOM 2712 O O . ASP A 1 343 ? 29.268 9.298 -31.918 1.00 76.06 343 ASP A O 1
ATOM 2716 N N . SER A 1 344 ? 27.452 10.199 -32.870 1.00 79.44 344 SER A N 1
ATOM 2717 C CA . SER A 1 344 ? 26.759 10.510 -31.603 1.00 79.44 344 SER A CA 1
ATOM 2718 C C . SER A 1 344 ? 25.990 9.320 -31.005 1.00 79.44 344 SER A C 1
ATOM 2720 O O . SER A 1 344 ? 25.690 8.327 -31.677 1.00 79.44 344 SER A O 1
ATOM 2722 N N . ASP A 1 345 ? 25.681 9.400 -29.703 1.00 85.94 345 ASP A N 1
ATOM 2723 C CA . ASP A 1 345 ? 24.830 8.413 -29.035 1.00 85.94 345 ASP A CA 1
ATOM 2724 C C . ASP A 1 345 ? 23.372 8.577 -29.482 1.00 85.94 345 ASP A C 1
ATOM 2726 O O . ASP A 1 345 ? 22.766 9.640 -29.356 1.00 85.94 345 ASP A O 1
ATOM 2730 N N . ILE A 1 346 ? 22.772 7.486 -29.959 1.00 82.81 346 ILE A N 1
ATOM 2731 C CA . ILE A 1 346 ? 21.412 7.506 -30.509 1.00 82.81 346 ILE A CA 1
ATOM 2732 C C . ILE A 1 346 ? 20.339 7.919 -29.488 1.00 82.81 346 ILE A C 1
ATOM 2734 O O . ILE A 1 346 ? 19.285 8.430 -29.874 1.00 82.81 346 ILE A O 1
ATOM 2738 N N . ASN A 1 347 ? 20.569 7.700 -28.189 1.00 83.19 347 ASN A N 1
ATOM 2739 C CA . ASN A 1 347 ? 19.636 8.141 -27.157 1.00 83.19 347 ASN A CA 1
ATOM 2740 C C . ASN A 1 347 ? 19.751 9.647 -26.930 1.00 83.19 347 ASN A C 1
ATOM 2742 O O . ASN A 1 347 ? 18.727 10.294 -26.711 1.00 83.19 347 ASN A O 1
ATOM 2746 N N . GLU A 1 348 ? 20.961 10.204 -26.995 1.00 85.00 348 GLU A N 1
ATOM 2747 C CA . GLU A 1 348 ? 21.183 11.650 -26.917 1.00 85.00 348 GLU A CA 1
ATOM 2748 C C . GLU A 1 348 ? 20.537 12.366 -28.109 1.00 85.00 348 GLU A C 1
ATOM 2750 O O . GLU A 1 348 ? 19.755 13.297 -27.903 1.00 85.00 348 GLU A O 1
ATOM 2755 N N . ASP A 1 349 ? 20.741 11.859 -29.328 1.00 86.88 349 ASP A N 1
ATOM 2756 C CA . ASP A 1 349 ? 20.107 12.384 -30.545 1.00 86.88 349 ASP A CA 1
ATOM 2757 C C . ASP A 1 349 ? 18.575 12.335 -30.453 1.00 86.88 349 ASP A C 1
ATOM 2759 O O . ASP A 1 349 ? 17.877 13.299 -30.781 1.00 86.88 349 ASP A O 1
ATOM 2763 N N . TRP A 1 350 ? 18.023 11.217 -29.962 1.00 85.62 350 TRP A N 1
ATOM 2764 C CA . TRP A 1 350 ? 16.585 11.076 -29.738 1.00 85.62 350 TRP A CA 1
ATOM 2765 C C . TRP A 1 350 ? 16.058 12.093 -28.724 1.00 85.62 350 TRP A C 1
ATOM 2767 O O . TRP A 1 350 ? 15.003 12.694 -28.945 1.00 85.62 350 TRP A O 1
ATOM 2777 N N . LEU A 1 351 ? 16.757 12.281 -27.602 1.00 87.31 351 LEU A N 1
ATOM 2778 C CA . LEU A 1 351 ? 16.357 13.244 -26.580 1.00 87.31 351 LEU A CA 1
ATOM 2779 C C . LEU A 1 351 ? 16.366 14.663 -27.141 1.00 87.31 351 LEU A C 1
ATOM 2781 O O . LEU A 1 351 ? 15.378 15.376 -26.964 1.00 87.31 351 LEU A O 1
ATOM 2785 N N . LEU A 1 352 ? 17.413 15.030 -27.877 1.00 87.12 352 LEU A N 1
ATOM 2786 C CA . LEU A 1 352 ? 17.541 16.343 -28.495 1.00 87.12 352 LEU A CA 1
ATOM 2787 C C . LEU A 1 352 ? 16.455 16.582 -29.552 1.00 87.12 352 LEU A C 1
ATOM 2789 O O . LEU A 1 352 ? 15.820 17.640 -29.556 1.00 87.12 352 LEU A O 1
ATOM 2793 N N . TRP A 1 353 ? 16.173 15.584 -30.396 1.00 90.75 353 TRP A N 1
ATOM 2794 C CA . TRP A 1 353 ? 15.073 15.645 -31.359 1.00 90.75 353 TRP A CA 1
ATOM 2795 C C . TRP A 1 353 ? 13.729 15.833 -30.659 1.00 90.75 353 TRP A C 1
ATOM 2797 O O . TRP A 1 353 ? 12.955 16.724 -31.012 1.00 90.75 353 TRP A O 1
ATOM 2807 N N . LYS A 1 354 ? 13.451 15.004 -29.650 1.00 89.31 354 LYS A N 1
ATOM 2808 C CA . LYS A 1 354 ? 12.191 15.005 -28.904 1.00 89.31 354 LYS A CA 1
ATOM 2809 C C . LYS A 1 354 ? 11.985 16.340 -28.194 1.00 89.31 354 LYS A C 1
ATOM 2811 O O . LYS A 1 354 ? 10.885 16.884 -28.254 1.00 89.31 354 LYS A O 1
ATOM 2816 N N . ASP A 1 355 ? 13.013 16.868 -27.540 1.00 90.19 355 ASP A N 1
ATOM 2817 C CA . ASP A 1 355 ? 12.933 18.138 -26.820 1.00 90.19 355 ASP A CA 1
ATOM 2818 C C . ASP A 1 355 ? 12.760 19.313 -27.790 1.00 90.19 355 ASP A C 1
ATOM 2820 O O . ASP A 1 355 ? 11.913 20.177 -27.550 1.00 90.19 355 ASP A O 1
ATOM 2824 N N . THR A 1 356 ? 13.460 19.302 -28.930 1.00 89.00 356 THR A N 1
ATOM 2825 C CA . THR A 1 356 ? 13.266 20.283 -30.012 1.00 89.00 356 THR A CA 1
ATOM 2826 C C . THR A 1 356 ? 11.832 20.236 -30.533 1.00 89.00 356 THR A C 1
ATOM 2828 O O . THR A 1 356 ? 11.129 21.243 -30.501 1.00 89.00 356 THR A O 1
ATOM 2831 N N . PHE A 1 357 ? 11.353 19.051 -30.918 1.00 91.12 357 PHE A N 1
ATOM 2832 C CA . PHE A 1 357 ? 9.997 18.844 -31.421 1.00 91.12 357 PHE A CA 1
ATOM 2833 C C . PHE A 1 357 ? 8.933 19.291 -30.413 1.00 91.12 357 PHE A C 1
ATOM 2835 O O . PHE A 1 357 ? 8.013 20.022 -30.771 1.00 91.12 357 PHE A O 1
ATOM 2842 N N . LEU A 1 358 ? 9.044 18.879 -29.146 1.00 89.88 358 LEU A N 1
ATOM 2843 C CA . LEU A 1 358 ? 8.082 19.253 -28.108 1.00 89.88 358 LEU A CA 1
ATOM 2844 C C . LEU A 1 358 ? 8.117 20.753 -27.805 1.00 89.88 358 LEU A C 1
ATOM 2846 O O . LEU A 1 358 ? 7.066 21.326 -27.526 1.00 89.88 358 LEU A O 1
ATOM 2850 N N . THR A 1 359 ? 9.285 21.390 -27.885 1.00 90.38 359 THR A N 1
ATOM 2851 C CA . THR A 1 359 ? 9.414 22.847 -27.751 1.00 90.38 359 THR A CA 1
ATOM 2852 C C . THR A 1 359 ? 8.677 23.550 -28.882 1.00 90.38 359 THR A C 1
ATOM 2854 O O . THR A 1 359 ? 7.783 24.345 -28.607 1.00 90.38 359 THR A O 1
ATOM 2857 N N . THR A 1 360 ? 8.929 23.163 -30.136 1.00 90.81 360 THR A N 1
ATOM 2858 C CA . THR A 1 360 ? 8.195 23.710 -31.284 1.00 90.81 360 THR A CA 1
ATOM 2859 C C . THR A 1 360 ? 6.691 23.463 -31.142 1.00 90.81 360 THR A C 1
ATOM 2861 O O . THR A 1 360 ? 5.885 24.365 -31.330 1.00 90.81 360 THR A O 1
ATOM 2864 N N . VAL A 1 361 ? 6.266 22.268 -30.723 1.00 91.00 361 VAL A N 1
ATOM 2865 C CA . VAL A 1 361 ? 4.846 21.990 -30.459 1.00 91.00 361 VAL A CA 1
ATOM 2866 C C . VAL A 1 361 ? 4.274 22.922 -29.385 1.00 91.00 361 VAL A C 1
ATOM 2868 O O . VAL A 1 361 ? 3.149 23.382 -29.547 1.00 91.00 361 VAL A O 1
ATOM 2871 N N . ASN A 1 362 ? 5.007 23.227 -28.312 1.00 91.12 362 ASN A N 1
ATOM 2872 C CA . ASN A 1 362 ? 4.542 24.151 -27.272 1.00 91.12 362 ASN A CA 1
ATOM 2873 C C . ASN A 1 362 ? 4.398 25.597 -27.776 1.00 91.12 362 ASN A C 1
ATOM 2875 O O . ASN A 1 362 ? 3.519 26.308 -27.288 1.00 91.12 362 ASN A O 1
ATOM 2879 N N . ASP A 1 363 ? 5.212 26.011 -28.749 1.00 93.12 363 ASP A N 1
ATOM 2880 C CA . ASP A 1 363 ? 5.139 27.349 -29.348 1.00 93.12 363 ASP A CA 1
ATOM 2881 C C . ASP A 1 363 ? 3.881 27.526 -30.214 1.00 93.12 363 ASP A C 1
ATOM 2883 O O . ASP A 1 363 ? 3.278 28.600 -30.230 1.00 93.12 363 ASP A O 1
ATOM 2887 N N . PHE A 1 364 ? 3.445 26.460 -30.897 1.00 93.19 364 PHE A N 1
ATOM 2888 C CA . PHE A 1 364 ? 2.332 26.514 -31.857 1.00 93.19 364 PHE A CA 1
ATOM 2889 C C . PHE A 1 364 ? 1.029 25.866 -31.366 1.00 93.19 364 PHE A C 1
ATOM 2891 O O . PHE A 1 364 ? -0.036 26.094 -31.946 1.00 93.19 364 PHE A O 1
ATOM 2898 N N . VAL A 1 365 ? 1.065 25.061 -30.301 1.00 93.38 365 VAL A N 1
ATOM 2899 C CA . VAL A 1 365 ? -0.115 24.393 -29.740 1.00 93.38 365 VAL A CA 1
ATOM 2900 C C . VAL A 1 365 ? -0.408 24.938 -28.341 1.00 93.38 365 VAL A C 1
ATOM 2902 O O . VAL A 1 365 ? 0.330 24.668 -27.393 1.00 93.38 365 VAL A O 1
ATOM 2905 N N . PRO A 1 366 ? -1.523 25.668 -28.150 1.00 90.62 366 PRO A N 1
ATOM 2906 C CA . PRO A 1 366 ? -1.825 26.269 -26.863 1.00 90.62 366 PRO A CA 1
ATOM 2907 C C . PRO A 1 366 ? -2.153 25.205 -25.812 1.00 90.62 366 PRO A C 1
ATOM 2909 O O . PRO A 1 366 ? -2.823 24.203 -26.074 1.00 90.62 366 PRO A O 1
ATOM 2912 N N . SER A 1 367 ? -1.742 25.462 -24.574 1.00 85.88 367 SER A N 1
ATOM 2913 C CA . SER A 1 367 ? -2.107 24.637 -23.423 1.00 85.88 367 SER A CA 1
ATOM 2914 C C . SER A 1 367 ? -3.491 24.999 -22.870 1.00 85.88 367 SER A C 1
ATOM 2916 O O . SER A 1 367 ? -3.845 26.170 -22.734 1.00 85.88 367 SER A O 1
ATOM 2918 N N . GLN A 1 368 ? -4.263 23.992 -22.459 1.00 85.19 368 GLN A N 1
ATOM 2919 C CA . GLN A 1 368 ? -5.518 24.141 -21.721 1.00 85.19 368 GLN A CA 1
ATOM 2920 C C . GLN A 1 368 ? -5.453 23.428 -20.367 1.00 85.19 368 GLN A C 1
ATOM 2922 O O . GLN A 1 368 ? -4.894 22.338 -20.226 1.00 85.19 368 GLN A O 1
ATOM 2927 N N . LYS A 1 369 ? -6.091 24.017 -19.351 1.00 83.62 369 LYS A N 1
ATOM 2928 C CA . LYS A 1 369 ? -6.257 23.373 -18.044 1.00 83.62 369 LYS A CA 1
ATOM 2929 C C . LYS A 1 369 ? -7.491 22.484 -18.070 1.00 83.62 369 LYS A C 1
ATOM 2931 O O . LYS A 1 369 ? -8.606 22.978 -18.221 1.00 83.62 369 LYS A O 1
ATOM 2936 N N . ILE A 1 370 ? -7.310 21.188 -17.847 1.00 77.62 370 ILE A N 1
ATOM 2937 C CA . ILE A 1 370 ? -8.424 20.249 -17.705 1.00 77.62 370 ILE A CA 1
ATOM 2938 C C . ILE A 1 370 ? -8.526 19.725 -16.274 1.00 77.62 370 ILE A C 1
ATOM 2940 O O . ILE A 1 370 ? -7.528 19.401 -15.628 1.00 77.62 370 ILE A O 1
ATOM 2944 N N . LYS A 1 371 ? -9.768 19.632 -15.786 1.00 67.69 371 LYS A N 1
ATOM 2945 C CA . LYS A 1 371 ? -10.109 19.085 -14.466 1.00 67.69 371 LYS A CA 1
ATOM 2946 C C . LYS A 1 371 ? -10.381 17.588 -14.602 1.00 67.69 371 LYS A C 1
ATOM 2948 O O . LYS A 1 371 ? -11.500 17.194 -14.929 1.00 67.69 371 LYS A O 1
ATOM 2953 N N . GLY A 1 372 ? -9.366 16.759 -14.373 1.00 59.50 372 GLY A N 1
ATOM 2954 C CA . GLY A 1 372 ? -9.457 15.300 -14.498 1.00 59.50 372 GLY A CA 1
ATOM 2955 C C . GLY A 1 372 ? -9.537 14.580 -13.150 1.00 59.50 372 GLY A C 1
ATOM 2956 O O . GLY A 1 372 ? -9.061 15.084 -12.136 1.00 59.50 372 GLY A O 1
ATOM 2957 N N . ARG A 1 373 ? -10.118 13.374 -13.125 1.00 55.59 373 ARG A N 1
ATOM 2958 C CA . ARG A 1 373 ? -9.888 12.424 -12.020 1.00 55.59 373 ARG A CA 1
ATOM 2959 C C . ARG A 1 373 ? -8.509 11.790 -12.203 1.00 55.59 373 ARG A C 1
ATOM 2961 O O . ARG A 1 373 ? -8.152 11.460 -13.330 1.00 55.59 373 ARG A O 1
ATOM 2968 N N . ASN A 1 374 ? -7.790 11.539 -11.111 1.00 54.31 374 ASN A N 1
ATOM 2969 C CA . ASN A 1 374 ? -6.495 10.845 -11.122 1.00 54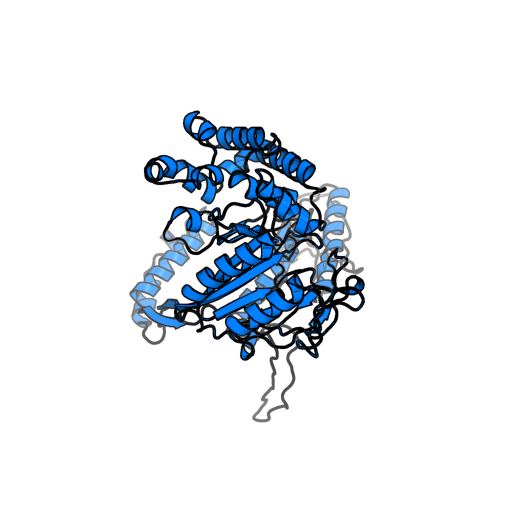.31 374 ASN A CA 1
ATOM 2970 C C . ASN A 1 374 ? -6.617 9.319 -11.346 1.00 54.31 374 ASN A C 1
ATOM 2972 O O . ASN A 1 374 ? -5.800 8.542 -10.873 1.00 54.31 374 ASN A O 1
ATOM 2976 N N . SER A 1 375 ? -7.688 8.863 -12.000 1.00 53.41 375 SER A N 1
ATOM 2977 C CA . SER A 1 375 ? -7.950 7.440 -12.203 1.00 53.41 375 SER A CA 1
ATOM 2978 C C . SER A 1 375 ? -7.654 7.056 -13.647 1.00 53.41 375 SER A C 1
ATOM 2980 O O . SER A 1 375 ? -8.247 7.640 -14.559 1.00 53.41 375 SER A O 1
ATOM 2982 N N . LEU A 1 376 ? -6.889 5.985 -13.849 1.00 55.38 376 LEU A N 1
ATOM 2983 C CA . LEU A 1 376 ? -6.826 5.219 -15.101 1.00 55.38 376 LEU A CA 1
ATOM 2984 C C . LEU A 1 376 ? -8.161 4.500 -15.413 1.00 55.38 376 LEU A C 1
ATOM 2986 O O . LEU A 1 376 ? -8.178 3.476 -16.080 1.00 55.38 376 LEU A O 1
ATOM 2990 N N . SER A 1 377 ? -9.311 5.008 -14.948 1.00 56.69 377 SER A N 1
ATOM 2991 C CA . SER A 1 377 ? -10.629 4.383 -15.156 1.00 56.69 377 SER A CA 1
ATOM 2992 C C . SER A 1 377 ? -10.968 4.212 -16.636 1.00 56.69 377 SER A C 1
ATOM 2994 O O . SER A 1 377 ? -11.649 3.261 -17.009 1.00 56.69 377 SER A O 1
ATOM 2996 N N . TRP A 1 378 ? -10.434 5.087 -17.490 1.00 60.38 378 TRP A N 1
ATOM 2997 C CA . TRP A 1 378 ? -10.531 4.956 -18.939 1.00 60.38 378 TRP A CA 1
ATOM 2998 C C . TRP A 1 378 ? -9.741 3.750 -19.481 1.00 60.38 378 TRP A C 1
ATOM 3000 O O . TRP A 1 378 ? -10.154 3.185 -20.488 1.00 60.38 378 TRP A O 1
ATOM 3010 N N . LEU A 1 379 ? -8.651 3.332 -18.823 1.00 63.41 379 LEU A N 1
ATOM 3011 C CA . LEU A 1 379 ? -7.883 2.128 -19.159 1.00 63.41 379 LEU A CA 1
ATOM 3012 C C . LEU A 1 379 ? -8.711 0.877 -18.837 1.00 63.41 379 LEU A C 1
ATOM 3014 O O . LEU A 1 379 ? -8.881 0.019 -19.697 1.00 63.41 379 LEU A O 1
ATOM 3018 N N . ASN A 1 380 ? -9.332 0.842 -17.651 1.00 61.69 380 ASN A N 1
ATOM 3019 C CA . ASN A 1 380 ? -10.229 -0.246 -17.246 1.00 61.69 380 ASN A CA 1
ATOM 3020 C C . ASN A 1 380 ? -11.418 -0.379 -18.206 1.00 61.69 380 ASN A C 1
ATOM 3022 O O . ASN A 1 380 ? -11.704 -1.475 -18.674 1.00 61.69 380 ASN A O 1
ATOM 3026 N N . GLY A 1 381 ? -12.074 0.733 -18.557 1.00 62.03 381 GLY A N 1
ATOM 3027 C CA . GLY A 1 381 ? -13.195 0.725 -19.502 1.00 62.03 381 GLY A CA 1
ATOM 3028 C C . GLY A 1 381 ? -12.802 0.411 -20.952 1.00 62.03 381 GLY A C 1
ATOM 3029 O O . GLY A 1 381 ? -13.636 -0.074 -21.711 1.00 62.03 381 GLY A O 1
ATOM 3030 N N . LYS A 1 382 ? -11.548 0.674 -21.354 1.00 62.66 382 LYS A N 1
ATOM 3031 C CA . LYS A 1 382 ? -11.037 0.331 -22.692 1.00 62.66 382 LYS A CA 1
ATOM 3032 C C . LYS A 1 382 ? -10.486 -1.086 -22.797 1.00 62.66 382 LYS A C 1
ATOM 3034 O O . LYS A 1 382 ? -10.405 -1.576 -23.915 1.00 62.66 382 LYS A O 1
ATOM 3039 N N . LEU A 1 383 ? -10.078 -1.726 -21.704 1.00 68.19 383 LEU A N 1
ATOM 3040 C CA . LEU A 1 383 ? -9.478 -3.063 -21.742 1.00 68.19 383 LEU A CA 1
ATOM 3041 C C . LEU A 1 383 ? -10.445 -4.163 -21.304 1.00 68.19 383 LEU A C 1
ATOM 3043 O O . LEU A 1 383 ? -10.424 -5.243 -21.894 1.00 68.19 383 LEU A O 1
ATOM 3047 N N . LEU A 1 384 ? -11.332 -3.882 -20.347 1.00 70.94 384 LEU A N 1
ATOM 3048 C CA . LEU A 1 384 ? -12.265 -4.859 -19.787 1.00 70.94 384 LEU A CA 1
ATOM 3049 C C . LEU A 1 384 ? -13.641 -4.781 -20.464 1.00 70.94 384 LEU A C 1
ATOM 3051 O O . LEU A 1 384 ? -14.099 -3.707 -20.848 1.00 70.94 384 LEU A O 1
ATOM 3055 N N . ASN A 1 385 ? -14.320 -5.928 -20.580 1.00 76.81 385 ASN A N 1
ATOM 3056 C CA . ASN A 1 385 ? -15.700 -6.054 -21.079 1.00 76.81 385 ASN A CA 1
ATOM 3057 C C . ASN A 1 385 ? -15.953 -5.465 -22.480 1.00 76.81 385 ASN A C 1
ATOM 3059 O O . ASN A 1 385 ? -17.069 -5.048 -22.802 1.00 76.81 385 ASN A O 1
ATOM 3063 N N . ARG A 1 386 ? -14.925 -5.444 -23.337 1.00 82.06 386 ARG A N 1
ATOM 3064 C CA . ARG A 1 386 ? -15.045 -4.967 -24.718 1.00 82.06 386 ARG A CA 1
ATOM 3065 C C . ARG A 1 386 ? -15.959 -5.862 -25.550 1.00 82.06 386 ARG A C 1
ATOM 3067 O O . ARG A 1 386 ? -15.980 -7.082 -25.392 1.00 82.06 386 ARG A O 1
ATOM 3074 N N . ARG A 1 387 ? -16.650 -5.248 -26.510 1.00 83.44 387 ARG A N 1
ATOM 3075 C CA . ARG A 1 387 ? -17.426 -5.922 -27.556 1.00 83.44 387 ARG A CA 1
ATOM 3076 C C . ARG A 1 387 ? -17.046 -5.378 -28.930 1.00 83.44 387 ARG A C 1
ATOM 3078 O O . ARG A 1 387 ? -16.680 -4.212 -29.045 1.00 83.44 387 ARG A O 1
ATOM 3085 N N . GLN A 1 388 ? -17.131 -6.216 -29.957 1.00 84.81 388 GLN A N 1
ATOM 3086 C CA . GLN A 1 388 ? -16.873 -5.862 -31.351 1.00 84.81 388 GLN A CA 1
ATOM 3087 C C . GLN A 1 388 ? -17.994 -6.355 -32.268 1.00 84.81 388 GLN A C 1
ATOM 3089 O O . GLN A 1 388 ? -18.642 -7.365 -31.991 1.00 84.81 388 GLN A O 1
ATOM 3094 N N . ARG A 1 389 ? -18.187 -5.655 -33.384 1.00 87.00 389 ARG A N 1
ATOM 3095 C CA . ARG A 1 389 ? -19.025 -6.057 -34.520 1.00 87.00 389 ARG A CA 1
ATOM 3096 C C . ARG A 1 389 ? -18.353 -5.586 -35.806 1.00 87.00 389 ARG A C 1
ATOM 3098 O O . ARG A 1 389 ? -17.561 -4.647 -35.759 1.00 87.00 389 ARG A O 1
ATOM 3105 N N . VAL A 1 390 ? -18.672 -6.211 -36.931 1.00 80.88 390 VAL A N 1
ATOM 3106 C CA . VAL A 1 390 ? -18.086 -5.868 -38.233 1.00 80.88 390 VAL A CA 1
ATOM 3107 C C . VAL A 1 390 ? -19.197 -5.426 -39.178 1.00 80.88 390 VAL A C 1
ATOM 3109 O O . VAL A 1 390 ? -20.264 -6.040 -39.202 1.00 80.88 390 VAL A O 1
ATOM 3112 N N . THR A 1 391 ? -18.945 -4.368 -39.950 1.00 86.50 391 THR A N 1
ATOM 3113 C CA . THR A 1 391 ? -19.826 -3.927 -41.036 1.00 86.50 391 THR A CA 1
ATOM 3114 C C . THR A 1 391 ? -19.107 -4.127 -42.363 1.00 86.50 391 THR A C 1
ATOM 3116 O O . THR A 1 391 ? -18.039 -3.557 -42.574 1.00 86.50 391 THR A O 1
ATOM 3119 N N . VAL A 1 392 ? -19.686 -4.928 -43.256 1.00 85.75 392 VAL A N 1
ATOM 3120 C CA . VAL A 1 392 ? -19.170 -5.164 -44.611 1.00 85.75 392 VAL A CA 1
ATOM 3121 C C . VAL A 1 392 ? -20.280 -4.825 -45.594 1.00 85.75 392 VAL A C 1
ATOM 3123 O O . VAL A 1 392 ? -21.376 -5.369 -45.495 1.00 85.75 392 VAL A O 1
ATOM 3126 N N . LEU A 1 393 ? -20.010 -3.898 -46.519 1.00 80.75 393 LEU A N 1
ATOM 3127 C CA . LEU A 1 393 ? -20.959 -3.477 -47.563 1.00 80.75 393 LEU A CA 1
ATOM 3128 C C . LEU A 1 393 ? -22.342 -3.067 -47.011 1.00 80.75 393 LEU A C 1
ATOM 3130 O O . LEU A 1 393 ? -23.379 -3.387 -47.581 1.00 80.75 393 LEU A O 1
ATOM 3134 N N . GLY A 1 394 ? -22.361 -2.380 -45.865 1.00 82.56 394 GLY A N 1
ATOM 3135 C CA . GLY A 1 394 ? -23.590 -1.909 -45.212 1.00 82.56 394 GLY A CA 1
ATOM 3136 C C . GLY A 1 394 ? -24.309 -2.946 -44.339 1.00 82.56 394 GLY A C 1
ATOM 3137 O O . GLY A 1 394 ? -25.138 -2.563 -43.515 1.00 82.56 394 GLY A O 1
ATOM 3138 N N . ALA A 1 395 ? -23.958 -4.233 -44.424 1.00 73.25 395 ALA A N 1
ATOM 3139 C CA . ALA A 1 395 ? -24.479 -5.267 -43.531 1.00 73.25 395 ALA A CA 1
ATOM 3140 C C . ALA A 1 395 ? -23.628 -5.363 -42.256 1.00 73.25 395 ALA A C 1
ATOM 3142 O O . ALA A 1 395 ? -22.402 -5.445 -42.328 1.00 73.25 395 ALA A O 1
ATOM 3143 N N . THR A 1 396 ? -24.267 -5.353 -41.082 1.00 92.50 396 THR A N 1
ATOM 3144 C CA . THR A 1 396 ? -23.585 -5.340 -39.773 1.00 92.50 396 THR A CA 1
ATOM 3145 C C . THR A 1 396 ? -23.838 -6.632 -39.000 1.00 92.50 396 THR A C 1
ATOM 3147 O O . THR A 1 396 ? -24.977 -7.078 -38.892 1.00 92.50 396 THR A O 1
ATOM 3150 N N . SER A 1 397 ? -22.782 -7.227 -38.438 1.00 90.19 397 SER A N 1
ATOM 3151 C CA . SER A 1 397 ? -22.876 -8.439 -37.615 1.00 90.19 397 SER A CA 1
ATOM 3152 C C . SER A 1 397 ? -23.474 -8.171 -36.226 1.00 90.19 397 SER A C 1
ATOM 3154 O O . SER A 1 397 ? -23.448 -7.050 -35.718 1.00 90.19 397 SER A O 1
ATOM 3156 N N . SER A 1 398 ? -23.909 -9.235 -35.543 1.00 89.38 398 SER A N 1
ATOM 3157 C CA . SER A 1 398 ? -24.164 -9.191 -34.096 1.00 89.38 398 SER A CA 1
ATOM 3158 C C . SER A 1 398 ? -22.890 -8.844 -33.315 1.00 89.38 398 SER A C 1
ATOM 3160 O O . SER A 1 398 ? -21.792 -9.223 -33.733 1.00 89.38 398 SER A O 1
ATOM 3162 N N . GLU A 1 399 ? -23.034 -8.206 -32.155 1.00 92.00 399 GLU A N 1
ATOM 3163 C CA . GLU A 1 399 ? -21.913 -7.934 -31.251 1.00 92.00 399 GLU A CA 1
ATOM 3164 C C . GLU A 1 399 ? -21.379 -9.207 -30.582 1.00 92.00 399 GLU A C 1
ATOM 3166 O O . GLU A 1 399 ? -22.141 -10.079 -30.156 1.00 92.00 399 GLU A O 1
ATOM 3171 N N . LYS A 1 400 ? -20.055 -9.295 -30.443 1.00 86.62 400 LYS A N 1
ATOM 3172 C CA . LYS A 1 400 ? -19.352 -10.376 -29.742 1.00 86.62 400 LYS A CA 1
ATOM 3173 C C . LYS A 1 400 ? -18.357 -9.805 -28.728 1.00 86.62 400 LYS A C 1
ATOM 3175 O O . LYS A 1 400 ? -17.761 -8.766 -29.009 1.00 86.62 400 LYS A O 1
ATOM 3180 N N . PRO A 1 401 ? -18.168 -10.440 -27.557 1.00 85.00 401 PRO A N 1
ATOM 3181 C CA . PRO A 1 401 ? -17.166 -10.005 -26.588 1.00 85.00 401 PRO A CA 1
ATOM 3182 C C . PRO A 1 401 ? -15.744 -10.184 -27.136 1.00 85.00 401 PRO A C 1
ATOM 3184 O O . PRO A 1 401 ? -15.473 -11.131 -27.873 1.00 85.00 401 PRO A O 1
ATOM 3187 N N . VAL A 1 402 ? -14.840 -9.279 -26.759 1.00 82.50 402 VAL A N 1
ATOM 3188 C CA . VAL A 1 402 ? -13.411 -9.346 -27.088 1.00 82.50 402 VAL A CA 1
ATOM 3189 C C . VAL A 1 402 ? -12.642 -9.712 -25.828 1.00 82.50 402 VAL A C 1
ATOM 3191 O O . VAL A 1 402 ? -12.508 -8.894 -24.919 1.00 82.50 402 VAL A O 1
ATOM 3194 N N . MET A 1 403 ? -12.158 -10.951 -25.781 1.00 79.62 403 MET A N 1
ATOM 3195 C CA . MET A 1 403 ? -11.559 -11.537 -24.577 1.00 79.62 403 MET A CA 1
ATOM 3196 C C . MET A 1 403 ? -10.060 -11.241 -24.431 1.00 79.62 403 MET A C 1
ATOM 3198 O O . MET A 1 403 ? -9.528 -11.361 -23.335 1.00 79.62 403 MET A O 1
ATOM 3202 N N . SER A 1 404 ? -9.375 -10.848 -25.510 1.00 77.25 404 SER A N 1
ATOM 3203 C CA . SER A 1 404 ? -7.926 -10.613 -25.512 1.00 77.25 404 SER A CA 1
ATOM 3204 C C . SER A 1 404 ? -7.500 -9.531 -26.514 1.00 77.25 404 SER A C 1
ATOM 3206 O O . SER A 1 404 ? -8.292 -9.054 -27.335 1.00 77.25 404 SER A O 1
ATOM 3208 N N . GLY A 1 405 ? -6.242 -9.098 -26.405 1.00 77.56 405 GLY A N 1
ATOM 3209 C CA . GLY A 1 405 ? -5.611 -8.137 -27.311 1.00 77.56 405 GLY A CA 1
ATOM 3210 C C . GLY A 1 405 ? -6.004 -6.677 -27.079 1.00 77.56 405 GLY A C 1
ATOM 3211 O O . GLY A 1 405 ? -6.769 -6.334 -26.180 1.00 77.56 405 GLY A O 1
ATOM 3212 N N . VAL A 1 406 ? -5.486 -5.802 -27.933 1.00 79.94 406 VAL A N 1
ATOM 3213 C CA . VAL A 1 406 ? -5.758 -4.359 -27.943 1.00 79.94 406 VAL A CA 1
ATOM 3214 C C . VAL A 1 406 ? -6.433 -3.971 -29.262 1.00 79.94 406 VAL A C 1
ATOM 3216 O O . VAL A 1 406 ? -6.252 -4.670 -30.259 1.00 79.94 406 VAL A O 1
ATOM 3219 N N . PRO A 1 407 ? -7.232 -2.890 -29.321 1.00 71.69 407 PRO A N 1
ATOM 3220 C CA . PRO A 1 407 ? -7.827 -2.457 -30.582 1.00 71.69 407 PRO A CA 1
ATOM 3221 C C . PRO A 1 407 ? -6.743 -2.086 -31.606 1.00 71.69 407 PRO A C 1
ATOM 3223 O O . PRO A 1 407 ? -5.925 -1.195 -31.356 1.00 71.69 407 PRO A O 1
ATOM 3226 N N . GLN A 1 408 ? -6.745 -2.753 -32.760 1.00 68.31 408 GLN A N 1
ATOM 3227 C CA . GLN A 1 408 ? -5.845 -2.429 -33.865 1.00 68.31 408 GLN A CA 1
ATOM 3228 C C . GLN A 1 408 ? -6.143 -1.013 -34.382 1.00 68.31 408 GLN A C 1
ATOM 3230 O O . GLN A 1 408 ? -7.301 -0.602 -34.457 1.00 68.31 408 GLN A O 1
ATOM 3235 N N . GLY A 1 409 ? -5.096 -0.240 -34.676 1.00 67.81 409 GLY A N 1
ATOM 3236 C CA . GLY A 1 409 ? -5.221 1.178 -35.034 1.00 67.81 409 GLY A CA 1
ATOM 3237 C C . GLY A 1 409 ? -5.429 2.117 -33.840 1.00 67.81 409 GLY A C 1
ATOM 3238 O O . GLY A 1 409 ? -5.558 3.325 -34.024 1.00 67.81 409 GLY A O 1
ATOM 3239 N N . SER A 1 410 ? -5.439 1.603 -32.603 1.00 74.06 410 SER A N 1
ATOM 3240 C CA . SER A 1 410 ? -5.391 2.470 -31.426 1.00 74.06 410 SER A CA 1
ATOM 3241 C C . SER A 1 410 ? -3.971 2.971 -31.165 1.00 74.06 410 SER A C 1
ATOM 3243 O O . SER A 1 410 ? -3.018 2.199 -31.182 1.00 74.06 410 SER A O 1
ATOM 3245 N N . ILE A 1 411 ? -3.848 4.260 -30.835 1.00 76.94 411 ILE A N 1
ATOM 3246 C CA . ILE A 1 411 ? -2.570 4.911 -30.485 1.00 76.94 411 ILE A CA 1
ATOM 3247 C C . ILE A 1 411 ? -1.885 4.206 -29.302 1.00 76.94 411 ILE A C 1
ATOM 3249 O O . ILE A 1 411 ? -0.667 4.108 -29.238 1.00 76.94 411 ILE A O 1
ATOM 3253 N N . LEU A 1 412 ? -2.680 3.694 -28.360 1.00 76.88 412 LEU A N 1
ATOM 3254 C CA . LEU A 1 412 ? -2.179 3.036 -27.152 1.00 76.88 412 LEU A CA 1
ATOM 3255 C C . LEU A 1 412 ? -1.926 1.543 -27.324 1.00 76.88 412 LEU A C 1
ATOM 3257 O O . LEU A 1 412 ? -1.287 0.952 -26.461 1.00 76.88 412 LEU A O 1
ATOM 3261 N N . GLY A 1 413 ? -2.442 0.927 -28.389 1.00 81.81 413 GLY A N 1
ATOM 3262 C CA . GLY A 1 413 ? -2.295 -0.506 -28.623 1.00 81.81 413 GLY A CA 1
ATOM 3263 C C . GLY A 1 413 ? -0.831 -0.954 -28.587 1.00 81.81 413 GLY A C 1
ATOM 3264 O O . GLY A 1 413 ? -0.514 -1.828 -27.784 1.00 81.81 413 GLY A O 1
ATOM 3265 N N . PRO A 1 414 ? 0.070 -0.315 -29.357 1.00 83.94 414 PRO A N 1
ATOM 3266 C CA . PRO A 1 414 ? 1.493 -0.639 -29.340 1.00 83.94 414 PRO A CA 1
ATOM 3267 C C . PRO A 1 414 ? 2.137 -0.488 -27.956 1.00 83.94 414 PRO A C 1
ATOM 3269 O O . PRO A 1 414 ? 2.842 -1.385 -27.516 1.00 83.94 414 PRO A O 1
ATOM 3272 N N . ILE A 1 415 ? 1.847 0.597 -27.226 1.00 83.31 415 ILE A N 1
ATOM 3273 C CA . ILE A 1 415 ? 2.412 0.839 -25.882 1.00 83.31 415 ILE A CA 1
ATOM 3274 C C . ILE A 1 415 ? 1.966 -0.248 -24.900 1.00 83.31 415 ILE A C 1
ATOM 3276 O O . ILE A 1 415 ? 2.770 -0.781 -24.143 1.00 83.31 415 ILE A O 1
ATOM 3280 N N . LEU A 1 416 ? 0.677 -0.588 -24.913 1.00 83.38 416 LEU A N 1
ATOM 3281 C CA . LEU A 1 416 ? 0.123 -1.621 -24.042 1.00 83.38 416 LEU A CA 1
ATOM 3282 C C . LEU A 1 416 ? 0.661 -3.009 -24.388 1.00 83.38 416 LEU A C 1
ATOM 3284 O O . LEU A 1 416 ? 0.871 -3.811 -23.487 1.00 83.38 416 LEU A O 1
ATOM 3288 N N . PHE A 1 417 ? 0.901 -3.276 -25.671 1.00 84.69 417 PHE A N 1
ATOM 3289 C CA . PHE A 1 417 ? 1.555 -4.501 -26.108 1.00 84.69 417 PHE A CA 1
ATOM 3290 C C . PHE A 1 417 ? 3.002 -4.570 -25.609 1.00 84.69 417 PHE A C 1
ATOM 3292 O O . PHE A 1 417 ? 3.375 -5.578 -25.024 1.00 84.69 417 PHE A O 1
ATOM 3299 N N . LEU A 1 418 ? 3.779 -3.489 -25.746 1.00 86.19 418 LEU A N 1
ATOM 3300 C CA . LEU A 1 418 ? 5.154 -3.427 -25.237 1.00 86.19 418 LEU A CA 1
ATOM 3301 C C . LEU A 1 418 ? 5.214 -3.676 -23.727 1.00 86.19 418 LEU A C 1
ATOM 3303 O O . LEU A 1 418 ? 6.018 -4.482 -23.280 1.00 86.19 418 LEU A O 1
ATOM 3307 N N . LEU A 1 419 ? 4.320 -3.056 -22.950 1.00 85.50 419 LEU A N 1
ATOM 3308 C CA . LEU A 1 419 ? 4.218 -3.312 -21.508 1.00 85.50 419 LEU A CA 1
ATOM 3309 C C . LEU A 1 419 ? 3.869 -4.771 -21.188 1.00 85.50 419 LEU A C 1
ATOM 3311 O O . LEU A 1 419 ? 4.330 -5.296 -20.181 1.00 85.50 419 LEU A O 1
ATOM 3315 N N . TYR A 1 420 ? 3.051 -5.410 -22.025 1.00 86.19 420 TYR A N 1
ATOM 3316 C CA . TYR A 1 420 ? 2.622 -6.793 -21.837 1.00 86.19 420 TYR A CA 1
ATOM 3317 C C . TYR A 1 420 ? 3.732 -7.818 -22.106 1.00 86.19 420 TYR A C 1
ATOM 3319 O O . TYR A 1 420 ? 3.695 -8.894 -21.527 1.00 86.19 420 TYR A O 1
ATOM 3327 N N . VAL A 1 421 ? 4.699 -7.494 -22.970 1.00 88.50 421 VAL A N 1
ATOM 3328 C CA . VAL A 1 421 ? 5.810 -8.393 -23.345 1.00 88.50 421 VAL A CA 1
ATOM 3329 C C . VAL A 1 421 ? 7.136 -8.039 -22.671 1.00 88.50 421 VAL A C 1
ATOM 3331 O O . VAL A 1 421 ? 8.165 -8.633 -22.987 1.00 88.50 421 VAL A O 1
ATOM 3334 N N . ASN A 1 422 ? 7.142 -7.042 -21.784 1.00 88.94 422 ASN A N 1
ATOM 3335 C CA . ASN A 1 422 ? 8.370 -6.461 -21.242 1.00 88.94 422 ASN A CA 1
ATOM 3336 C C . ASN A 1 422 ? 9.139 -7.398 -20.293 1.00 88.94 422 ASN A C 1
ATOM 3338 O O . ASN A 1 422 ? 10.288 -7.115 -19.983 1.00 88.94 422 ASN A O 1
ATOM 3342 N N . ASP A 1 423 ? 8.519 -8.486 -19.842 1.00 89.25 423 ASP A N 1
ATOM 3343 C CA . ASP A 1 423 ? 9.119 -9.546 -19.024 1.00 89.25 423 ASP A CA 1
ATOM 3344 C C . ASP A 1 423 ? 9.772 -10.661 -19.864 1.00 89.25 423 ASP A C 1
ATOM 3346 O O . ASP A 1 423 ? 10.476 -11.509 -19.321 1.00 89.25 423 ASP A O 1
ATOM 3350 N N . LEU A 1 424 ? 9.596 -10.664 -21.193 1.00 89.62 424 LEU A N 1
ATOM 3351 C CA . LEU A 1 424 ? 10.247 -11.635 -22.079 1.00 89.62 424 LEU A CA 1
ATOM 3352 C C . LEU A 1 424 ? 11.779 -11.609 -21.944 1.00 89.62 424 LEU A C 1
ATOM 3354 O O . LEU A 1 424 ? 12.362 -12.684 -21.827 1.00 89.62 424 LEU A O 1
ATOM 3358 N N . PRO A 1 425 ? 12.473 -10.452 -21.947 1.00 91.19 425 PRO A N 1
ATOM 3359 C CA . PRO A 1 425 ? 13.929 -10.435 -21.821 1.00 91.19 425 PRO A CA 1
ATOM 3360 C C . PRO A 1 425 ? 14.441 -11.071 -20.522 1.00 91.19 425 PRO A C 1
ATOM 3362 O O . PRO A 1 425 ? 15.531 -11.634 -20.529 1.00 91.19 425 PRO A O 1
ATOM 3365 N N . ASP A 1 426 ? 13.648 -11.043 -19.447 1.00 91.38 426 ASP A N 1
ATOM 3366 C CA . ASP A 1 426 ? 14.039 -11.554 -18.128 1.00 91.38 426 ASP A CA 1
ATOM 3367 C C . ASP A 1 426 ? 14.122 -13.090 -18.080 1.00 91.38 426 ASP A C 1
ATOM 3369 O O . ASP A 1 426 ? 14.748 -13.649 -17.179 1.00 91.38 426 ASP A O 1
ATOM 3373 N N . VAL A 1 427 ? 13.521 -13.797 -19.048 1.00 92.62 427 VAL A N 1
ATOM 3374 C CA . VAL A 1 427 ? 13.591 -15.271 -19.129 1.00 92.62 427 VAL A CA 1
ATOM 3375 C C . VAL A 1 427 ? 14.827 -15.768 -19.893 1.00 92.62 427 VAL A C 1
ATOM 3377 O O . VAL A 1 427 ? 15.139 -16.963 -19.875 1.00 92.62 427 VAL A O 1
ATOM 3380 N N . VAL A 1 428 ? 15.547 -14.859 -20.558 1.00 94.75 428 VAL A N 1
ATOM 3381 C CA . VAL A 1 428 ? 16.757 -15.143 -21.337 1.00 94.75 428 VAL A CA 1
ATOM 3382 C C . VAL A 1 428 ? 17.983 -14.836 -20.482 1.00 94.75 428 VAL A C 1
ATOM 3384 O O . VAL A 1 428 ? 18.237 -13.689 -20.134 1.00 94.75 428 VAL A O 1
ATOM 3387 N N . ASN A 1 429 ? 18.773 -15.861 -20.158 1.00 94.56 429 ASN A N 1
ATOM 3388 C CA . ASN A 1 429 ? 19.870 -15.731 -19.195 1.00 94.56 429 ASN A CA 1
ATOM 3389 C C . ASN A 1 429 ? 21.247 -15.629 -19.856 1.00 94.56 429 ASN A C 1
ATOM 3391 O O . ASN A 1 429 ? 22.181 -15.095 -19.257 1.00 94.56 429 ASN A O 1
ATOM 3395 N N . ASN A 1 430 ? 21.412 -16.189 -21.058 1.00 95.31 430 ASN A N 1
ATOM 3396 C CA . ASN A 1 430 ? 22.733 -16.408 -21.645 1.00 95.31 430 ASN A CA 1
ATOM 3397 C C . ASN A 1 430 ? 22.999 -15.550 -22.886 1.00 95.31 430 ASN A C 1
ATOM 3399 O O . ASN A 1 430 ? 24.145 -15.156 -23.123 1.00 95.31 430 ASN A O 1
ATOM 3403 N N . ALA A 1 431 ? 21.980 -15.315 -23.706 1.00 94.81 431 ALA A N 1
ATOM 3404 C CA . ALA A 1 431 ? 22.028 -14.509 -24.914 1.00 94.81 431 ALA A CA 1
ATOM 3405 C C . ALA A 1 431 ? 21.571 -13.071 -24.650 1.00 94.81 431 ALA A C 1
ATOM 3407 O O . ALA A 1 431 ? 20.865 -12.775 -23.691 1.00 94.81 431 ALA A O 1
ATOM 3408 N N . LYS A 1 432 ? 21.959 -12.155 -25.540 1.00 94.69 432 LYS A N 1
ATOM 3409 C CA . LYS A 1 432 ? 21.369 -10.817 -25.570 1.00 94.69 432 LYS A CA 1
ATOM 3410 C C . LYS A 1 432 ? 20.037 -10.868 -26.305 1.00 94.69 432 LYS A C 1
ATOM 3412 O O . LYS A 1 432 ? 19.907 -11.590 -27.296 1.00 94.69 432 LYS A O 1
ATOM 3417 N N . VAL A 1 433 ? 19.087 -10.063 -25.842 1.00 93.56 433 VAL A N 1
ATOM 3418 C CA . VAL A 1 433 ? 17.760 -9.926 -26.444 1.00 93.56 433 VAL A CA 1
ATOM 3419 C C . VAL A 1 433 ? 17.650 -8.568 -27.122 1.00 93.56 433 VAL A C 1
ATOM 3421 O O . VAL A 1 433 ? 17.969 -7.542 -26.525 1.00 93.56 433 VAL A O 1
ATOM 3424 N N . ALA A 1 434 ? 17.188 -8.561 -28.368 1.00 90.06 434 ALA A N 1
ATOM 3425 C CA . ALA A 1 434 ? 16.738 -7.358 -29.057 1.00 90.06 434 ALA A CA 1
ATOM 3426 C C . ALA A 1 434 ? 15.294 -7.568 -29.511 1.00 90.06 434 ALA A C 1
ATOM 3428 O O . ALA A 1 434 ? 15.008 -8.514 -30.246 1.00 90.06 434 ALA A O 1
ATOM 3429 N N . SER A 1 435 ? 14.399 -6.680 -29.086 1.00 87.44 435 SER A N 1
ATOM 3430 C CA . SER A 1 435 ? 12.971 -6.761 -29.395 1.00 87.44 435 SER A CA 1
ATOM 3431 C C . SER A 1 435 ? 12.489 -5.470 -30.038 1.00 87.44 435 SER A C 1
ATOM 3433 O O . SER A 1 435 ? 12.850 -4.377 -29.606 1.00 87.44 435 SER A O 1
ATOM 3435 N N . PHE A 1 436 ? 11.648 -5.604 -31.057 1.00 84.50 436 PHE A N 1
ATOM 3436 C CA . PHE A 1 436 ? 10.970 -4.499 -31.714 1.00 84.50 436 PHE A CA 1
ATOM 3437 C C . PHE A 1 436 ? 9.538 -4.913 -32.032 1.00 84.50 436 PHE A C 1
ATOM 3439 O O . PHE A 1 436 ? 9.313 -5.758 -32.895 1.00 84.50 436 PHE A O 1
ATOM 3446 N N . ALA A 1 437 ? 8.573 -4.309 -31.334 1.00 81.69 437 ALA A N 1
ATOM 3447 C CA . ALA A 1 437 ? 7.176 -4.728 -31.396 1.00 81.69 437 ALA A CA 1
ATOM 3448 C C . ALA A 1 437 ? 7.052 -6.259 -31.225 1.00 81.69 437 ALA A C 1
ATOM 3450 O O . ALA A 1 437 ? 7.431 -6.772 -30.175 1.00 81.69 437 ALA A O 1
ATOM 3451 N N . ASP A 1 438 ? 6.504 -6.968 -32.212 1.00 83.12 438 ASP A N 1
ATOM 3452 C CA . ASP A 1 438 ? 6.290 -8.417 -32.208 1.00 83.12 438 ASP A CA 1
ATOM 3453 C C . ASP A 1 438 ? 7.515 -9.251 -32.630 1.00 83.12 438 ASP A C 1
ATOM 3455 O O . ASP A 1 438 ? 7.495 -10.473 -32.463 1.00 83.12 438 ASP A O 1
ATOM 3459 N N . ASP A 1 439 ? 8.587 -8.621 -33.118 1.00 87.31 439 ASP A N 1
ATOM 3460 C CA . ASP A 1 439 ? 9.823 -9.299 -33.508 1.00 87.31 439 ASP A CA 1
ATOM 3461 C C . ASP A 1 439 ? 10.837 -9.332 -32.353 1.00 87.31 439 ASP A C 1
ATOM 3463 O O . ASP A 1 439 ? 11.244 -8.297 -31.823 1.00 87.31 439 ASP A O 1
ATOM 3467 N N . THR A 1 440 ? 11.328 -10.527 -32.011 1.00 89.50 440 THR A N 1
ATOM 3468 C CA . THR A 1 440 ? 12.353 -10.736 -30.974 1.00 89.50 440 THR A CA 1
ATOM 3469 C C . THR A 1 440 ? 13.522 -11.552 -31.507 1.00 89.50 440 THR A C 1
ATOM 3471 O O . THR A 1 440 ? 13.341 -12.540 -32.220 1.00 89.50 440 THR A O 1
ATOM 3474 N N . LYS A 1 441 ? 14.736 -11.155 -31.123 1.00 91.19 441 LYS A N 1
ATOM 3475 C CA . LYS A 1 441 ? 15.992 -11.793 -31.516 1.00 91.19 441 LYS A CA 1
ATOM 3476 C C . LYS A 1 441 ? 16.820 -12.134 -30.298 1.00 91.19 441 LYS A C 1
ATOM 3478 O O . LYS A 1 441 ? 17.002 -11.295 -29.419 1.00 91.19 441 LYS A O 1
ATOM 3483 N N . LEU A 1 442 ? 17.375 -13.339 -30.310 1.00 93.81 442 LEU A N 1
ATOM 3484 C CA . LEU A 1 442 ? 18.408 -13.767 -29.380 1.00 93.81 442 LEU A CA 1
ATOM 3485 C C . LEU A 1 442 ? 19.732 -13.849 -30.130 1.00 93.81 442 LEU A C 1
ATOM 3487 O O . LEU A 1 442 ? 19.805 -14.466 -31.193 1.00 93.81 442 LEU A O 1
ATOM 3491 N N . PHE A 1 443 ? 20.778 -13.237 -29.584 1.00 93.19 443 PHE A N 1
ATOM 3492 C CA . PHE A 1 443 ? 22.100 -13.254 -30.202 1.00 93.19 443 PHE A CA 1
ATOM 3493 C C . PHE A 1 443 ? 23.213 -13.396 -29.164 1.00 93.19 443 PHE A C 1
ATOM 3495 O O . PHE A 1 443 ? 23.181 -12.807 -28.082 1.00 93.19 443 PHE A O 1
ATOM 3502 N N . LYS A 1 444 ? 24.216 -14.208 -29.504 1.00 93.50 444 LYS A N 1
ATOM 3503 C CA . LYS A 1 444 ? 25.373 -14.522 -28.661 1.00 93.50 444 LYS A CA 1
ATOM 3504 C C . LYS A 1 444 ? 26.545 -14.972 -29.540 1.00 93.50 444 LYS A C 1
ATOM 3506 O O . LYS A 1 444 ? 26.331 -15.571 -30.592 1.00 93.50 444 LYS A O 1
ATOM 3511 N N . CYS A 1 445 ? 27.778 -14.685 -29.116 1.00 91.44 445 CYS A N 1
ATOM 3512 C CA . CYS A 1 445 ? 28.975 -15.247 -29.748 1.00 91.44 445 CYS A CA 1
ATOM 3513 C C . CYS A 1 445 ? 29.086 -16.740 -29.408 1.00 91.44 445 CYS A C 1
ATOM 3515 O O . CYS A 1 445 ? 29.001 -17.106 -28.238 1.00 91.44 445 CYS A O 1
ATOM 3517 N N . VAL A 1 446 ? 29.255 -17.591 -30.421 1.00 89.50 446 VAL A N 1
ATOM 3518 C CA . VAL A 1 446 ? 29.321 -19.051 -30.262 1.00 89.50 446 VAL A CA 1
ATOM 3519 C C . VAL A 1 446 ? 30.677 -19.540 -30.752 1.00 89.50 446 VAL A C 1
ATOM 3521 O O . VAL A 1 446 ? 30.922 -19.598 -31.959 1.00 89.50 446 VAL A O 1
ATOM 3524 N N . ASP A 1 447 ? 31.547 -19.911 -29.816 1.00 87.50 447 ASP A N 1
ATOM 3525 C CA . ASP A 1 447 ? 32.874 -20.462 -30.113 1.00 87.50 447 ASP A CA 1
ATOM 3526 C C . ASP A 1 447 ? 32.978 -21.949 -29.753 1.00 87.50 447 ASP A C 1
ATOM 3528 O O . ASP A 1 447 ? 33.858 -22.655 -30.248 1.00 87.50 447 ASP A O 1
ATOM 3532 N N . SER A 1 448 ? 32.040 -22.449 -28.948 1.00 88.88 448 SER A N 1
ATOM 3533 C CA . SER A 1 448 ? 32.025 -23.812 -28.426 1.00 88.88 448 SER A CA 1
ATOM 3534 C C . SER A 1 448 ? 30.635 -24.455 -28.489 1.00 88.88 448 SER A C 1
ATOM 3536 O O . SER A 1 448 ? 29.610 -23.788 -28.640 1.00 88.88 448 SER A O 1
ATOM 3538 N N . HIS A 1 449 ? 30.585 -25.780 -28.335 1.00 88.62 449 HIS A N 1
ATOM 3539 C CA . HIS A 1 449 ? 29.315 -26.503 -28.222 1.00 88.62 449 HIS A CA 1
ATOM 3540 C C . HIS A 1 449 ? 28.536 -26.108 -26.952 1.00 88.62 449 HIS A C 1
ATOM 3542 O O . HIS A 1 449 ? 27.308 -26.090 -26.967 1.00 88.62 449 HIS A O 1
ATOM 3548 N N . THR A 1 450 ? 29.236 -25.727 -25.877 1.00 91.50 450 THR A N 1
ATOM 3549 C CA . THR A 1 450 ? 28.631 -25.217 -24.637 1.00 91.50 450 THR A CA 1
ATOM 3550 C C . THR A 1 450 ? 27.933 -23.874 -24.841 1.00 91.50 450 THR A C 1
ATOM 3552 O O . THR A 1 450 ? 26.846 -23.666 -24.305 1.00 91.50 450 THR A O 1
ATOM 3555 N N . ASP A 1 451 ? 28.484 -22.990 -25.679 1.00 91.31 451 ASP A N 1
ATOM 3556 C CA . ASP A 1 451 ? 27.801 -21.744 -26.052 1.00 91.31 451 ASP A CA 1
ATOM 3557 C C . ASP A 1 451 ? 26.524 -22.038 -26.843 1.00 91.31 451 ASP A C 1
ATOM 3559 O O . ASP A 1 451 ? 25.484 -21.427 -26.596 1.00 91.31 451 ASP A O 1
ATOM 3563 N N . GLY A 1 452 ? 26.579 -23.029 -27.740 1.00 92.19 452 GLY A N 1
ATOM 3564 C CA . GLY A 1 452 ? 25.405 -23.543 -28.442 1.00 92.19 452 GLY A CA 1
ATOM 3565 C C . GLY A 1 452 ? 24.323 -24.027 -27.474 1.00 92.19 452 GLY A C 1
ATOM 3566 O O . GLY A 1 452 ? 23.190 -23.555 -27.537 1.00 92.19 452 GLY A O 1
ATOM 3567 N N . ALA A 1 453 ? 24.689 -24.874 -26.511 1.00 94.19 453 ALA A N 1
ATOM 3568 C CA . ALA A 1 453 ? 23.768 -25.375 -25.492 1.00 94.19 453 ALA A CA 1
ATOM 3569 C C . ALA A 1 453 ? 23.152 -24.254 -24.634 1.00 94.19 453 ALA A C 1
ATOM 3571 O O . ALA A 1 453 ? 21.981 -24.330 -24.275 1.00 94.19 453 ALA A O 1
ATOM 3572 N N . SER A 1 454 ? 23.897 -23.181 -24.351 1.00 95.12 454 SER A N 1
ATOM 3573 C CA . SER A 1 454 ? 23.372 -22.047 -23.578 1.00 95.12 454 SER A CA 1
ATOM 3574 C C . SER A 1 454 ? 22.267 -21.270 -24.309 1.00 95.12 454 SER A C 1
ATOM 3576 O O . SER A 1 454 ? 21.291 -20.871 -23.683 1.00 95.12 454 SER A O 1
ATOM 3578 N N . ILE A 1 455 ? 22.367 -21.118 -25.637 1.00 94.56 455 ILE A N 1
ATOM 3579 C CA . ILE A 1 455 ? 21.289 -20.524 -26.445 1.00 94.56 455 ILE A CA 1
ATOM 3580 C C . ILE A 1 455 ? 20.083 -21.467 -26.480 1.00 94.56 455 ILE A C 1
ATOM 3582 O O . ILE A 1 455 ? 18.951 -21.001 -26.416 1.00 94.56 455 ILE A O 1
ATOM 3586 N N . GLN A 1 456 ? 20.302 -22.787 -26.5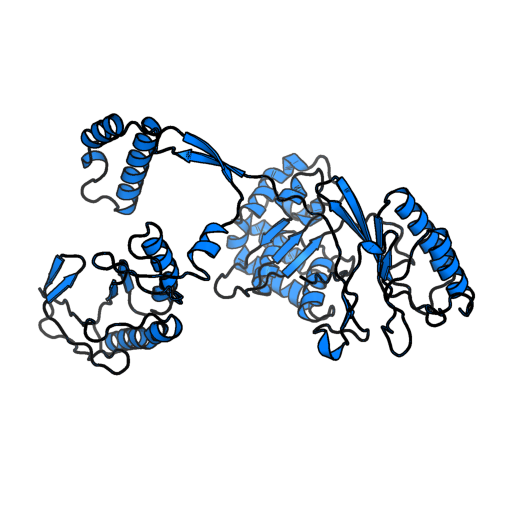49 1.00 96.12 456 GLN A N 1
ATOM 3587 C CA . GLN A 1 456 ? 19.200 -23.749 -26.467 1.00 96.12 456 GLN A CA 1
ATOM 3588 C C . GLN A 1 456 ? 18.464 -23.642 -25.127 1.00 96.12 456 GLN A C 1
ATOM 3590 O O . GLN A 1 456 ? 17.243 -23.569 -25.129 1.00 96.12 456 GLN A O 1
ATOM 3595 N N . SER A 1 457 ? 19.192 -23.524 -24.013 1.00 95.81 457 SER A N 1
ATOM 3596 C CA . SER A 1 457 ? 18.587 -23.302 -22.695 1.00 95.81 457 SER A CA 1
ATOM 3597 C C . SER A 1 457 ? 17.734 -22.030 -22.648 1.00 95.81 457 SER A C 1
ATOM 3599 O O . SER A 1 457 ? 16.670 -22.042 -22.037 1.00 95.81 457 SER A O 1
ATOM 3601 N N . ASP A 1 458 ? 18.163 -20.942 -23.294 1.00 95.69 458 ASP A N 1
ATOM 3602 C CA . ASP A 1 458 ? 17.345 -19.727 -23.387 1.00 95.69 458 ASP A CA 1
ATOM 3603 C C . ASP A 1 458 ? 16.096 -19.938 -24.257 1.00 95.69 458 ASP A C 1
ATOM 3605 O O . ASP A 1 458 ? 15.022 -19.453 -23.912 1.00 95.69 458 ASP A O 1
ATOM 3609 N N . LEU A 1 459 ? 16.207 -20.683 -25.365 1.00 94.69 459 LEU A N 1
ATOM 3610 C CA . LEU A 1 459 ? 15.059 -21.053 -26.204 1.00 94.69 459 LEU A CA 1
ATOM 3611 C C . LEU A 1 459 ? 14.056 -21.944 -25.457 1.00 94.69 459 LEU A C 1
ATOM 3613 O O . LEU A 1 459 ? 12.856 -21.840 -25.710 1.00 94.69 459 LEU A O 1
ATOM 3617 N N . ASP A 1 460 ? 14.528 -22.790 -24.544 1.00 93.75 460 ASP A N 1
ATOM 3618 C CA . ASP A 1 460 ? 13.677 -23.636 -23.706 1.00 93.75 460 ASP A CA 1
ATOM 3619 C C . ASP A 1 460 ? 12.901 -22.785 -22.682 1.00 93.75 460 ASP A C 1
ATOM 3621 O O . ASP A 1 460 ? 11.694 -22.969 -22.510 1.00 93.75 460 ASP A O 1
ATOM 3625 N N . ASN A 1 461 ? 13.536 -21.758 -22.101 1.00 93.62 461 ASN A N 1
ATOM 3626 C CA . ASN A 1 461 ? 12.878 -20.797 -21.202 1.00 93.62 461 ASN A CA 1
ATOM 3627 C C . ASN A 1 461 ? 11.774 -19.967 -21.889 1.00 93.62 461 ASN A C 1
ATOM 3629 O O . ASN A 1 461 ? 10.868 -19.458 -21.224 1.00 93.62 461 ASN A O 1
ATOM 3633 N N . LEU A 1 462 ? 11.783 -19.868 -23.226 1.00 90.75 462 LEU A N 1
ATOM 3634 C CA . LEU A 1 462 ? 10.705 -19.233 -24.000 1.00 90.75 462 LEU A CA 1
ATOM 3635 C C . LEU A 1 462 ? 9.378 -20.020 -23.968 1.00 90.75 462 LEU A C 1
ATOM 3637 O O . LEU A 1 462 ? 8.392 -19.604 -24.599 1.00 90.75 462 LEU A O 1
ATOM 3641 N N . GLU A 1 463 ? 9.288 -21.108 -23.192 1.00 84.81 463 GLU A N 1
ATOM 3642 C CA . GLU A 1 463 ? 8.013 -21.659 -22.718 1.00 84.81 463 GLU A CA 1
ATOM 3643 C C . GLU A 1 463 ? 7.116 -20.588 -22.065 1.00 84.81 463 GLU A C 1
ATOM 3645 O O . GLU A 1 463 ? 5.891 -20.704 -22.156 1.00 84.81 463 GLU A O 1
ATOM 3650 N N . TRP A 1 464 ? 7.700 -19.484 -21.573 1.00 90.31 464 TRP A N 1
ATOM 3651 C CA . TRP A 1 464 ? 7.012 -18.233 -21.215 1.00 90.31 464 TRP A CA 1
ATOM 3652 C C . TRP A 1 464 ? 5.861 -17.858 -22.166 1.00 90.31 464 TRP A C 1
ATOM 3654 O O . TRP A 1 464 ? 4.789 -17.451 -21.720 1.00 90.31 464 TRP A O 1
ATOM 3664 N N . SER A 1 465 ? 6.033 -18.065 -23.477 1.00 88.38 465 SER A N 1
ATOM 3665 C CA . SER A 1 465 ? 5.004 -17.783 -24.496 1.00 88.38 465 SER A CA 1
ATOM 3666 C C . SER A 1 465 ? 3.672 -18.506 -24.276 1.00 88.38 465 SER A C 1
ATOM 3668 O O . SER A 1 465 ? 2.628 -18.060 -24.749 1.00 88.38 465 SER A O 1
ATOM 3670 N N . THR A 1 466 ? 3.691 -19.656 -23.599 1.00 86.50 466 THR A N 1
ATOM 3671 C CA . THR A 1 466 ? 2.487 -20.413 -23.250 1.00 86.50 466 THR A CA 1
ATOM 3672 C C . THR A 1 466 ? 1.754 -19.746 -22.085 1.00 86.50 466 THR A C 1
ATOM 3674 O O . THR A 1 466 ? 0.543 -19.550 -22.170 1.00 86.50 466 THR A O 1
ATOM 3677 N N . SER A 1 467 ? 2.473 -19.344 -21.031 1.00 84.25 467 SER A N 1
ATOM 3678 C CA . SER A 1 467 ? 1.892 -18.639 -19.878 1.00 84.25 467 SER A CA 1
ATOM 3679 C C . SER A 1 467 ? 1.442 -17.217 -20.213 1.00 84.25 467 SER A C 1
ATOM 3681 O O . SER A 1 467 ? 0.430 -16.762 -19.685 1.00 84.25 467 SER A O 1
ATOM 3683 N N . SER A 1 468 ? 2.140 -16.532 -21.123 1.00 84.50 468 SER A N 1
ATOM 3684 C CA . SER A 1 468 ? 1.777 -15.190 -21.594 1.00 84.50 468 SER A CA 1
ATOM 3685 C C . SER A 1 468 ? 0.721 -15.198 -22.705 1.00 84.50 468 SER A C 1
ATOM 3687 O O . SER A 1 468 ? 0.317 -14.147 -23.183 1.00 84.50 468 SER A O 1
ATOM 3689 N N . GLY A 1 469 ? 0.265 -16.366 -23.173 1.00 86.25 469 GLY A N 1
ATOM 3690 C CA . GLY A 1 469 ? -0.732 -16.459 -24.246 1.00 86.25 469 GLY A CA 1
ATOM 3691 C C . GLY A 1 469 ? -0.271 -15.921 -25.613 1.00 86.25 469 GLY A C 1
ATOM 3692 O O . GLY A 1 469 ? -1.099 -15.786 -26.517 1.00 86.25 469 GLY A O 1
ATOM 3693 N N . LEU A 1 470 ? 1.026 -15.640 -25.791 1.00 86.69 470 LEU A N 1
ATOM 3694 C CA . LEU A 1 470 ? 1.641 -15.146 -27.027 1.00 86.69 470 LEU A CA 1
ATOM 3695 C C . LEU A 1 470 ? 2.488 -16.231 -27.686 1.00 86.69 470 LEU A C 1
ATOM 3697 O O . LEU A 1 470 ? 3.715 -16.238 -27.625 1.00 86.69 470 LEU A O 1
ATOM 3701 N N . VAL A 1 471 ? 1.817 -17.175 -28.337 1.00 87.81 471 VAL A N 1
ATOM 3702 C CA . VAL A 1 471 ? 2.488 -18.314 -28.966 1.00 87.81 471 VAL A CA 1
ATOM 3703 C C . VAL A 1 471 ? 3.314 -17.868 -30.177 1.00 87.81 471 VAL A C 1
ATOM 3705 O O . VAL A 1 471 ? 2.776 -17.336 -31.148 1.00 87.81 471 VAL A O 1
ATOM 3708 N N . PHE A 1 472 ? 4.616 -18.165 -30.154 1.00 87.94 472 PHE A N 1
ATOM 3709 C CA . PHE A 1 472 ? 5.506 -17.916 -31.287 1.00 87.94 472 PHE A CA 1
ATOM 3710 C C . PHE A 1 472 ? 5.088 -18.691 -32.540 1.00 87.94 472 PHE A C 1
ATOM 3712 O O . PHE A 1 472 ? 4.789 -19.889 -32.499 1.00 87.94 472 PHE A O 1
ATOM 3719 N N . ASN A 1 473 ? 5.165 -18.024 -33.692 1.00 89.00 473 ASN A N 1
ATOM 3720 C CA . ASN A 1 473 ? 5.010 -18.678 -34.984 1.00 89.00 473 ASN A CA 1
ATOM 3721 C C . ASN A 1 473 ? 6.311 -19.394 -35.375 1.00 89.00 473 ASN A C 1
ATOM 3723 O O . ASN A 1 473 ? 7.148 -18.847 -36.091 1.00 89.00 473 ASN A O 1
ATOM 3727 N N . GLN A 1 474 ? 6.448 -20.650 -34.949 1.00 88.88 474 GLN A N 1
ATOM 3728 C CA . GLN A 1 474 ? 7.655 -21.459 -35.165 1.00 88.88 474 GLN A CA 1
ATOM 3729 C C . GLN A 1 474 ? 8.069 -21.587 -36.644 1.00 88.88 474 GLN A C 1
ATOM 3731 O O . GLN A 1 474 ? 9.235 -21.828 -36.937 1.00 88.88 474 GLN A O 1
ATOM 3736 N N . ASN A 1 475 ? 7.139 -21.439 -37.599 1.00 89.25 475 ASN A N 1
ATOM 3737 C CA . ASN A 1 475 ? 7.465 -21.492 -39.031 1.00 89.25 475 ASN A CA 1
ATOM 3738 C C . ASN A 1 475 ? 8.267 -20.270 -39.494 1.00 89.25 475 ASN A C 1
ATOM 3740 O O . ASN A 1 475 ? 9.058 -20.371 -40.438 1.00 89.25 475 ASN A O 1
ATOM 3744 N N . LYS A 1 476 ? 8.037 -19.128 -38.837 1.00 89.88 476 LYS A N 1
ATOM 3745 C CA . LYS A 1 476 ? 8.719 -17.862 -39.099 1.00 89.88 476 LYS A CA 1
ATOM 3746 C C . LYS A 1 476 ? 10.016 -17.716 -38.303 1.00 89.88 476 LYS A C 1
ATOM 3748 O O . LYS A 1 476 ? 10.860 -16.933 -38.706 1.00 89.88 476 LYS A O 1
ATOM 3753 N N . CYS A 1 477 ? 10.210 -18.481 -37.229 1.00 92.38 477 CYS A N 1
ATOM 3754 C CA . CYS A 1 477 ? 11.455 -18.467 -36.462 1.00 92.38 477 CYS A CA 1
ATOM 3755 C C . CYS A 1 477 ? 12.596 -19.126 -37.255 1.00 92.38 477 CYS A C 1
ATOM 3757 O O . CYS A 1 477 ? 12.472 -20.271 -37.706 1.00 92.38 477 CYS A O 1
ATOM 3759 N N . LYS A 1 478 ? 13.714 -18.412 -37.404 1.00 92.31 478 LYS A N 1
ATOM 3760 C CA . LYS A 1 478 ? 14.906 -18.849 -38.142 1.00 92.31 478 LYS A CA 1
ATOM 3761 C C . LYS A 1 478 ? 16.156 -18.722 -37.280 1.00 92.31 478 LYS A C 1
ATOM 3763 O O . LYS A 1 478 ? 16.190 -17.944 -36.331 1.00 92.31 478 LYS A O 1
ATOM 3768 N N . CYS A 1 479 ? 17.181 -19.491 -37.625 1.00 92.88 479 CYS A N 1
ATOM 3769 C CA . CYS A 1 479 ? 18.522 -19.357 -37.074 1.00 92.88 479 CYS A CA 1
ATOM 3770 C C . CYS A 1 479 ? 19.456 -18.848 -38.174 1.00 92.88 479 CYS A C 1
ATOM 3772 O O . CYS A 1 479 ? 19.623 -19.510 -39.196 1.00 92.88 479 CYS A O 1
ATOM 3774 N N . GLN A 1 480 ? 20.101 -17.707 -37.955 1.00 91.44 480 GLN A N 1
ATOM 3775 C CA . GLN A 1 480 ? 21.130 -17.195 -38.855 1.00 91.44 480 GLN A CA 1
ATOM 3776 C C . GLN A 1 480 ? 22.490 -17.236 -38.159 1.00 91.44 480 GLN A C 1
ATOM 3778 O O . GLN A 1 480 ? 22.610 -16.910 -36.979 1.00 91.44 480 GLN A O 1
ATOM 3783 N N . ARG A 1 481 ? 23.532 -17.637 -38.896 1.00 88.94 481 ARG A N 1
ATOM 3784 C CA . ARG A 1 481 ? 24.917 -17.653 -38.406 1.00 88.94 481 ARG A CA 1
ATOM 3785 C C . ARG A 1 481 ? 25.756 -16.670 -39.207 1.00 88.94 481 ARG A C 1
ATOM 3787 O O . ARG A 1 481 ? 25.907 -16.830 -40.416 1.00 88.94 481 ARG A O 1
ATOM 3794 N N . ILE A 1 482 ? 26.341 -15.695 -38.519 1.00 88.50 482 ILE A N 1
ATOM 3795 C CA . ILE A 1 482 ? 27.198 -14.670 -39.119 1.00 88.50 482 ILE A CA 1
ATOM 3796 C C . ILE A 1 482 ? 28.624 -14.897 -38.619 1.00 88.50 482 ILE A C 1
ATOM 3798 O O . ILE A 1 482 ? 28.896 -14.794 -37.426 1.00 88.50 482 ILE A O 1
ATOM 3802 N N . THR A 1 483 ? 29.538 -15.272 -39.516 1.00 86.00 483 THR A N 1
ATOM 3803 C CA . THR A 1 483 ? 30.928 -15.577 -39.153 1.00 86.00 483 THR A CA 1
ATOM 3804 C C . THR A 1 483 ? 31.855 -15.531 -40.359 1.00 86.00 483 THR A C 1
ATOM 3806 O O . THR A 1 483 ? 31.495 -16.002 -41.431 1.00 86.00 483 THR A O 1
ATOM 3809 N N . ARG A 1 484 ? 33.082 -15.036 -40.144 1.00 84.44 484 ARG A N 1
ATOM 3810 C CA . ARG A 1 484 ? 34.186 -15.068 -41.123 1.00 84.44 484 ARG A CA 1
ATOM 3811 C C . ARG A 1 484 ? 35.035 -16.346 -41.032 1.00 84.44 484 ARG A C 1
ATOM 3813 O O . ARG A 1 484 ? 35.991 -16.508 -41.788 1.00 84.44 484 ARG A O 1
ATOM 3820 N N . LYS A 1 485 ? 34.755 -17.236 -40.069 1.00 82.06 485 LYS A N 1
ATOM 3821 C CA . LYS A 1 485 ? 35.514 -18.483 -39.883 1.00 82.06 485 LYS A CA 1
ATOM 3822 C C . LYS A 1 485 ? 35.169 -19.474 -40.999 1.00 82.06 485 LYS A C 1
ATOM 3824 O O . LYS A 1 485 ? 33.996 -19.701 -41.285 1.00 82.06 485 LYS A O 1
ATOM 3829 N N . LYS A 1 486 ? 36.196 -20.104 -41.585 1.00 75.94 486 LYS A N 1
ATOM 3830 C CA . LYS A 1 486 ? 36.036 -21.162 -42.603 1.00 75.94 486 LYS A CA 1
ATOM 3831 C C . LYS A 1 486 ? 35.429 -22.445 -42.027 1.00 75.94 486 LYS A C 1
ATOM 3833 O O . LYS A 1 486 ? 34.695 -23.133 -42.725 1.00 75.94 486 LYS A O 1
ATOM 3838 N N . THR A 1 487 ? 35.715 -22.738 -40.760 1.00 76.50 487 THR A N 1
ATOM 3839 C CA . THR A 1 487 ? 35.187 -23.895 -40.025 1.00 76.50 487 THR A CA 1
ATOM 3840 C C . THR A 1 487 ? 34.281 -23.390 -38.909 1.00 76.50 487 THR A C 1
ATOM 3842 O O . THR A 1 487 ? 34.696 -22.541 -38.117 1.00 76.50 487 THR A O 1
ATOM 3845 N N . THR A 1 488 ? 33.043 -23.879 -38.852 1.00 73.62 488 THR A N 1
ATOM 3846 C CA . THR A 1 488 ? 32.019 -23.402 -37.912 1.00 73.62 488 THR A CA 1
ATOM 3847 C C . THR A 1 488 ? 31.497 -24.534 -37.045 1.00 73.62 488 THR A C 1
ATOM 3849 O O . THR A 1 488 ? 31.244 -25.625 -37.549 1.00 73.62 488 THR A O 1
ATOM 3852 N N . THR A 1 489 ? 31.280 -24.260 -35.761 1.00 74.69 489 THR A N 1
ATOM 3853 C CA . THR A 1 489 ? 30.585 -25.179 -34.856 1.00 74.69 489 THR A CA 1
ATOM 3854 C C . THR A 1 489 ? 29.097 -25.167 -35.191 1.00 74.69 489 THR A C 1
ATOM 3856 O O . THR A 1 489 ? 28.426 -24.146 -35.031 1.00 74.69 489 THR A O 1
ATOM 3859 N N . GLU A 1 490 ? 28.574 -26.284 -35.688 1.00 81.00 490 GLU A N 1
ATOM 3860 C CA . GLU A 1 490 ? 27.145 -26.429 -35.946 1.00 81.00 490 GLU A CA 1
ATOM 3861 C C . GLU A 1 490 ? 26.417 -26.879 -34.680 1.00 81.00 490 GLU A C 1
ATOM 3863 O O . GLU A 1 490 ? 26.846 -27.798 -33.983 1.00 81.0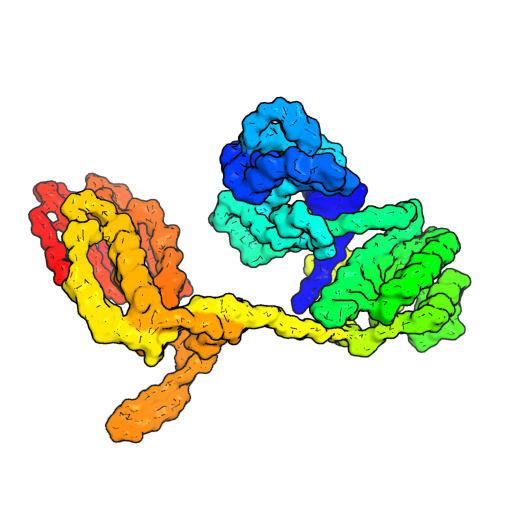0 490 GLU A O 1
ATOM 3868 N N . PHE A 1 491 ? 25.300 -26.217 -34.385 1.00 87.25 491 PHE A N 1
ATOM 3869 C CA . PHE A 1 491 ? 24.406 -26.585 -33.294 1.00 87.25 491 PHE A CA 1
ATOM 3870 C C . PHE A 1 491 ? 22.958 -26.488 -33.793 1.00 87.25 491 PHE A C 1
ATOM 3872 O O . PHE A 1 491 ? 22.548 -25.399 -34.217 1.00 87.25 491 PHE A O 1
ATOM 3879 N N . PRO A 1 492 ? 22.194 -27.595 -33.832 1.00 90.56 492 PRO A N 1
ATOM 3880 C CA . PRO A 1 492 ? 20.796 -27.569 -34.239 1.00 90.56 492 PRO A CA 1
ATOM 3881 C C . PRO A 1 492 ? 19.929 -27.036 -33.094 1.00 90.56 492 PRO A C 1
ATOM 3883 O O . PRO A 1 492 ? 19.821 -27.667 -32.048 1.00 90.56 492 PRO A O 1
ATOM 3886 N N . TYR A 1 493 ? 19.303 -25.879 -33.301 1.00 94.25 493 TYR A N 1
ATOM 3887 C CA . TYR A 1 493 ? 18.403 -25.282 -32.316 1.00 94.25 493 TYR A CA 1
ATOM 3888 C C . TYR A 1 493 ? 16.975 -25.773 -32.489 1.00 94.25 493 TYR A C 1
ATOM 3890 O O . TYR A 1 493 ? 16.491 -25.918 -33.616 1.00 94.25 493 TYR A O 1
ATOM 3898 N N . THR A 1 494 ? 16.278 -25.958 -31.376 1.00 94.00 494 THR A N 1
ATOM 3899 C CA . THR A 1 494 ? 14.860 -26.309 -31.348 1.00 94.00 494 THR A CA 1
ATOM 3900 C C . THR A 1 494 ? 14.055 -25.290 -30.555 1.00 94.00 494 THR A C 1
ATOM 3902 O O . THR A 1 494 ? 14.520 -24.781 -29.543 1.00 94.00 494 THR A O 1
ATOM 3905 N N . LEU A 1 495 ? 12.833 -25.008 -31.001 1.00 91.69 495 LEU A N 1
ATOM 3906 C CA . LEU A 1 495 ? 11.855 -24.204 -30.274 1.00 91.69 495 LEU A CA 1
ATOM 3907 C C . LEU A 1 495 ? 10.557 -25.007 -30.168 1.00 91.69 495 LEU A C 1
ATOM 3909 O O . LEU A 1 495 ? 9.975 -25.362 -31.195 1.00 91.69 495 LEU A O 1
ATOM 3913 N N . LYS A 1 496 ? 10.112 -25.316 -28.941 1.00 83.50 496 LYS A N 1
ATOM 3914 C CA . LYS A 1 496 ? 8.922 -26.154 -28.675 1.00 83.50 496 LYS A CA 1
ATOM 3915 C C . LYS A 1 496 ? 8.913 -27.446 -29.512 1.00 83.50 496 LYS A C 1
ATOM 3917 O O . LYS A 1 496 ? 7.935 -27.754 -30.192 1.00 83.50 496 LYS A O 1
ATOM 3922 N N . ASN A 1 497 ? 10.030 -28.178 -29.478 1.00 84.50 497 ASN A N 1
ATOM 3923 C CA . ASN A 1 497 ? 10.274 -29.436 -30.203 1.00 84.50 497 ASN A CA 1
ATOM 3924 C C . ASN A 1 497 ? 10.364 -29.335 -31.736 1.00 84.50 497 ASN A C 1
ATOM 3926 O O . ASN A 1 497 ? 10.454 -30.360 -32.410 1.00 84.50 497 ASN A O 1
ATOM 3930 N N . LYS A 1 498 ? 10.381 -28.126 -32.310 1.00 90.69 498 LYS A N 1
ATOM 3931 C CA . LYS A 1 498 ? 10.611 -27.923 -33.742 1.00 90.69 498 LYS A CA 1
ATOM 3932 C C . LYS A 1 498 ? 12.009 -27.379 -34.004 1.00 90.69 498 LYS A C 1
ATOM 3934 O O . LYS A 1 498 ? 12.370 -26.326 -33.488 1.00 90.69 498 LYS A O 1
ATOM 3939 N N . THR A 1 499 ? 12.774 -28.060 -34.854 1.00 93.69 499 THR A N 1
ATOM 3940 C CA . THR A 1 499 ? 14.085 -27.577 -35.305 1.00 93.69 499 THR A CA 1
ATOM 3941 C C . THR A 1 499 ? 13.937 -26.290 -36.113 1.00 93.69 499 THR A C 1
ATOM 3943 O O . THR A 1 499 ? 13.158 -26.226 -37.069 1.00 93.69 499 THR A O 1
ATOM 3946 N N . LEU A 1 500 ? 14.688 -25.261 -35.724 1.00 94.31 500 LEU A N 1
ATOM 3947 C CA . LEU A 1 500 ? 14.716 -23.981 -36.417 1.00 94.31 500 LEU A CA 1
ATOM 3948 C C . LEU A 1 500 ? 15.454 -24.122 -37.749 1.00 94.31 500 LEU A C 1
ATOM 3950 O O . LEU A 1 500 ? 16.537 -24.704 -37.823 1.00 94.31 500 LEU A O 1
ATOM 3954 N N . ALA A 1 501 ? 14.871 -23.563 -38.809 1.00 92.25 501 ALA A N 1
ATOM 3955 C CA . ALA A 1 501 ? 15.510 -23.556 -40.117 1.00 92.25 501 ALA A CA 1
ATOM 3956 C C . ALA A 1 501 ? 16.714 -22.607 -40.103 1.00 92.25 501 ALA A C 1
ATOM 3958 O O . ALA A 1 501 ? 16.596 -21.456 -39.676 1.00 92.25 501 ALA A O 1
ATOM 3959 N N . VAL A 1 502 ? 17.856 -23.097 -40.584 1.00 91.44 502 VAL A N 1
ATOM 3960 C CA . VAL A 1 502 ? 19.068 -22.292 -40.742 1.00 91.44 502 VAL A CA 1
ATOM 3961 C C . VAL A 1 502 ? 18.975 -21.504 -42.046 1.00 91.44 502 VAL A C 1
ATOM 3963 O O . VAL A 1 502 ? 18.705 -22.096 -43.090 1.00 91.44 502 VAL A O 1
ATOM 3966 N N . THR A 1 503 ? 19.210 -20.194 -41.997 1.00 91.00 503 THR A N 1
ATOM 3967 C CA . THR A 1 503 ? 19.187 -19.313 -43.175 1.00 91.00 503 THR A CA 1
ATOM 3968 C C . THR A 1 503 ? 20.531 -18.613 -43.373 1.00 91.00 503 THR A C 1
ATOM 3970 O O . THR A 1 503 ? 21.300 -18.398 -42.431 1.00 91.00 503 THR A O 1
ATOM 3973 N N . THR A 1 504 ? 20.852 -18.299 -44.629 1.00 88.75 504 THR A N 1
ATOM 3974 C CA . THR A 1 504 ? 22.035 -17.505 -45.010 1.00 88.75 504 THR A CA 1
ATOM 3975 C C . THR A 1 504 ? 21.714 -16.021 -45.139 1.00 88.75 504 THR A C 1
ATOM 3977 O O . THR A 1 504 ? 22.606 -15.186 -44.993 1.00 88.75 504 THR A O 1
ATOM 3980 N N . GLU A 1 505 ? 20.445 -15.701 -45.368 1.00 90.62 505 GLU A N 1
ATOM 3981 C CA . GLU A 1 505 ? 19.904 -14.355 -45.455 1.00 90.62 505 GLU A CA 1
ATOM 3982 C C . GLU A 1 505 ? 18.581 -14.280 -44.693 1.00 90.62 505 GLU A C 1
ATOM 3984 O O . GLU A 1 505 ? 17.818 -15.247 -44.683 1.00 90.62 505 GLU A O 1
ATOM 3989 N N . GLU A 1 506 ? 18.329 -13.149 -44.043 1.00 90.25 506 GLU A N 1
ATOM 3990 C CA . GLU A 1 506 ? 17.069 -12.873 -43.358 1.00 90.25 506 GLU A CA 1
ATOM 3991 C C . GLU A 1 506 ? 16.771 -11.374 -43.419 1.00 90.25 506 GLU A C 1
ATOM 3993 O O . GLU A 1 506 ? 17.685 -10.542 -43.425 1.00 90.25 506 GLU A O 1
ATOM 3998 N N . LYS A 1 507 ? 15.486 -11.022 -43.487 1.00 88.25 507 LYS A N 1
ATOM 3999 C CA . LYS A 1 507 ? 15.056 -9.626 -43.497 1.00 88.25 507 LYS A CA 1
ATOM 4000 C C . LYS A 1 507 ? 14.805 -9.162 -42.065 1.00 88.25 507 LYS A C 1
ATOM 4002 O O . LYS A 1 507 ? 13.872 -9.626 -41.420 1.00 88.25 507 LYS A O 1
ATOM 4007 N N . ASP A 1 508 ? 15.595 -8.202 -41.604 1.00 85.31 508 ASP A N 1
ATOM 4008 C CA . ASP A 1 508 ? 15.518 -7.621 -40.270 1.00 85.31 508 ASP A CA 1
ATOM 4009 C C . ASP A 1 508 ? 15.125 -6.139 -40.332 1.00 85.31 508 ASP A C 1
ATOM 4011 O O . ASP A 1 508 ? 15.845 -5.329 -40.912 1.00 85.31 508 ASP A O 1
ATOM 4015 N N . LEU A 1 509 ? 13.962 -5.780 -39.771 1.00 85.06 509 LEU A N 1
ATOM 4016 C CA . LEU A 1 509 ? 13.441 -4.402 -39.723 1.00 85.06 509 LEU A CA 1
ATOM 4017 C C . LEU A 1 509 ? 13.484 -3.666 -41.077 1.00 85.06 509 LEU A C 1
ATOM 4019 O O . LEU A 1 509 ? 13.659 -2.453 -41.154 1.00 85.06 509 LEU A O 1
ATOM 4023 N N . GLY A 1 510 ? 13.305 -4.411 -42.171 1.00 83.25 510 GLY A N 1
ATOM 4024 C CA . GLY A 1 510 ? 13.339 -3.875 -43.534 1.00 83.25 510 GLY A CA 1
ATOM 4025 C C . GLY A 1 510 ? 14.677 -4.032 -44.261 1.00 83.25 510 GLY A C 1
ATOM 4026 O O . GLY A 1 510 ? 14.693 -3.894 -45.483 1.00 83.25 510 GLY A O 1
ATOM 4027 N N . ILE A 1 511 ? 15.751 -4.384 -43.556 1.00 86.81 511 ILE A N 1
ATOM 4028 C CA . ILE A 1 511 ? 17.115 -4.516 -44.077 1.00 86.81 511 ILE A CA 1
ATOM 4029 C C . ILE A 1 511 ? 17.449 -5.995 -44.291 1.00 86.81 511 ILE A C 1
ATOM 4031 O O . ILE A 1 511 ? 17.114 -6.844 -43.472 1.00 86.81 511 ILE A O 1
ATOM 4035 N N . TRP A 1 512 ? 18.114 -6.324 -45.396 1.00 89.44 512 TRP A N 1
ATOM 4036 C CA . TRP A 1 512 ? 18.607 -7.682 -45.627 1.00 89.44 512 TRP A CA 1
ATOM 4037 C C . TRP A 1 512 ? 19.932 -7.900 -44.906 1.00 89.44 512 TRP A C 1
ATOM 4039 O O . TRP A 1 512 ? 20.925 -7.238 -45.206 1.00 89.44 512 TRP A O 1
ATOM 4049 N N . VAL A 1 513 ? 19.951 -8.858 -43.983 1.00 87.94 513 VAL A N 1
ATOM 4050 C CA . VAL A 1 513 ? 21.163 -9.310 -43.302 1.00 87.94 513 VAL A CA 1
ATOM 4051 C C . VAL A 1 513 ? 21.626 -10.584 -43.988 1.00 87.94 513 VAL A C 1
ATOM 4053 O O . VAL A 1 513 ? 20.906 -11.581 -43.998 1.00 87.94 513 VAL A O 1
ATOM 4056 N N . THR A 1 514 ? 22.822 -10.563 -44.570 1.00 86.75 514 THR A N 1
ATOM 4057 C CA . THR A 1 514 ? 23.408 -11.703 -45.289 1.00 86.75 514 THR A CA 1
ATOM 4058 C C . THR A 1 514 ? 24.694 -12.163 -44.614 1.00 86.75 514 THR A C 1
ATOM 4060 O O . THR A 1 514 ? 25.388 -11.395 -43.942 1.00 86.75 514 THR A O 1
ATOM 4063 N N . ARG A 1 515 ? 25.006 -13.453 -44.758 1.00 71.06 515 ARG A N 1
ATOM 4064 C CA . ARG A 1 515 ? 26.285 -14.010 -44.313 1.00 71.06 515 ARG A CA 1
ATOM 4065 C C . ARG A 1 515 ? 27.428 -13.395 -45.135 1.00 71.06 515 ARG A C 1
ATOM 4067 O O . ARG A 1 515 ? 27.390 -13.468 -46.360 1.00 71.06 515 ARG A O 1
ATOM 4074 N N . ILE A 1 516 ? 28.418 -12.821 -44.440 1.00 59.22 516 ILE A N 1
ATOM 4075 C CA . ILE A 1 516 ? 29.682 -12.314 -45.012 1.00 59.22 516 ILE A CA 1
ATOM 4076 C C . ILE A 1 516 ? 30.570 -13.474 -45.455 1.00 59.22 516 ILE A C 1
ATOM 4078 O O . ILE A 1 516 ? 30.684 -14.445 -44.667 1.00 59.22 516 ILE A O 1
#

Secondary structure (DSSP, 8-state):
-----PPPPSSTTHHHHHHHHHHHSSSTTHHHHHHHHHHHHHHTHHHHTT-HHHHHHHHTGGGGTTS-SSGGGGTS-HHHHTTT--HHHHHHHHHHHHTSTTPPPPTHHHHHHHHHHTS-EEEE----S-HHHHHHSS-EEPPS-GGG--SS-EEEE--------TTS-EEEEEEEE-TTS-EEEEEEEE--TT--THHHHHHHHHHHHHHHH-SEEEEEEE---TT--TT-GGG--SHHHHHHHHHHHHTT-EE---S-SBTTB--EEEEES-GGGEEEEEEE-GGGSSS--SSPEEEEEE---PPPPPPEEEEEE-GGG--HHHHHHHHHHS-GGGTS-TT--HHHHHHHHHHHHHHHHHHHS-EEEEEE-S-THHHHHHHSS-EE--EETTEEPPPEE--SS--TT-TTHHHHHHHHSTTTGGG-SSSEEEEETTEEEEE----SHHHHHHHHHHHHHTTHHHHTT----TTT-EEE-----SS------EETTEEPEEESEEEETTEEEE--